Protein AF-A0A842VTQ7-F1 (afdb_monomer_lite)

Secondary structure (DSSP, 8-state):
-HHHHHHHHHHH-HHHHHHHHHHHHHHHHHHHTTT-GGGEEEETTTEEEEEESHHHHHHHHHHHHTHHHHHHHHHHHHHHHHHHHHHHHHHHHHHHHHHHHS--GGG------BTTTB-HHHHHHHHHHHHHHHHHHHHHHHHHHHHTTPPEEEEEEEEE-STT--EEEEEEEE-HHHHHSTTS-HHHHHHHHHHHHHHHHHHHHHHHHHHHTHHHHHTTTEEEEEEEEEEE--GGGT-S-BTTB-TT-EEEEETTEEPBGGGTBSHHHHHTT-SS----TT-EEEEEEE-TTS-EEEEEEE-B--EE-SEEEEEEETTEEEEEEE--GGGT-S-TTT--TT-EEEEETTEE-BGGGTB-HHHHHHHH--SEEEEEEETTS-EEEEEEEEPBSSTTGGGSSSEE-SEEEEE-TTS-EEEEEE--TTTS--TTTTT--TTPEEEEETTEE----SS--HHHHHHHHS---SS-EEEEEEEE-TT-SS-EEEEEEEEEPPB-PPB--EEEEEEEEE-SHHHHHH-HHHHHHHHHHHHHHHHHHHHHHHHHHS--TTTT-HHHHHHHHHHHHHH---EEEEEEEEEEEE--TT--EEE---S-EEEEEEEEEEPSTTSPPEE--TTSEEEE-SS-SSSB-EEEE-TT-TTPPPTT-EEEEEEEEEEETTHHHHHHHHHHHHHHHHHHHHHHHHHHHHHH-------

Sequence (703 aa):
MALFDFLTDIITNPFFIVSAIFWIIAYTIRKISGEKKDTVSMLFPFFAMFRTRKLNEWLSKIGKKYQKFWRIWFTVGIFVSFGLMIYGVYFFLNNLIELFIAPKPENAIQPLIPGVTVDLNFFSYLILPLGFCIIFHEFSHAMTSECDKIKLKSTGIIGAGLFYIILPGAFVEPDEYTINSRKTSIWTRLRIFTSGTYTNAIQAGLCLLLFVNFPLIISPLYGPQVFKIEGVVATEDGGYNEGNIFIGDVVIEINQTDIDLSKGIGLTQVLNNETSIKCSVGDTLNLSVIDKSESQQQRIIKLGHHFFVGFDYTYSNATTLKITEVYTKYQGGNNYEFLTAGMQLKAIGSYFFNTTEDKTLGMYLKENAVEGKVNVTLLNDNNISIYIDYWPTEFGAYAFRNFFIGAFFKNDSNGNVFVDRVLSDLTEDGINDDNLFKGDQITHVNGVEVEITAEISFEEFLISIVPEIEEMTQITFTVIPKNAENPVNRLVNIKPIEKSYVFIGVQSNSYWIPKNWFSSLLGSGFARWVELELFYFYMVGFSLALFNMVPMILPPLDGYLLFKELVSAAIGSKYKNKKRKKIKFAFERNTANYRLMTYNITEIVNLKMELPSGKDPELFDEPLYRGVDSIEDGYIDTISFDLESTKLPPENTSFIADVEYLEDEKAKLKKRITYSVGIMISALIIMNFIFSYVFVGNITFWL

Foldseek 3Di:
DVVVVVVCCLCVPPLLVVLVVVVVVLVVCCVVCPPPNVQWDDDPPFKIWGKDCVCQVVLLCVLQVCLVVLLVLLLVLLVVLVVLQVVLLVLLVVLLVCLVVPDDLVSFDADPDEPFQADPVRCVLLLVLQQVLQAQLQSQLSSLCSSQVFGWPIKGWMFGDDRRGGRTGIHTHTPVLLCPFPVHDLSSLSSNLRRSLSRLQVLLVVLVVCLLCLCVVCVVWFDAKAKFFQDFDDVLQQFFQVVLDDHGWTFQDKPNHGAHVNVVRYPVCLLVVVDPHDDDAQDKIWTFTQHPVRDTDIGIFHWHFAKDQQFDWDAPDQQKIFTQGGHDLQQQGQCVVFDDHGWIFQAKAPQGGGVVVSRHPSNCCNPPDDFDWIWTATPVRDITITTMATDFPFGNQPLLPWKDQQWDWDADPVGWIFTQDGHDCVPGVGPCPVFDDGGWIFQDKQNHGQDDDPVADSSNVCNVVDDRDAAKDWIWTFTDHPPHPDTDITTTIMGTTPGDTTDNRTDIDIFIGGDDPVSVVCGRVNSVSSSSSSVSSSVSSSVCSSVLLHLAVVVGHSNLSSVLSVLCVVVDFDFDDKDKDKAKDWDALPDQKDFRSDHAFQDFPFKWWDDPPDDDTDTDDDPFWDFDPPSPSNHGGMIGGDSVDPDDDDGRTMMITITMGTDGPCPVVSVVVSVVSNVVSNVSVVSSNVSSCVSVNSNNPDD

pLDDT: mean 86.53, std 10.08, range [34.72, 98.06]

Structure (mmCIF, N/CA/C/O backbone):
data_AF-A0A842VTQ7-F1
#
_entry.id   AF-A0A842VTQ7-F1
#
loop_
_atom_site.group_PDB
_atom_site.id
_atom_site.type_symbol
_atom_site.label_atom_id
_atom_site.label_alt_id
_atom_site.label_comp_id
_atom_site.label_asym_id
_atom_site.label_entity_id
_atom_site.label_seq_id
_atom_site.pdbx_PDB_ins_code
_atom_site.Cartn_x
_atom_site.Cartn_y
_atom_site.Cartn_z
_atom_site.occupancy
_atom_site.B_iso_or_equiv
_atom_site.auth_seq_id
_atom_site.auth_comp_id
_atom_site.auth_asym_id
_atom_site.auth_atom_id
_atom_site.pdbx_PDB_model_num
ATOM 1 N N . MET A 1 1 ? 35.466 4.155 12.776 1.00 54.34 1 MET A N 1
ATOM 2 C CA . MET A 1 1 ? 34.702 4.823 11.706 1.00 54.34 1 MET A CA 1
ATOM 3 C C . MET A 1 1 ? 33.301 4.252 11.652 1.00 54.34 1 MET A C 1
ATOM 5 O O . MET A 1 1 ? 32.465 4.870 12.281 1.00 54.34 1 MET A O 1
ATOM 9 N N . ALA A 1 2 ? 33.069 3.023 11.178 1.00 72.12 2 ALA A N 1
ATOM 10 C CA . ALA A 1 2 ? 31.720 2.447 11.014 1.00 72.12 2 ALA A CA 1
ATOM 11 C C . ALA A 1 2 ? 30.704 2.644 12.170 1.00 72.12 2 ALA A C 1
ATOM 13 O O . ALA A 1 2 ? 29.571 3.018 11.907 1.00 72.12 2 ALA A O 1
ATOM 14 N N . LEU A 1 3 ? 31.076 2.438 13.445 1.00 71.56 3 LEU A N 1
ATOM 15 C CA . LEU A 1 3 ? 30.147 2.666 14.571 1.00 71.56 3 LEU A CA 1
ATOM 16 C C . LEU A 1 3 ? 29.875 4.157 14.829 1.00 71.56 3 LEU A C 1
ATOM 18 O O . LEU A 1 3 ? 28.772 4.520 15.216 1.00 71.56 3 LEU A O 1
ATOM 22 N N . PHE A 1 4 ? 30.887 5.008 14.650 1.00 81.31 4 PHE A N 1
ATOM 23 C CA . PHE A 1 4 ? 30.736 6.452 14.819 1.00 81.31 4 PHE A CA 1
ATOM 24 C C . PHE A 1 4 ? 29.863 7.018 13.703 1.00 81.31 4 PHE A C 1
ATOM 26 O O . PHE A 1 4 ? 28.912 7.717 14.017 1.00 81.31 4 PHE A O 1
ATOM 33 N N . ASP A 1 5 ? 30.123 6.614 12.457 1.00 74.38 5 ASP A N 1
ATOM 34 C CA . ASP A 1 5 ? 29.353 7.016 11.277 1.00 74.38 5 ASP A CA 1
ATOM 35 C C . ASP A 1 5 ? 27.892 6.540 11.395 1.00 74.38 5 ASP A C 1
ATOM 37 O O . ASP A 1 5 ? 26.959 7.325 11.245 1.00 74.38 5 ASP A O 1
ATOM 41 N N . PHE A 1 6 ? 27.683 5.293 11.832 1.00 72.19 6 PHE A N 1
ATOM 42 C CA . PHE A 1 6 ? 26.355 4.755 12.136 1.00 72.19 6 PHE A CA 1
ATOM 43 C C . PHE A 1 6 ? 25.626 5.543 13.235 1.00 72.19 6 PHE A C 1
ATOM 45 O O . PHE A 1 6 ? 24.451 5.874 13.097 1.00 72.19 6 PHE A O 1
ATOM 52 N N . LEU A 1 7 ? 26.304 5.871 14.339 1.00 73.31 7 LEU A N 1
ATOM 53 C CA . LEU A 1 7 ? 25.702 6.658 15.419 1.00 73.31 7 LEU A CA 1
ATOM 54 C C . LEU A 1 7 ? 25.411 8.096 14.981 1.00 73.31 7 LEU A C 1
ATOM 56 O O . LEU A 1 7 ? 24.384 8.650 15.377 1.00 73.31 7 LEU A O 1
ATOM 60 N N . THR A 1 8 ? 26.277 8.704 14.170 1.00 77.62 8 THR A N 1
ATOM 61 C CA . THR A 1 8 ? 26.031 10.039 13.620 1.00 77.62 8 THR A CA 1
ATOM 62 C C . THR A 1 8 ? 24.861 10.032 12.651 1.00 77.62 8 THR A C 1
ATOM 64 O O . THR A 1 8 ? 24.018 10.921 12.753 1.00 77.62 8 THR A O 1
ATOM 67 N N . ASP A 1 9 ? 24.724 9.014 11.803 1.00 74.75 9 ASP A N 1
ATOM 68 C CA . ASP A 1 9 ? 23.580 8.867 10.898 1.00 74.75 9 ASP A CA 1
ATOM 69 C C . ASP A 1 9 ? 22.275 8.695 11.681 1.00 74.75 9 ASP A C 1
ATOM 71 O O . ASP A 1 9 ? 21.273 9.342 11.383 1.00 74.75 9 ASP A O 1
ATOM 75 N N . ILE A 1 10 ? 22.292 7.903 12.758 1.00 71.50 10 ILE A N 1
ATOM 76 C CA . ILE A 1 10 ? 21.137 7.743 13.649 1.00 71.50 10 ILE A CA 1
ATOM 77 C C . ILE A 1 10 ? 20.729 9.075 14.281 1.00 71.50 10 ILE A C 1
ATOM 79 O O . ILE A 1 10 ? 19.546 9.411 14.271 1.00 71.50 10 ILE A O 1
ATOM 83 N N . ILE A 1 11 ? 21.684 9.814 14.854 1.00 77.19 11 ILE A N 1
ATOM 84 C CA . ILE A 1 11 ? 21.408 11.027 15.640 1.00 77.19 11 ILE A CA 1
ATOM 85 C C . ILE A 1 11 ? 21.030 12.210 14.740 1.00 77.19 11 ILE A C 1
ATOM 87 O O . ILE A 1 11 ? 20.232 13.056 15.148 1.00 77.19 11 ILE A O 1
ATOM 91 N N . THR A 1 12 ? 21.586 12.277 13.529 1.00 78.12 12 THR A N 1
ATOM 92 C CA . THR A 1 12 ? 21.296 13.349 12.562 1.00 78.12 12 THR A CA 1
ATOM 93 C C . THR A 1 12 ? 20.036 13.094 11.739 1.00 78.12 12 THR A C 1
ATOM 95 O O . THR A 1 12 ? 19.507 14.030 11.140 1.00 78.12 12 THR A O 1
ATOM 98 N N . ASN A 1 13 ? 19.502 11.870 11.749 1.00 74.31 13 ASN A N 1
ATOM 99 C CA . ASN A 1 13 ? 18.266 11.540 11.055 1.00 74.31 13 ASN A CA 1
ATOM 100 C C . ASN A 1 13 ? 17.083 12.398 11.578 1.00 74.31 13 ASN A C 1
ATOM 102 O O . ASN A 1 13 ? 16.781 12.366 12.779 1.00 74.31 13 ASN A O 1
ATOM 106 N N . PRO A 1 14 ? 16.357 13.124 10.703 1.00 77.12 14 PRO A N 1
ATOM 107 C CA . PRO A 1 14 ? 15.238 13.986 11.096 1.00 77.12 14 PRO A CA 1
ATOM 108 C C . PRO A 1 14 ? 14.164 13.274 11.925 1.00 77.12 14 PRO A C 1
ATOM 110 O O . PRO A 1 14 ? 13.628 13.844 12.877 1.00 77.12 14 PRO A O 1
ATOM 113 N N . PHE A 1 15 ? 13.885 12.008 11.618 1.00 72.31 15 PHE A N 1
ATOM 114 C CA . PHE A 1 15 ? 12.911 11.209 12.351 1.00 72.31 15 PHE A CA 1
ATOM 115 C C . PHE A 1 15 ? 13.374 10.909 13.787 1.00 72.31 15 PHE A C 1
ATOM 117 O O . PHE A 1 15 ? 12.558 10.882 14.713 1.00 72.31 15 PHE A O 1
ATOM 124 N N . PHE A 1 16 ? 14.685 10.747 14.017 1.00 76.56 16 PHE A N 1
ATOM 125 C CA . PHE A 1 16 ? 15.231 10.541 15.363 1.00 76.56 16 PHE A CA 1
ATOM 126 C C . PHE A 1 16 ? 15.040 11.791 16.203 1.00 76.56 16 PHE A C 1
ATOM 128 O O . PHE A 1 16 ? 14.582 11.709 17.341 1.00 76.56 16 PHE A O 1
ATOM 135 N N . ILE A 1 17 ? 15.348 12.948 15.617 1.00 79.06 17 ILE A N 1
ATOM 136 C CA . ILE A 1 17 ? 15.217 14.251 16.266 1.00 79.06 17 ILE A CA 1
ATOM 137 C C . ILE A 1 17 ? 13.754 14.497 16.649 1.00 79.06 17 ILE A C 1
ATOM 139 O O . ILE A 1 17 ? 13.468 14.829 17.800 1.00 79.06 17 ILE A O 1
ATOM 143 N N . VAL A 1 18 ? 12.818 14.267 15.723 1.00 77.56 18 VAL A N 1
ATOM 144 C CA . VAL A 1 18 ? 11.373 14.390 15.973 1.00 77.56 18 VAL A CA 1
ATOM 145 C C . VAL A 1 18 ? 10.927 13.462 17.110 1.00 77.56 18 VAL A C 1
ATOM 147 O O . VAL A 1 18 ? 10.301 13.919 18.070 1.00 77.56 18 VAL A O 1
ATOM 150 N N . SER A 1 19 ? 11.312 12.184 17.060 1.00 77.62 19 SER A N 1
ATOM 151 C CA . SER A 1 19 ? 11.028 11.203 18.114 1.00 77.62 19 SER A CA 1
ATOM 152 C C . SER A 1 19 ? 11.612 11.623 19.472 1.00 77.62 19 SER A C 1
ATOM 154 O O . SER A 1 19 ? 10.923 11.576 20.494 1.00 77.62 19 SER A O 1
ATOM 156 N N . ALA A 1 20 ? 12.863 12.086 19.509 1.00 80.88 20 ALA A N 1
ATOM 157 C CA . ALA A 1 20 ? 13.520 12.545 20.730 1.00 80.88 20 ALA A CA 1
ATOM 158 C C . ALA A 1 20 ? 12.801 13.758 21.340 1.00 80.88 20 ALA A C 1
ATOM 160 O O . ALA A 1 20 ? 12.535 13.770 22.545 1.00 80.88 20 ALA A O 1
ATOM 161 N N . ILE A 1 21 ? 12.414 14.737 20.515 1.00 84.31 21 ILE A N 1
ATOM 162 C CA . ILE A 1 21 ? 11.621 15.899 20.940 1.00 84.31 21 ILE A CA 1
ATOM 163 C C . ILE A 1 21 ? 10.298 15.445 21.566 1.00 84.31 21 ILE A C 1
ATOM 165 O O . ILE A 1 21 ? 9.945 15.912 22.650 1.00 84.31 21 ILE A O 1
ATOM 169 N N . PHE A 1 22 ? 9.585 14.503 20.947 1.00 81.56 22 PHE A N 1
ATOM 170 C CA . PHE A 1 22 ? 8.343 13.972 21.510 1.00 81.56 22 PHE A CA 1
ATOM 171 C C . PHE A 1 22 ? 8.536 13.295 22.857 1.00 81.56 22 PHE A C 1
ATOM 173 O O . PHE A 1 22 ? 7.777 13.578 23.782 1.00 81.56 22 PHE A O 1
ATOM 180 N N . TRP A 1 23 ? 9.557 12.452 23.011 1.00 84.25 23 TRP A N 1
ATOM 181 C CA . TRP A 1 23 ? 9.829 11.802 24.291 1.00 84.25 23 TRP A CA 1
ATOM 182 C C . TRP A 1 23 ? 10.214 12.812 25.380 1.00 84.25 23 TRP A C 1
ATOM 184 O O . TRP A 1 23 ? 9.754 12.681 26.518 1.00 84.25 23 TRP A O 1
ATOM 194 N N . ILE A 1 24 ? 10.964 13.865 25.036 1.00 86.19 24 ILE A N 1
ATOM 195 C CA . ILE A 1 24 ? 11.270 14.980 25.947 1.00 86.19 24 ILE A CA 1
ATOM 196 C C . ILE A 1 24 ? 9.986 15.709 26.359 1.00 86.19 24 ILE A C 1
ATOM 198 O O . ILE A 1 24 ? 9.774 15.949 27.552 1.00 86.19 24 ILE A O 1
ATOM 202 N N . ILE A 1 25 ? 9.104 16.028 25.408 1.00 84.06 25 ILE A N 1
ATOM 203 C CA . ILE A 1 25 ? 7.804 16.658 25.681 1.00 84.06 25 ILE A CA 1
ATOM 204 C C . ILE A 1 25 ? 6.958 15.748 26.575 1.00 84.06 25 ILE A C 1
ATOM 206 O O . ILE A 1 25 ? 6.452 16.192 27.604 1.00 84.06 25 ILE A O 1
ATOM 210 N N . ALA A 1 26 ? 6.848 14.465 26.239 1.00 81.06 26 ALA A N 1
ATOM 211 C CA . ALA A 1 26 ? 6.056 13.493 26.977 1.00 81.06 26 ALA A CA 1
ATOM 212 C C . ALA A 1 26 ? 6.537 13.339 28.426 1.00 81.06 26 ALA A C 1
ATOM 214 O O . ALA A 1 26 ? 5.728 13.337 29.360 1.00 81.06 26 ALA A O 1
ATOM 215 N N . TYR A 1 27 ? 7.855 13.272 28.630 1.00 84.69 27 TYR A N 1
ATOM 216 C CA . TYR A 1 27 ? 8.460 13.210 29.957 1.00 84.69 27 TYR A CA 1
ATOM 217 C C . TYR A 1 27 ? 8.243 14.511 30.741 1.00 84.69 27 TYR A C 1
ATOM 219 O O . TYR A 1 27 ? 7.895 14.480 31.924 1.00 84.69 27 TYR A O 1
ATOM 227 N N . THR A 1 28 ? 8.370 15.659 30.074 1.00 85.12 28 THR A N 1
ATOM 228 C CA . THR A 1 28 ? 8.143 16.981 30.672 1.00 85.12 28 THR A CA 1
ATOM 229 C C . THR A 1 28 ? 6.688 17.145 31.113 1.00 85.12 28 THR A C 1
ATOM 231 O O . THR A 1 28 ? 6.439 17.522 32.257 1.00 85.12 28 THR A O 1
ATOM 234 N N . ILE A 1 29 ? 5.717 16.778 30.269 1.00 80.69 29 ILE A N 1
ATOM 235 C CA . ILE A 1 29 ? 4.286 16.807 30.611 1.00 80.69 29 ILE A CA 1
ATOM 236 C C . ILE A 1 29 ? 4.000 15.863 31.783 1.00 80.69 29 ILE A C 1
ATOM 238 O O . ILE A 1 29 ? 3.292 16.255 32.714 1.00 80.69 29 ILE A O 1
ATOM 242 N N . ARG A 1 30 ? 4.571 14.650 31.791 1.00 81.94 30 ARG A N 1
ATOM 243 C CA . ARG A 1 30 ? 4.428 13.710 32.915 1.00 81.94 30 ARG A CA 1
ATOM 244 C C . ARG A 1 30 ? 4.948 14.312 34.223 1.00 81.94 30 ARG A C 1
ATOM 246 O O . ARG A 1 30 ? 4.280 14.189 35.245 1.00 81.94 30 ARG A O 1
ATOM 253 N N . LYS A 1 31 ? 6.098 14.993 34.192 1.00 82.81 31 LYS A N 1
ATOM 254 C CA . LYS A 1 31 ? 6.692 15.654 35.365 1.00 82.81 31 LYS A CA 1
ATOM 255 C C . LYS A 1 31 ? 5.853 16.842 35.853 1.00 82.81 31 LYS A C 1
ATOM 257 O O . LYS A 1 31 ? 5.646 16.973 37.055 1.00 82.81 31 LYS A O 1
ATOM 262 N N . ILE A 1 32 ? 5.348 17.676 34.940 1.00 83.19 32 ILE A N 1
ATOM 263 C CA . ILE A 1 32 ? 4.492 18.834 35.265 1.00 83.19 32 ILE A CA 1
ATOM 264 C C . ILE A 1 32 ? 3.131 18.387 35.819 1.00 83.19 32 ILE A C 1
ATOM 266 O O . ILE A 1 32 ? 2.576 19.045 36.695 1.00 83.19 32 ILE A O 1
ATOM 270 N N . SER A 1 33 ? 2.595 17.262 35.340 1.00 70.69 33 SER A N 1
ATOM 271 C CA . SER A 1 33 ? 1.271 16.764 35.745 1.00 70.69 33 SER A CA 1
ATOM 272 C C . SER A 1 33 ? 1.204 16.262 37.202 1.00 70.69 33 SER A C 1
ATOM 274 O O . SER A 1 33 ? 0.104 16.038 37.710 1.00 70.69 33 SER A O 1
ATOM 276 N N . GLY A 1 34 ? 2.341 16.134 37.900 1.00 67.88 34 GLY A N 1
ATOM 277 C CA . GLY A 1 34 ? 2.406 15.830 39.335 1.00 67.88 34 GLY A CA 1
ATOM 278 C C . GLY A 1 34 ? 1.755 14.494 39.730 1.00 67.88 34 GLY A C 1
ATOM 279 O O . GLY A 1 34 ? 1.815 13.515 38.990 1.00 67.88 34 GLY A O 1
ATOM 280 N N . GLU A 1 35 ? 1.109 14.451 40.904 1.00 53.53 35 GLU A N 1
ATOM 281 C CA . GLU A 1 35 ? 0.419 13.264 41.451 1.00 53.53 35 GLU A CA 1
ATOM 282 C C . GLU A 1 35 ? -0.860 12.857 40.695 1.00 53.53 35 GLU A C 1
ATOM 284 O O . GLU A 1 35 ? -1.436 11.811 40.993 1.00 53.53 35 GLU A O 1
ATOM 289 N N . LYS A 1 36 ? -1.280 13.598 39.655 1.00 56.66 36 LYS A N 1
ATOM 290 C CA . LYS A 1 36 ? -2.369 13.191 38.744 1.00 56.66 36 LYS A CA 1
ATOM 291 C C . LYS A 1 36 ? -1.884 12.118 37.760 1.00 56.66 36 LYS A C 1
ATOM 293 O O . LYS A 1 36 ? -1.940 12.307 36.539 1.00 56.66 36 LYS A O 1
ATOM 298 N N . LYS A 1 37 ? -1.396 10.999 38.305 1.00 53.62 37 LYS A N 1
ATOM 299 C CA . LYS A 1 37 ? -0.763 9.873 37.594 1.00 53.62 37 LYS A CA 1
ATOM 300 C C . LYS A 1 37 ? -1.628 9.294 36.466 1.00 53.62 37 LYS A C 1
ATOM 302 O O . LYS A 1 37 ? -1.076 8.763 35.511 1.00 53.62 37 LYS A O 1
ATOM 307 N N . ASP A 1 38 ? -2.945 9.488 36.506 1.00 62.25 38 ASP A N 1
ATOM 308 C CA . ASP A 1 38 ? -3.863 9.006 35.467 1.00 62.25 38 ASP A CA 1
ATOM 309 C C . ASP A 1 38 ? -3.871 9.840 34.176 1.00 62.25 38 ASP A C 1
ATOM 311 O O . ASP A 1 38 ? -4.437 9.401 33.172 1.00 62.25 38 ASP A O 1
ATOM 315 N N . THR A 1 39 ? -3.245 11.023 34.169 1.00 69.69 39 THR A N 1
ATOM 316 C CA . THR A 1 39 ? -3.250 11.939 33.010 1.00 69.69 39 THR A CA 1
ATOM 317 C C . THR A 1 39 ? -2.271 11.503 31.920 1.00 69.69 39 THR A C 1
ATOM 319 O O . THR A 1 39 ? -2.550 11.699 30.740 1.00 69.69 39 THR A O 1
ATOM 322 N N . VAL A 1 40 ? -1.132 10.904 32.289 1.00 73.75 40 VAL A N 1
ATOM 323 C CA . VAL A 1 40 ? -0.099 10.470 31.334 1.00 73.75 40 VAL A CA 1
ATOM 324 C C . VAL A 1 40 ? 0.372 9.061 31.673 1.00 73.75 40 VAL A C 1
ATOM 326 O O . VAL A 1 40 ? 1.073 8.855 32.662 1.00 73.75 40 VAL A O 1
ATOM 329 N N . SER A 1 41 ? 0.015 8.095 30.828 1.00 77.69 41 SER A N 1
ATOM 330 C CA . SER A 1 41 ? 0.532 6.723 30.898 1.00 77.69 41 SER A CA 1
ATOM 331 C C . SER A 1 41 ? 1.668 6.570 29.897 1.00 77.69 41 SER A C 1
ATOM 333 O O . SER A 1 41 ? 1.522 6.946 28.740 1.00 77.69 41 SER A O 1
ATOM 335 N N . MET A 1 42 ? 2.813 6.050 30.328 1.00 77.19 42 MET A N 1
ATOM 336 C CA . MET A 1 42 ? 3.999 5.966 29.480 1.00 77.19 42 MET A CA 1
ATOM 337 C C . MET A 1 42 ? 4.740 4.657 29.719 1.00 77.19 42 MET A C 1
ATOM 339 O O . MET A 1 42 ? 5.101 4.354 30.858 1.00 77.19 42 MET A O 1
ATOM 343 N N . LEU A 1 43 ? 5.024 3.948 28.631 1.00 80.12 43 LEU A N 1
ATOM 344 C CA . LEU A 1 43 ? 5.922 2.804 28.575 1.00 80.12 43 LEU A CA 1
ATOM 345 C C . LEU A 1 43 ? 7.011 3.124 27.548 1.00 80.12 43 LEU A C 1
ATOM 347 O O . LEU A 1 43 ? 6.855 2.833 26.368 1.00 80.12 43 LEU A O 1
ATOM 351 N N . PHE A 1 44 ? 8.089 3.778 27.979 1.00 75.25 44 PHE A N 1
ATOM 352 C CA . PHE A 1 44 ? 9.222 4.090 27.104 1.00 75.25 44 PHE A CA 1
ATOM 353 C C . PHE A 1 44 ? 9.974 2.807 26.704 1.00 75.25 44 PHE A C 1
ATOM 355 O O . PHE A 1 44 ? 10.170 1.956 27.575 1.00 75.25 44 PHE A O 1
ATOM 362 N N . PRO A 1 45 ? 10.453 2.670 25.454 1.00 70.19 45 PRO A N 1
ATOM 363 C CA . PRO A 1 45 ? 10.257 3.537 24.283 1.00 70.19 45 PRO A CA 1
ATOM 364 C C . PRO A 1 45 ? 9.104 3.065 23.374 1.00 70.19 45 PRO A C 1
ATOM 366 O O . PRO A 1 45 ? 9.202 3.161 22.164 1.00 70.19 45 PRO A O 1
ATOM 369 N N . PHE A 1 46 ? 8.031 2.489 23.915 1.00 74.00 46 PHE A N 1
ATOM 370 C CA . PHE A 1 46 ? 6.972 1.858 23.118 1.00 74.00 46 PHE A CA 1
ATOM 371 C C . PHE A 1 46 ? 5.762 2.770 22.895 1.00 74.00 46 PHE A C 1
ATOM 373 O O . PHE A 1 46 ? 5.324 2.937 21.758 1.00 74.00 46 PHE A O 1
ATOM 380 N N . PHE A 1 47 ? 5.216 3.377 23.953 1.00 78.12 47 PHE A N 1
ATOM 381 C CA . PHE A 1 47 ? 4.079 4.292 23.821 1.00 78.12 47 PHE A CA 1
ATOM 382 C C . PHE A 1 47 ? 3.973 5.323 24.952 1.00 78.12 47 PHE A C 1
ATOM 384 O O . PHE A 1 47 ? 4.428 5.110 26.081 1.00 78.12 47 PHE A O 1
ATOM 391 N N . ALA A 1 48 ? 3.298 6.430 24.651 1.00 79.38 48 ALA A N 1
ATOM 392 C CA . ALA A 1 48 ? 2.840 7.437 25.596 1.00 79.38 48 ALA A CA 1
ATOM 393 C C . ALA A 1 48 ? 1.382 7.811 25.289 1.00 79.38 48 ALA A C 1
ATOM 395 O O . ALA A 1 48 ? 1.021 8.079 24.149 1.00 79.38 48 ALA A O 1
ATOM 396 N N . MET A 1 49 ? 0.535 7.839 26.312 1.00 81.12 49 MET A N 1
ATOM 397 C CA . MET A 1 49 ? -0.889 8.148 26.223 1.00 81.12 49 MET A CA 1
ATOM 398 C C . MET A 1 49 ? -1.202 9.340 27.121 1.00 81.12 49 MET A C 1
ATOM 400 O O . MET A 1 49 ? -0.940 9.303 28.326 1.00 81.12 49 MET A O 1
ATOM 404 N N . PHE A 1 50 ? -1.800 10.374 26.538 1.00 81.31 50 PHE A N 1
ATOM 405 C CA . PHE A 1 50 ? -2.190 11.609 27.209 1.00 81.31 50 PHE A CA 1
ATOM 406 C C . PHE A 1 50 ? -3.706 11.688 27.303 1.00 81.31 50 PHE A C 1
ATOM 408 O O . PHE A 1 50 ? -4.375 11.854 26.286 1.00 81.31 50 PHE A O 1
ATOM 415 N N . ARG A 1 51 ? -4.252 11.603 28.517 1.00 85.25 51 ARG A N 1
ATOM 416 C CA . ARG A 1 51 ? -5.694 11.647 28.773 1.00 85.25 51 ARG A CA 1
ATOM 417 C C . ARG A 1 51 ? -6.173 13.075 29.030 1.00 85.25 51 ARG A C 1
ATOM 419 O O . ARG A 1 51 ? -5.552 13.844 29.761 1.00 85.25 51 ARG A O 1
ATOM 426 N N . THR A 1 52 ? -7.330 13.419 28.480 1.00 83.94 52 THR A N 1
ATOM 427 C CA . THR A 1 52 ? -8.041 14.681 28.688 1.00 83.94 52 THR A CA 1
ATOM 428 C C . THR A 1 52 ? -9.549 14.445 28.755 1.00 83.94 52 THR A C 1
ATOM 430 O O . THR A 1 52 ? -10.085 13.478 28.225 1.00 83.94 52 THR A O 1
ATOM 433 N N . ARG A 1 53 ? -10.264 15.346 29.432 1.00 85.00 53 ARG A N 1
ATOM 434 C CA . ARG A 1 53 ? -11.738 15.392 29.420 1.00 85.00 53 ARG A CA 1
ATOM 435 C C . ARG A 1 53 ? -12.280 16.571 28.615 1.00 85.00 53 ARG A C 1
ATOM 437 O O . ARG A 1 53 ? -13.480 16.650 28.382 1.00 85.00 53 ARG A O 1
ATOM 444 N N . LYS A 1 54 ? -11.407 17.487 28.174 1.00 84.06 54 LYS A N 1
ATOM 445 C CA . LYS A 1 54 ? -11.807 18.745 27.521 1.00 84.06 54 LYS A CA 1
ATOM 446 C C . LYS A 1 54 ? -12.511 18.516 26.180 1.00 84.06 54 LYS A C 1
ATOM 448 O O . LYS A 1 54 ? -13.404 19.276 25.828 1.00 84.06 54 LYS A O 1
ATOM 453 N N . LEU A 1 55 ? -12.134 17.465 25.447 1.00 85.06 55 LEU A N 1
ATOM 454 C CA . LEU A 1 55 ? -12.743 17.138 24.153 1.00 85.06 55 LEU A CA 1
ATOM 455 C C . LEU A 1 55 ? -14.087 16.409 24.299 1.00 85.06 55 LEU A C 1
ATOM 457 O O . LEU A 1 55 ? -14.890 16.434 23.368 1.00 85.06 55 LEU A O 1
ATOM 461 N N . ASN A 1 56 ? -14.373 15.819 25.468 1.00 89.25 56 ASN A N 1
ATOM 462 C CA . ASN A 1 56 ? -15.588 15.032 25.691 1.00 89.25 56 ASN A CA 1
ATOM 463 C C . ASN A 1 56 ? -16.847 15.881 25.477 1.00 89.25 56 ASN A C 1
ATOM 465 O O . ASN A 1 56 ? -17.796 15.414 24.859 1.00 89.25 56 ASN A O 1
ATOM 469 N N . GLU A 1 57 ? -16.861 17.137 25.937 1.00 89.06 57 GLU A N 1
ATOM 470 C CA . GLU A 1 57 ? -18.017 18.024 25.751 1.00 89.06 57 GLU A CA 1
ATOM 471 C C . GLU A 1 57 ? -18.272 18.350 24.278 1.00 89.06 57 GLU A C 1
ATOM 473 O O . GLU A 1 57 ? -19.423 18.385 23.841 1.00 89.06 57 GLU A O 1
ATOM 478 N N . TRP A 1 58 ? -17.209 18.589 23.507 1.00 89.75 58 TRP A N 1
ATOM 479 C CA . TRP A 1 58 ? -17.312 18.879 22.080 1.00 89.75 58 TRP A CA 1
ATOM 480 C C . TRP A 1 58 ? -17.828 17.659 21.307 1.00 89.75 58 TRP A C 1
ATOM 482 O O . TRP A 1 58 ? -18.807 17.776 20.567 1.00 89.75 58 TRP A O 1
ATOM 492 N N . LEU A 1 59 ? -17.262 16.477 21.566 1.00 90.31 59 LEU A N 1
ATOM 493 C CA . LEU A 1 59 ? -17.726 15.214 20.982 1.00 90.31 59 LEU A CA 1
ATOM 494 C C . LEU A 1 59 ? -19.178 14.909 21.378 1.00 90.31 59 LEU A C 1
ATOM 496 O O . LEU A 1 59 ? -19.997 14.566 20.527 1.00 90.31 59 LEU A O 1
ATOM 500 N N . SER A 1 60 ? -19.530 15.120 22.649 1.00 89.75 60 SER A N 1
ATOM 501 C CA . SER A 1 60 ? -20.889 14.929 23.165 1.00 89.75 60 SER A CA 1
ATOM 502 C C . SER A 1 60 ? -21.902 15.843 22.478 1.00 89.75 60 SER A C 1
ATOM 504 O O . SER A 1 60 ? -22.995 15.401 22.118 1.00 89.75 60 SER A O 1
ATOM 506 N N . LYS A 1 61 ? -21.543 17.109 22.225 1.00 91.94 61 LYS A N 1
ATOM 507 C CA . LYS A 1 61 ? -22.394 18.043 21.471 1.00 91.94 61 LYS A CA 1
ATOM 508 C C . LYS A 1 61 ? -22.666 17.533 20.054 1.00 91.94 61 LYS A C 1
ATOM 510 O O . LYS A 1 61 ? -23.817 17.572 19.623 1.00 91.94 61 LYS A O 1
ATOM 515 N N . ILE A 1 62 ? -21.651 17.030 19.348 1.00 90.69 62 ILE A N 1
ATOM 516 C CA . ILE A 1 62 ? -21.806 16.498 17.981 1.00 90.69 62 ILE A CA 1
ATOM 517 C C . ILE A 1 62 ? -22.655 15.221 17.983 1.00 90.69 62 ILE A C 1
ATOM 519 O O . ILE A 1 62 ? -23.620 15.125 17.216 1.00 90.69 62 ILE A O 1
ATOM 523 N N . GLY A 1 63 ? -22.340 14.273 18.871 1.00 88.94 63 GLY A N 1
ATOM 524 C CA . GLY A 1 63 ? -23.059 13.004 18.994 1.00 88.94 63 GLY A CA 1
ATOM 525 C C . GLY A 1 63 ? -24.541 13.202 19.324 1.00 88.94 63 GLY A C 1
ATOM 526 O O . GLY A 1 63 ? -25.407 12.580 18.706 1.00 88.94 63 GLY A O 1
ATOM 527 N N . LYS A 1 64 ? -24.858 14.139 20.229 1.00 89.75 64 LYS A N 1
ATOM 528 C CA . LYS A 1 64 ? -26.243 14.467 20.614 1.00 89.75 64 LYS A CA 1
ATOM 529 C C . LYS A 1 64 ? -26.990 15.267 19.548 1.00 89.75 64 LYS A C 1
ATOM 531 O O . LYS A 1 64 ? -28.175 15.019 19.337 1.00 89.75 64 LYS A O 1
ATOM 536 N N . LYS A 1 65 ? -26.329 16.204 18.857 1.00 92.44 65 LYS A N 1
ATOM 537 C CA . LYS A 1 65 ? -26.972 17.054 17.838 1.00 92.44 65 LYS A CA 1
ATOM 538 C C . LYS A 1 65 ? -27.509 16.238 16.662 1.00 92.44 65 LYS A C 1
ATOM 540 O O . LYS A 1 65 ? -28.631 16.472 16.222 1.00 92.44 65 LYS A O 1
ATOM 545 N N . TYR A 1 66 ? -26.733 15.271 16.175 1.00 90.62 66 TYR A N 1
ATOM 546 C CA . TYR A 1 66 ? -27.090 14.454 15.008 1.00 90.62 66 TYR A CA 1
ATOM 547 C C . TYR A 1 66 ? -27.414 13.002 15.380 1.00 90.62 66 TYR A C 1
ATOM 549 O O . TYR A 1 66 ? -27.180 12.078 14.604 1.00 90.62 66 TYR A O 1
ATOM 557 N N . GLN A 1 67 ? -27.996 12.790 16.564 1.00 93.44 67 GLN A N 1
ATOM 558 C CA . GLN A 1 67 ? -28.226 11.465 17.146 1.00 93.44 67 GLN A CA 1
ATOM 559 C C . GLN A 1 67 ? -28.932 10.478 16.198 1.00 93.44 67 GLN A C 1
ATOM 561 O O . GLN A 1 67 ? -28.530 9.321 16.097 1.00 93.44 67 GLN A O 1
ATOM 566 N N . LYS A 1 68 ? -29.980 10.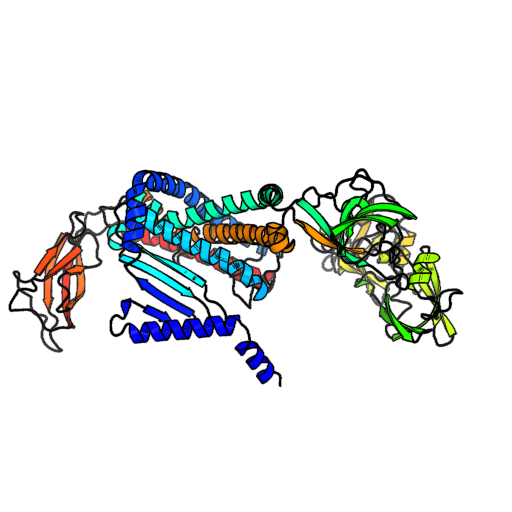924 15.488 1.00 93.94 68 LYS A N 1
ATOM 567 C CA . LYS A 1 68 ? -30.725 10.066 14.546 1.00 93.94 68 LYS A CA 1
ATOM 568 C C . LYS A 1 68 ? -29.850 9.598 13.383 1.00 93.94 68 LYS A C 1
ATOM 570 O O . LYS A 1 68 ? -29.906 8.425 13.028 1.00 93.94 68 LYS A O 1
ATOM 575 N N . PHE A 1 69 ? -29.045 10.503 12.826 1.00 95.38 69 PHE A N 1
ATOM 576 C CA . PHE A 1 69 ? -28.131 10.200 11.728 1.00 95.38 69 PHE A CA 1
ATOM 577 C C . PHE A 1 69 ? -27.092 9.165 12.163 1.00 95.38 69 PHE A C 1
ATOM 579 O O . PHE A 1 69 ? -27.025 8.099 11.558 1.00 95.38 69 PHE A O 1
ATOM 586 N N . TRP A 1 70 ? -26.374 9.423 13.262 1.00 95.38 70 TRP A N 1
ATOM 587 C CA . TRP A 1 70 ? -25.344 8.509 13.769 1.00 95.38 70 TRP A CA 1
ATOM 588 C C . TRP A 1 70 ? -25.897 7.119 14.068 1.00 95.38 70 TRP A C 1
ATOM 590 O O . TRP A 1 70 ? -25.303 6.114 13.686 1.00 95.38 70 TRP A O 1
ATOM 600 N N . ARG A 1 71 ? -27.079 7.043 14.688 1.00 95.19 71 ARG A N 1
ATOM 601 C CA . ARG A 1 71 ? -27.694 5.758 15.017 1.00 95.19 71 ARG A CA 1
ATOM 602 C C . ARG A 1 71 ? -28.036 4.940 13.772 1.00 95.19 71 ARG A C 1
ATOM 604 O O . ARG A 1 71 ? -27.819 3.732 13.788 1.00 95.19 71 ARG A O 1
ATOM 611 N N . ILE A 1 72 ? -28.555 5.563 12.712 1.00 96.19 72 ILE A N 1
ATOM 612 C CA . ILE A 1 72 ? -28.834 4.874 11.440 1.00 96.19 72 ILE A CA 1
ATOM 613 C C . ILE A 1 72 ? -27.516 4.465 10.777 1.00 96.19 72 ILE A C 1
ATOM 615 O O . ILE A 1 72 ? -27.331 3.287 10.476 1.00 96.19 72 ILE A O 1
ATOM 619 N N . TRP A 1 73 ? -26.588 5.413 10.640 1.00 96.56 73 TRP A N 1
ATOM 620 C CA . TRP A 1 73 ? -25.276 5.227 10.024 1.00 96.56 73 TRP A CA 1
ATOM 621 C C . TRP A 1 73 ? -24.515 4.036 10.621 1.00 96.56 73 TRP A C 1
ATOM 623 O O . TRP A 1 73 ? -24.147 3.110 9.905 1.00 96.56 73 TRP A O 1
ATOM 633 N N . PHE A 1 74 ? -24.367 3.988 11.945 1.00 97.25 74 PHE A N 1
ATOM 634 C CA . PHE A 1 74 ? -23.644 2.901 12.609 1.00 97.25 74 PHE A CA 1
ATOM 635 C C . PHE A 1 74 ? -24.457 1.609 12.739 1.00 97.25 74 PHE A C 1
ATOM 637 O O . PHE A 1 74 ? -23.875 0.546 12.922 1.00 97.25 74 PHE A O 1
ATOM 644 N N . THR A 1 75 ? -25.790 1.649 12.602 1.00 97.25 75 THR A N 1
ATOM 645 C CA . THR A 1 75 ? -26.581 0.407 12.503 1.00 97.25 75 THR A CA 1
ATOM 646 C C . THR A 1 75 ? -26.305 -0.312 11.182 1.00 97.25 75 THR A C 1
ATOM 648 O O . THR A 1 75 ? -26.194 -1.535 11.188 1.00 97.25 75 THR A O 1
ATOM 651 N N . VAL A 1 76 ? -26.126 0.419 10.073 1.00 97.38 76 VAL A N 1
ATOM 652 C CA . VAL A 1 76 ? -25.648 -0.166 8.803 1.00 97.38 76 VAL A CA 1
ATOM 653 C C . VAL A 1 76 ? -24.260 -0.782 8.991 1.00 97.38 76 VAL A C 1
ATOM 655 O O . VAL A 1 76 ? -24.013 -1.901 8.540 1.00 97.38 76 VAL A O 1
ATOM 658 N N . GLY A 1 77 ? -23.396 -0.098 9.746 1.00 97.12 77 GLY A N 1
ATOM 659 C CA . GLY A 1 77 ? -22.049 -0.567 10.062 1.00 97.12 77 GLY A CA 1
ATOM 660 C C . GLY A 1 77 ? -21.974 -1.936 10.734 1.00 97.12 77 GLY A C 1
ATOM 661 O O . GLY A 1 77 ? -21.011 -2.658 10.494 1.00 97.12 77 GLY A O 1
ATOM 662 N N . ILE A 1 78 ? -23.001 -2.354 11.483 1.00 97.75 78 ILE A N 1
ATOM 663 C CA . ILE A 1 78 ? -23.055 -3.707 12.064 1.00 97.75 78 ILE A CA 1
ATOM 664 C C . ILE A 1 78 ? -22.989 -4.774 10.966 1.00 97.75 78 ILE A C 1
ATOM 666 O O . ILE A 1 78 ? -22.235 -5.737 11.085 1.00 97.75 78 ILE A O 1
ATOM 670 N N . PHE A 1 79 ? -23.767 -4.603 9.894 1.00 97.31 79 PHE A N 1
ATOM 671 C CA . PHE A 1 79 ? -23.861 -5.589 8.817 1.00 97.31 79 PHE A CA 1
ATOM 672 C C . PHE A 1 79 ? -22.593 -5.617 7.963 1.00 97.31 79 PHE A C 1
ATOM 674 O O . PHE A 1 79 ? -22.099 -6.696 7.644 1.00 97.31 79 PHE A O 1
ATOM 681 N N . VAL A 1 80 ? -22.034 -4.443 7.650 1.00 97.69 80 VAL A N 1
ATOM 682 C CA . VAL A 1 80 ? -20.768 -4.331 6.905 1.00 97.69 80 VAL A CA 1
ATOM 683 C C . VAL A 1 80 ? -19.626 -4.976 7.688 1.00 97.69 80 VAL A C 1
ATOM 685 O O . VAL A 1 80 ? -18.904 -5.810 7.150 1.00 97.69 80 VAL A O 1
ATOM 688 N N . SER A 1 81 ? -19.508 -4.664 8.978 1.00 97.88 81 SER A N 1
ATOM 689 C CA . SER A 1 81 ? -18.481 -5.225 9.861 1.00 97.88 81 SER A CA 1
ATOM 690 C C . SER A 1 81 ? -18.631 -6.734 10.063 1.00 97.88 81 SER A C 1
ATOM 692 O O . SER A 1 81 ? -17.636 -7.453 10.095 1.00 97.88 81 SER A O 1
ATOM 694 N N . PHE A 1 82 ? -19.862 -7.252 10.126 1.00 97.25 82 PHE A N 1
ATOM 695 C CA . PHE A 1 82 ? -20.096 -8.698 10.133 1.00 97.25 82 PHE A CA 1
ATOM 696 C C . PHE A 1 82 ? -19.643 -9.364 8.822 1.00 97.25 82 PHE A C 1
ATOM 698 O O . PHE A 1 82 ? -19.023 -10.426 8.857 1.00 97.25 82 PHE A O 1
ATOM 705 N N . GLY A 1 83 ? -19.881 -8.723 7.673 1.00 97.75 83 GLY A N 1
ATOM 706 C CA . GLY A 1 83 ? -19.344 -9.166 6.384 1.00 97.75 83 GLY A CA 1
ATOM 707 C C . GLY A 1 83 ? -17.813 -9.175 6.355 1.00 97.75 83 GLY A C 1
ATOM 708 O O . GLY A 1 83 ? -17.218 -10.176 5.963 1.00 97.75 83 GLY A O 1
ATOM 709 N N . LEU A 1 84 ? -17.172 -8.107 6.845 1.00 97.50 84 LEU A N 1
ATOM 710 C CA . LEU A 1 84 ? -15.710 -8.016 6.962 1.00 97.50 84 LEU A CA 1
ATOM 711 C C . LEU A 1 84 ? -15.128 -9.079 7.895 1.00 97.50 84 LEU A C 1
ATOM 713 O O . LEU A 1 84 ? -14.068 -9.618 7.600 1.00 97.50 84 LEU A O 1
ATOM 717 N N . MET A 1 85 ? -15.818 -9.424 8.983 1.00 97.62 85 MET A N 1
ATOM 718 C CA . MET A 1 85 ? -15.407 -10.516 9.868 1.00 97.62 85 MET A CA 1
ATOM 719 C C . MET A 1 85 ? -15.371 -11.855 9.124 1.00 97.62 85 MET A C 1
ATOM 721 O O . MET A 1 85 ? -14.378 -12.578 9.214 1.00 97.62 85 MET A O 1
ATOM 725 N N . ILE A 1 86 ? -16.435 -12.186 8.383 1.00 97.75 86 ILE A N 1
ATOM 726 C CA . ILE A 1 86 ? -16.501 -13.423 7.590 1.00 97.75 86 ILE A CA 1
ATOM 727 C C . ILE A 1 86 ? -15.404 -13.419 6.523 1.00 97.75 86 ILE A C 1
ATOM 729 O O . ILE A 1 86 ? -14.655 -14.389 6.408 1.00 97.75 86 ILE A O 1
ATOM 733 N N . TYR A 1 87 ? -15.284 -12.317 5.781 1.00 98.00 87 TYR A N 1
ATOM 734 C CA . TYR A 1 87 ? -14.289 -12.172 4.725 1.00 98.00 87 TYR A CA 1
ATOM 735 C C . TYR A 1 87 ? -12.855 -12.241 5.265 1.00 98.00 87 TYR A C 1
ATOM 737 O O . TYR A 1 87 ? -12.027 -12.918 4.673 1.00 98.00 87 TYR A O 1
ATOM 745 N N . GLY A 1 88 ? -12.563 -11.630 6.415 1.00 96.56 88 GLY A N 1
ATOM 746 C CA . GLY A 1 88 ? -11.243 -11.682 7.046 1.00 96.56 88 GLY A CA 1
ATOM 747 C C . GLY A 1 88 ? -10.843 -13.099 7.438 1.00 96.56 88 GLY A C 1
ATOM 748 O O . GLY A 1 88 ? -9.743 -13.536 7.112 1.00 96.56 88 GLY A O 1
ATOM 749 N N . VAL A 1 89 ? -11.744 -13.858 8.069 1.00 96.56 89 VAL A N 1
ATOM 750 C CA . VAL A 1 89 ? -11.474 -15.269 8.398 1.00 96.56 89 VAL A CA 1
ATOM 751 C C . VAL A 1 89 ? -11.254 -16.099 7.131 1.00 96.56 89 VAL A C 1
ATOM 753 O O . VAL A 1 89 ? -10.313 -16.890 7.089 1.00 96.56 89 VAL A O 1
ATOM 756 N N . TYR A 1 90 ? -12.076 -15.899 6.097 1.00 97.56 90 TYR A N 1
ATOM 757 C CA . TYR A 1 90 ? -11.904 -16.551 4.795 1.00 97.56 90 TYR A CA 1
ATOM 758 C C . TYR A 1 90 ? -10.553 -16.207 4.150 1.00 97.56 90 TYR A C 1
ATOM 760 O O . TYR A 1 90 ? -9.830 -17.111 3.741 1.00 97.56 90 TYR A O 1
ATOM 768 N N . PHE A 1 91 ? -10.183 -14.925 4.118 1.00 96.25 91 PHE A N 1
ATOM 769 C CA . PHE A 1 91 ? -8.940 -14.426 3.531 1.00 96.25 91 PHE A CA 1
ATOM 770 C C . PHE A 1 91 ? -7.706 -15.057 4.185 1.00 96.25 91 PHE A C 1
ATOM 772 O O . PHE A 1 91 ? -6.882 -15.641 3.487 1.00 96.25 91 PHE A O 1
ATOM 779 N N . PHE A 1 92 ? -7.601 -15.008 5.518 1.00 95.50 92 PHE A N 1
ATOM 780 C CA . PHE A 1 92 ? -6.458 -15.587 6.236 1.00 95.50 92 PHE A CA 1
ATOM 781 C C . PHE A 1 92 ? -6.416 -17.116 6.153 1.00 95.50 92 PHE A C 1
ATOM 783 O O . PHE A 1 92 ? -5.337 -17.704 6.206 1.00 95.50 92 PHE A O 1
ATOM 790 N N . LEU A 1 93 ? -7.570 -17.780 6.040 1.00 96.81 93 LEU A N 1
ATOM 791 C CA . LEU A 1 93 ? -7.611 -19.225 5.835 1.00 96.81 93 LEU A CA 1
ATOM 792 C C . LEU A 1 93 ? -7.120 -19.599 4.436 1.00 96.81 93 LEU A C 1
ATOM 794 O O . LEU A 1 93 ? -6.283 -20.488 4.314 1.00 96.81 93 LEU A O 1
ATOM 798 N N . ASN A 1 94 ? -7.612 -18.910 3.405 1.00 95.75 94 ASN A N 1
ATOM 799 C CA . ASN A 1 94 ? -7.211 -19.170 2.028 1.00 95.75 94 ASN A CA 1
ATOM 800 C C . ASN A 1 94 ? -5.730 -18.848 1.808 1.00 95.75 94 ASN A C 1
ATOM 802 O O . ASN A 1 94 ? -5.015 -19.668 1.251 1.00 95.75 94 ASN A O 1
ATOM 806 N N . ASN A 1 95 ? -5.253 -17.705 2.313 1.00 94.44 95 ASN A N 1
ATOM 807 C CA . ASN A 1 95 ? -3.839 -17.335 2.230 1.00 94.44 95 ASN A CA 1
ATOM 808 C C . ASN A 1 95 ? -2.939 -18.399 2.882 1.00 94.44 95 ASN A C 1
ATOM 810 O O . ASN A 1 95 ? -1.973 -18.839 2.265 1.00 94.44 95 ASN A O 1
ATOM 814 N N . LEU A 1 96 ? -3.306 -18.896 4.071 1.00 95.56 96 LEU A N 1
ATOM 815 C CA . LEU A 1 96 ? -2.539 -19.956 4.723 1.00 95.56 96 LEU A CA 1
ATOM 816 C C . LEU A 1 96 ? -2.472 -21.231 3.875 1.00 95.56 96 LEU A C 1
ATOM 818 O O . LEU A 1 96 ? -1.420 -21.855 3.820 1.00 95.56 96 LEU A O 1
ATOM 822 N N . ILE A 1 97 ? -3.576 -21.627 3.237 1.00 95.19 97 ILE A N 1
ATOM 823 C CA . ILE A 1 97 ? -3.610 -22.804 2.358 1.00 95.19 97 ILE A CA 1
ATOM 824 C C . ILE A 1 97 ? -2.693 -22.594 1.146 1.00 95.19 97 ILE A C 1
ATOM 826 O O . ILE A 1 97 ? -1.876 -23.467 0.859 1.00 95.19 97 ILE A O 1
ATOM 830 N N . GLU A 1 98 ? -2.775 -21.438 0.485 1.00 89.69 98 GLU A N 1
ATOM 831 C CA . GLU A 1 98 ? -1.931 -21.096 -0.670 1.00 89.69 98 GLU A CA 1
ATOM 832 C C . GLU A 1 98 ? -0.439 -21.121 -0.321 1.00 89.69 98 GLU A C 1
ATOM 834 O O . GLU A 1 98 ? 0.353 -21.709 -1.055 1.00 89.69 98 GLU A O 1
ATOM 839 N N . LEU A 1 99 ? -0.057 -20.602 0.853 1.00 89.81 99 LEU A N 1
ATOM 840 C CA . LEU A 1 99 ? 1.324 -20.659 1.347 1.00 89.81 99 LEU A CA 1
ATOM 841 C C . LEU A 1 99 ? 1.879 -22.093 1.438 1.00 89.81 99 LEU A C 1
ATOM 843 O O . LEU A 1 99 ? 3.086 -22.280 1.304 1.00 89.81 99 LEU A O 1
ATOM 847 N N . PHE A 1 100 ? 1.034 -23.106 1.662 1.00 91.00 100 PHE A N 1
ATOM 848 C CA . PHE A 1 100 ? 1.457 -24.512 1.698 1.00 91.00 100 PHE A CA 1
ATOM 849 C C . PHE A 1 100 ? 1.413 -25.215 0.336 1.00 91.00 100 PHE A C 1
ATOM 851 O O . PHE A 1 100 ? 2.102 -26.222 0.172 1.00 91.00 100 PHE A O 1
ATOM 858 N N . ILE A 1 101 ? 0.592 -24.743 -0.606 1.00 88.88 101 ILE A N 1
ATOM 859 C CA . ILE A 1 101 ? 0.417 -25.377 -1.922 1.00 88.88 101 ILE A CA 1
ATOM 860 C C . ILE A 1 101 ? 1.409 -24.800 -2.932 1.00 88.88 101 ILE A C 1
ATOM 862 O O . ILE A 1 101 ? 2.138 -25.554 -3.573 1.00 88.88 101 ILE A O 1
ATOM 866 N N . ALA A 1 102 ? 1.426 -23.476 -3.071 1.00 85.25 102 ALA A N 1
ATOM 867 C CA . ALA A 1 102 ? 2.217 -22.752 -4.057 1.00 85.25 102 ALA A CA 1
ATOM 868 C C . ALA A 1 102 ? 2.553 -21.352 -3.507 1.00 85.25 102 ALA A C 1
ATOM 870 O O . ALA A 1 102 ? 1.898 -20.377 -3.874 1.00 85.25 102 ALA A O 1
ATOM 871 N N . PRO A 1 103 ? 3.536 -21.234 -2.593 1.00 84.25 103 PRO A N 1
ATOM 872 C CA . PRO A 1 103 ? 3.876 -19.957 -1.975 1.00 84.25 103 PRO A CA 1
ATOM 873 C C . PRO A 1 103 ? 4.427 -18.966 -3.005 1.00 84.25 103 PRO A C 1
ATOM 875 O O . PRO A 1 103 ? 5.447 -19.235 -3.641 1.00 84.25 103 PRO A O 1
ATOM 878 N N . LYS A 1 104 ? 3.787 -17.799 -3.121 1.00 82.50 104 LYS A N 1
ATOM 879 C CA . LYS A 1 104 ? 4.237 -16.680 -3.959 1.00 82.50 104 LYS A CA 1
ATOM 880 C C . LYS A 1 104 ? 4.487 -15.413 -3.129 1.00 82.50 104 LYS A C 1
ATOM 882 O O . LYS A 1 104 ? 3.938 -15.292 -2.026 1.00 82.50 104 LYS A O 1
ATOM 887 N N . PRO A 1 105 ? 5.277 -14.447 -3.637 1.00 80.81 105 PRO A N 1
ATOM 888 C CA . PRO A 1 105 ? 5.486 -13.152 -2.990 1.00 80.81 105 PRO A CA 1
ATOM 889 C C . PRO A 1 105 ? 4.203 -12.437 -2.559 1.00 80.81 105 PRO A C 1
ATOM 891 O O . PRO A 1 105 ? 4.148 -11.889 -1.458 1.00 80.81 105 PRO A O 1
ATOM 894 N N . GLU A 1 106 ? 3.137 -12.520 -3.353 1.00 81.31 106 GLU A N 1
ATOM 895 C CA . GLU A 1 106 ? 1.858 -11.846 -3.086 1.00 81.31 106 GLU A CA 1
ATOM 896 C C . GLU A 1 106 ? 1.087 -12.486 -1.923 1.00 81.31 106 GLU A C 1
ATOM 898 O O . GLU A 1 106 ? 0.192 -11.869 -1.341 1.00 81.31 106 GLU A O 1
ATOM 903 N N . ASN A 1 107 ? 1.426 -13.729 -1.559 1.00 84.94 107 ASN A N 1
ATOM 904 C CA . ASN A 1 107 ? 0.847 -14.398 -0.400 1.00 84.94 107 ASN A CA 1
ATOM 905 C C . ASN A 1 107 ? 1.486 -13.939 0.915 1.00 84.94 107 ASN A C 1
ATOM 907 O O . ASN A 1 107 ? 0.920 -14.209 1.974 1.00 84.94 107 ASN A O 1
ATOM 911 N N . ALA A 1 108 ? 2.633 -13.257 0.884 1.00 85.69 108 ALA A N 1
ATOM 912 C CA . ALA A 1 108 ? 3.340 -12.890 2.099 1.00 85.69 108 ALA A CA 1
ATOM 913 C C . ALA A 1 108 ? 2.567 -11.839 2.911 1.00 85.69 108 ALA A C 1
ATOM 915 O O . ALA A 1 108 ? 2.408 -10.687 2.512 1.00 85.69 108 ALA A O 1
ATOM 916 N N . ILE A 1 109 ? 2.136 -12.224 4.111 1.00 86.94 109 ILE A N 1
ATOM 917 C CA . ILE A 1 109 ? 1.563 -11.315 5.100 1.00 86.94 109 ILE A CA 1
ATOM 918 C C . ILE A 1 109 ? 2.633 -11.020 6.148 1.00 86.94 109 ILE A C 1
ATOM 920 O O . ILE A 1 109 ? 3.141 -11.932 6.802 1.00 86.94 109 ILE A O 1
ATOM 924 N N . GLN A 1 110 ? 2.945 -9.741 6.354 1.00 82.75 110 GLN A N 1
ATOM 925 C CA . GLN A 1 110 ? 3.918 -9.305 7.354 1.00 82.75 110 GLN A CA 1
ATOM 926 C C . GLN A 1 110 ? 3.382 -8.155 8.215 1.00 82.75 110 GLN A C 1
ATOM 928 O O . GLN A 1 110 ? 2.608 -7.324 7.732 1.00 82.75 110 GLN A O 1
ATOM 933 N N . PRO A 1 111 ? 3.781 -8.072 9.497 1.00 79.25 111 PRO A N 1
ATOM 934 C CA . PRO A 1 111 ? 3.505 -6.903 10.319 1.00 79.25 111 PRO A CA 1
ATOM 935 C C . PRO A 1 111 ? 4.232 -5.672 9.776 1.00 79.25 111 PRO A C 1
ATOM 937 O O . PRO A 1 111 ? 5.410 -5.746 9.448 1.00 79.25 111 PRO A O 1
ATOM 940 N N . LEU A 1 112 ? 3.557 -4.523 9.768 1.00 78.62 112 LEU A N 1
ATOM 941 C CA . LEU A 1 112 ? 4.147 -3.251 9.360 1.00 78.62 112 LEU A CA 1
ATOM 942 C C . LEU A 1 112 ? 5.116 -2.732 10.439 1.00 78.62 112 LEU A C 1
ATOM 944 O O . LEU A 1 112 ? 4.714 -2.054 11.386 1.00 78.62 112 LEU A O 1
ATOM 948 N N . ILE A 1 113 ? 6.394 -3.074 10.307 1.00 77.44 113 ILE A N 1
ATOM 949 C CA . ILE A 1 113 ? 7.496 -2.642 11.174 1.00 77.44 113 ILE A CA 1
ATOM 950 C C . ILE A 1 113 ? 8.429 -1.709 10.384 1.00 77.44 113 ILE A C 1
ATOM 952 O O . ILE A 1 113 ? 9.162 -2.175 9.500 1.00 77.44 113 ILE A O 1
ATOM 956 N N . PRO A 1 114 ? 8.436 -0.407 10.699 1.00 75.00 114 PRO A N 1
ATOM 957 C CA . PRO A 1 114 ? 9.285 0.581 10.034 1.00 75.00 114 PRO A CA 1
ATOM 958 C C . PRO A 1 114 ? 10.773 0.308 10.269 1.00 75.00 114 PRO A C 1
ATOM 960 O O . PRO A 1 114 ? 11.182 -0.003 11.388 1.00 75.00 114 PRO A O 1
ATOM 963 N N . GLY A 1 115 ? 11.578 0.407 9.215 1.00 71.06 115 GLY A N 1
ATOM 964 C CA . GLY A 1 115 ? 13.008 0.089 9.217 1.00 71.06 115 GLY A CA 1
ATOM 965 C C . GLY A 1 115 ? 13.342 -1.410 9.220 1.00 71.06 115 GLY A C 1
ATOM 966 O O . GLY A 1 115 ? 14.519 -1.754 9.179 1.00 71.06 115 GLY A O 1
ATOM 967 N N . VAL A 1 116 ? 12.342 -2.301 9.272 1.00 75.56 116 VAL A N 1
ATOM 968 C CA . VAL A 1 116 ? 12.539 -3.766 9.230 1.00 75.56 116 VAL A CA 1
ATOM 969 C C . VAL A 1 116 ? 11.813 -4.381 8.039 1.00 75.56 116 VAL A C 1
ATOM 971 O O . VAL A 1 116 ? 12.425 -5.046 7.213 1.00 75.56 116 VAL A O 1
ATOM 974 N N . THR A 1 117 ? 10.506 -4.143 7.960 1.00 76.81 117 THR A N 1
ATOM 975 C CA . THR A 1 117 ? 9.635 -4.654 6.887 1.00 76.81 117 THR A CA 1
ATOM 976 C C . THR A 1 117 ? 9.281 -3.571 5.872 1.00 76.81 117 THR A C 1
ATOM 978 O O . THR A 1 117 ? 8.951 -3.900 4.745 1.00 76.81 117 THR A O 1
ATOM 981 N N . VAL A 1 118 ? 9.385 -2.287 6.236 1.00 76.81 118 VAL A N 1
ATOM 982 C CA . VAL A 1 118 ? 9.164 -1.141 5.337 1.00 76.81 118 VAL A CA 1
ATOM 983 C C . VAL A 1 118 ? 10.314 -0.164 5.493 1.00 76.81 118 VAL A C 1
ATOM 985 O O . VAL A 1 118 ? 10.675 0.172 6.622 1.00 76.81 118 VAL A O 1
ATOM 988 N N . ASP A 1 119 ? 10.872 0.313 4.385 1.00 78.50 119 ASP A N 1
ATOM 989 C CA . ASP A 1 119 ? 11.875 1.378 4.406 1.00 78.50 119 ASP A CA 1
ATOM 990 C C . ASP A 1 119 ? 11.316 2.671 5.037 1.00 78.50 119 ASP A C 1
ATOM 992 O O . ASP A 1 119 ? 10.129 2.978 4.926 1.00 78.50 119 ASP A O 1
ATOM 996 N N . LEU A 1 120 ? 12.163 3.441 5.725 1.00 74.50 120 LEU A N 1
ATOM 997 C CA . LEU A 1 120 ? 11.719 4.627 6.467 1.00 74.50 120 LEU A CA 1
ATOM 998 C C . LEU A 1 120 ? 11.216 5.754 5.556 1.00 74.50 120 LEU A C 1
ATOM 1000 O O . LEU A 1 120 ? 10.284 6.465 5.941 1.00 74.50 120 LEU A O 1
ATOM 1004 N N . ASN A 1 121 ? 11.783 5.912 4.356 1.00 75.19 121 ASN A N 1
ATOM 1005 C CA . ASN A 1 121 ? 11.311 6.920 3.409 1.00 75.19 121 ASN A CA 1
ATOM 1006 C C . ASN A 1 121 ? 9.929 6.533 2.882 1.00 75.19 121 ASN A C 1
ATOM 1008 O O . ASN A 1 121 ? 9.028 7.369 2.855 1.00 75.19 121 ASN A O 1
ATOM 1012 N N . PHE A 1 122 ? 9.725 5.256 2.555 1.00 76.62 122 PHE A N 1
ATOM 1013 C CA . PHE A 1 122 ? 8.414 4.745 2.151 1.00 76.62 122 PHE A CA 1
ATOM 1014 C C . PHE A 1 122 ? 7.387 4.804 3.284 1.00 76.62 122 PHE A C 1
ATOM 1016 O O . PHE A 1 122 ? 6.246 5.209 3.069 1.00 76.62 122 PHE A O 1
ATOM 1023 N N . PHE A 1 123 ? 7.791 4.488 4.516 1.00 79.19 123 PHE A N 1
ATOM 1024 C CA . PHE A 1 123 ? 6.907 4.555 5.676 1.00 79.19 123 PHE A CA 1
ATOM 1025 C C . PHE A 1 123 ? 6.348 5.967 5.917 1.00 79.19 123 PHE A C 1
ATOM 1027 O O . PHE A 1 123 ? 5.253 6.104 6.462 1.00 79.19 123 PHE A O 1
ATOM 1034 N N . SER A 1 124 ? 7.047 7.022 5.482 1.00 76.81 124 SER A N 1
ATOM 1035 C CA . SER A 1 124 ? 6.560 8.400 5.621 1.00 76.81 124 SER A CA 1
ATOM 1036 C C . SER A 1 124 ? 5.201 8.637 4.940 1.00 76.81 124 SER A C 1
ATOM 1038 O O . SER A 1 124 ? 4.362 9.332 5.516 1.00 76.81 124 SER A O 1
ATOM 1040 N N . TYR A 1 125 ? 4.932 7.960 3.815 1.00 80.19 125 TYR A N 1
ATOM 1041 C CA . TYR A 1 125 ? 3.640 7.976 3.111 1.00 80.19 125 TYR A CA 1
ATOM 1042 C C . TYR A 1 125 ? 2.519 7.258 3.880 1.00 80.19 125 TYR A C 1
ATOM 1044 O O . TYR A 1 125 ? 1.344 7.437 3.588 1.00 80.19 125 TYR A O 1
ATOM 1052 N N . LEU A 1 126 ? 2.849 6.442 4.887 1.00 85.00 126 LEU A N 1
ATOM 1053 C CA . LEU A 1 126 ? 1.863 5.721 5.698 1.00 85.00 126 LEU A CA 1
ATOM 1054 C C . LEU A 1 126 ? 1.441 6.499 6.946 1.00 85.00 126 LEU A C 1
ATOM 1056 O O . LEU A 1 126 ? 0.391 6.204 7.516 1.00 85.00 126 LEU A O 1
ATOM 1060 N N . ILE A 1 127 ? 2.220 7.496 7.381 1.00 82.12 127 ILE A N 1
ATOM 1061 C CA . ILE A 1 127 ? 1.967 8.238 8.627 1.00 82.12 127 ILE A CA 1
ATOM 1062 C C . ILE A 1 127 ? 0.608 8.942 8.581 1.00 82.12 127 ILE A C 1
ATOM 1064 O O . ILE A 1 127 ? -0.175 8.843 9.530 1.00 82.12 127 ILE A O 1
ATOM 1068 N N . LEU A 1 128 ? 0.326 9.647 7.484 1.00 85.75 128 LEU A N 1
ATOM 1069 C CA . LEU A 1 128 ? -0.909 10.408 7.315 1.00 85.75 128 LEU A CA 1
ATOM 1070 C C . LEU A 1 128 ? -2.133 9.473 7.180 1.00 85.75 128 LEU A C 1
ATOM 1072 O O . LEU A 1 128 ? -3.066 9.642 7.976 1.00 85.75 128 LEU A O 1
ATOM 1076 N N . PRO A 1 129 ? -2.122 8.435 6.318 1.00 90.38 129 PRO A N 1
ATOM 1077 C CA . PRO A 1 129 ? -3.152 7.397 6.288 1.00 90.38 129 PRO A CA 1
ATOM 1078 C C . PRO A 1 129 ? -3.411 6.721 7.637 1.00 90.38 129 PRO A C 1
ATOM 1080 O O . PRO A 1 129 ? -4.565 6.631 8.064 1.00 90.38 129 PRO A O 1
ATOM 1083 N N . LEU A 1 130 ? -2.365 6.270 8.339 1.00 87.44 130 LEU A N 1
ATOM 1084 C CA . LEU A 1 130 ? -2.489 5.590 9.635 1.00 87.44 130 LEU A CA 1
ATOM 1085 C C . LEU A 1 130 ? -3.088 6.513 10.698 1.00 87.44 130 LEU A C 1
ATOM 1087 O O . LEU A 1 130 ? -4.050 6.134 11.370 1.00 87.44 130 LEU A O 1
ATOM 1091 N N . GLY A 1 131 ? -2.548 7.727 10.837 1.00 85.25 131 GLY A N 1
ATOM 1092 C CA . GLY A 1 131 ? -3.032 8.708 11.807 1.00 85.25 131 GLY A CA 1
ATOM 1093 C C . GLY A 1 131 ? -4.494 9.069 11.562 1.00 85.25 131 GLY A C 1
ATOM 1094 O O . GLY A 1 131 ? -5.307 9.044 12.486 1.00 85.25 131 GLY A O 1
ATOM 1095 N N . PHE A 1 132 ? -4.857 9.323 10.306 1.00 89.94 132 PHE A N 1
ATOM 1096 C CA . PHE A 1 132 ? -6.231 9.632 9.930 1.00 89.94 132 PHE A CA 1
ATOM 1097 C C . PHE A 1 132 ? -7.180 8.459 10.216 1.00 89.94 132 PHE A C 1
ATOM 1099 O O . PHE A 1 132 ? -8.200 8.667 10.874 1.00 89.94 132 PHE A O 1
ATOM 1106 N N . CYS A 1 133 ? -6.832 7.227 9.816 1.00 91.69 133 CYS A N 1
ATOM 1107 C CA . CYS A 1 133 ? -7.651 6.043 10.104 1.00 91.69 133 CYS A CA 1
ATOM 1108 C C . CYS A 1 133 ? -7.908 5.896 11.608 1.00 91.69 133 CYS A C 1
ATOM 1110 O O . CYS A 1 133 ? -9.050 5.744 12.024 1.00 91.69 133 CYS A O 1
ATOM 1112 N N . ILE A 1 134 ? -6.867 5.984 12.443 1.00 89.19 134 ILE A N 1
ATOM 1113 C CA . ILE A 1 134 ? -7.005 5.830 13.900 1.00 89.19 134 ILE A CA 1
ATOM 1114 C C . ILE A 1 134 ? -7.865 6.956 14.491 1.00 89.19 134 ILE A C 1
ATOM 1116 O O . ILE A 1 134 ? -8.748 6.697 15.308 1.00 89.19 134 ILE A O 1
ATOM 1120 N N . ILE A 1 135 ? -7.662 8.207 14.068 1.00 89.06 135 ILE A N 1
ATOM 1121 C CA . ILE A 1 135 ? -8.452 9.345 14.560 1.00 89.06 135 ILE A CA 1
ATOM 1122 C C . ILE A 1 135 ? -9.940 9.156 14.252 1.00 89.06 135 ILE A C 1
ATOM 1124 O O . ILE A 1 135 ? -10.778 9.316 15.145 1.00 89.06 135 ILE A O 1
ATOM 1128 N N . PHE A 1 136 ? -10.283 8.809 13.011 1.00 93.56 136 PHE A N 1
ATOM 1129 C CA . PHE A 1 136 ? -11.677 8.628 12.604 1.00 93.56 136 PHE A CA 1
ATOM 1130 C C . PHE A 1 136 ? -12.296 7.341 13.166 1.00 93.56 136 PHE A C 1
ATOM 1132 O O . PHE A 1 136 ? -13.489 7.331 13.493 1.00 93.56 136 PHE A O 1
ATOM 1139 N N . HIS A 1 137 ? -11.496 6.294 13.371 1.00 94.50 137 HIS A N 1
ATOM 1140 C CA . HIS A 1 137 ? -11.891 5.083 14.084 1.00 94.50 137 HIS A CA 1
ATOM 1141 C C . HIS A 1 137 ? -12.370 5.415 15.507 1.00 94.50 137 HIS A C 1
ATOM 1143 O O . HIS A 1 137 ? -13.512 5.138 15.876 1.00 94.50 137 HIS A O 1
ATOM 1149 N N . GLU A 1 138 ? -11.540 6.109 16.281 1.00 92.25 138 GLU A N 1
ATOM 1150 C CA . GLU A 1 138 ? -11.832 6.490 17.667 1.00 92.25 138 GLU A CA 1
ATOM 1151 C C . GLU A 1 138 ? -12.960 7.523 17.762 1.00 92.25 138 GLU A C 1
ATOM 1153 O O . GLU A 1 138 ? -13.856 7.423 18.606 1.00 92.25 138 GLU A O 1
ATOM 1158 N N . PHE A 1 139 ? -12.991 8.487 16.838 1.00 93.38 139 PHE A N 1
ATOM 1159 C CA . PHE A 1 139 ? -14.108 9.421 16.707 1.00 93.38 139 PHE A CA 1
ATOM 1160 C C . PHE A 1 139 ? -15.448 8.690 16.532 1.00 93.38 139 PHE A C 1
ATOM 1162 O O . PHE A 1 139 ? -16.462 9.110 17.094 1.00 93.38 139 PHE A O 1
ATOM 1169 N N . SER A 1 140 ? -15.466 7.574 15.805 1.00 95.44 140 SER A N 1
ATOM 1170 C CA . SER A 1 140 ? -16.683 6.791 15.569 1.00 95.44 140 SER A CA 1
ATOM 1171 C C . SER A 1 140 ? -17.180 6.094 16.833 1.00 95.44 140 SER A C 1
ATOM 1173 O O . SER A 1 140 ? -18.386 6.132 17.112 1.00 95.44 140 SER A O 1
ATOM 1175 N N . HIS A 1 141 ? -16.264 5.572 17.655 1.00 94.81 141 HIS A N 1
ATOM 1176 C CA . HIS A 1 141 ? -16.588 5.063 18.991 1.00 94.81 141 HIS A CA 1
ATOM 1177 C C . HIS A 1 141 ? -17.196 6.161 19.872 1.00 94.81 141 HIS A C 1
ATOM 1179 O O . HIS A 1 141 ? -18.207 5.925 20.547 1.00 94.81 141 HIS A O 1
ATOM 1185 N N . ALA A 1 142 ? -16.659 7.389 19.814 1.00 93.56 142 ALA A N 1
ATOM 1186 C CA . ALA A 1 142 ? -17.219 8.537 20.533 1.00 93.56 142 ALA A CA 1
ATOM 1187 C C . ALA A 1 142 ? -18.635 8.897 20.070 1.00 93.56 142 ALA A C 1
ATOM 1189 O O . ALA A 1 142 ? -19.538 9.032 20.901 1.00 93.56 142 ALA A O 1
ATOM 1190 N N . MET A 1 143 ? -18.842 9.055 18.758 1.00 95.75 143 MET A N 1
ATOM 1191 C CA . MET A 1 143 ? -20.143 9.439 18.200 1.00 95.75 143 MET A CA 1
ATOM 1192 C C . MET A 1 143 ? -21.213 8.402 18.520 1.00 95.75 143 MET A C 1
ATOM 1194 O O . MET A 1 143 ? -22.319 8.766 18.925 1.00 95.75 143 MET A O 1
ATOM 1198 N N . THR A 1 144 ? -20.872 7.121 18.388 1.00 95.50 144 THR A N 1
ATOM 1199 C CA . THR A 1 144 ? -21.795 6.019 18.663 1.00 95.50 144 THR A CA 1
ATOM 1200 C C . THR A 1 144 ? -22.150 5.929 20.143 1.00 95.50 144 THR A C 1
ATOM 1202 O O . THR A 1 144 ? -23.322 5.772 20.492 1.00 95.50 144 THR A O 1
ATOM 1205 N N . SER A 1 145 ? -21.161 6.080 21.028 1.00 94.44 145 SER A N 1
ATOM 1206 C CA . SER A 1 145 ? -21.391 6.064 22.476 1.00 94.44 145 SER A CA 1
ATOM 1207 C C . SER A 1 145 ? -22.327 7.199 22.892 1.00 94.44 145 SER A C 1
ATOM 1209 O O . SER A 1 145 ? -23.367 6.961 23.509 1.00 94.44 145 SER A O 1
ATOM 1211 N N . GLU A 1 146 ? -22.031 8.430 22.472 1.00 93.31 146 GLU A N 1
ATOM 1212 C CA . GLU A 1 146 ? -22.830 9.603 22.836 1.00 93.31 146 GLU A CA 1
ATOM 1213 C C . GLU A 1 146 ? -24.230 9.577 22.199 1.00 93.31 146 GLU A C 1
ATOM 1215 O O . GLU A 1 146 ? -25.202 9.979 22.849 1.00 93.31 146 GLU A O 1
ATOM 1220 N N . CYS A 1 147 ? -24.384 9.049 20.974 1.00 92.88 147 CYS A N 1
ATOM 1221 C CA . CYS A 1 147 ? -25.705 8.912 20.352 1.00 92.88 147 CYS A CA 1
ATOM 1222 C C . CYS A 1 147 ? -26.588 7.878 21.069 1.00 92.88 147 CYS A C 1
ATOM 1224 O O . CYS A 1 147 ? -27.809 8.034 21.108 1.00 92.88 147 CYS A O 1
ATOM 1226 N N . ASP A 1 148 ? -25.988 6.864 21.694 1.00 91.19 148 ASP A N 1
ATOM 1227 C CA . ASP A 1 148 ? -26.687 5.873 22.517 1.00 91.19 148 ASP A CA 1
ATOM 1228 C C . ASP A 1 148 ? -26.662 6.211 24.021 1.00 91.19 148 ASP A C 1
ATOM 1230 O O . ASP A 1 148 ? -26.997 5.376 24.860 1.00 91.19 148 ASP A O 1
ATOM 1234 N N . LYS A 1 149 ? -26.362 7.474 24.365 1.00 90.62 149 LYS A N 1
ATOM 1235 C CA . LYS A 1 149 ? -26.373 8.029 25.734 1.00 90.62 149 LYS A CA 1
ATOM 1236 C C . LYS A 1 149 ? -25.378 7.364 26.695 1.00 90.62 149 LYS A C 1
ATOM 1238 O O . LYS A 1 149 ? -25.555 7.435 27.912 1.00 90.62 149 LYS A O 1
ATOM 1243 N N . ILE A 1 150 ? -24.318 6.770 26.164 1.00 92.06 150 ILE A N 1
ATOM 1244 C CA . ILE A 1 150 ? -23.186 6.249 26.927 1.00 92.06 150 ILE A CA 1
ATOM 1245 C C . ILE A 1 150 ? -22.127 7.347 26.995 1.00 92.06 150 ILE A C 1
ATOM 1247 O O . ILE A 1 150 ? -21.615 7.799 25.974 1.00 92.06 150 ILE A O 1
ATOM 1251 N N . LYS A 1 151 ? -21.829 7.804 28.214 1.00 90.44 151 LYS A N 1
ATOM 1252 C CA . LYS A 1 151 ? -20.896 8.911 28.450 1.00 90.44 151 LYS A CA 1
ATOM 1253 C C . LYS A 1 151 ? -19.450 8.480 28.207 1.00 90.44 151 LYS A C 1
ATOM 1255 O O . LYS A 1 151 ? -19.057 7.370 28.573 1.00 90.44 151 LYS A O 1
ATOM 1260 N N . LEU A 1 152 ? -18.645 9.402 27.688 1.00 90.12 152 LEU A N 1
ATOM 1261 C CA . LEU A 1 152 ? -17.190 9.249 27.600 1.00 90.12 152 LEU A CA 1
ATOM 1262 C C . LEU A 1 152 ? -16.514 9.534 28.950 1.00 90.12 152 LEU A C 1
ATOM 1264 O O . LEU A 1 152 ? -16.720 10.600 29.540 1.00 90.12 152 LEU A O 1
ATOM 1268 N N . LYS A 1 153 ? -15.661 8.617 29.421 1.00 87.44 153 LYS A N 1
ATOM 1269 C CA . LYS A 1 153 ? -14.821 8.800 30.618 1.00 87.44 153 LYS A CA 1
ATOM 1270 C C . LYS A 1 153 ? -13.649 9.731 30.340 1.00 87.44 153 LYS A C 1
ATOM 1272 O O . LYS A 1 153 ? -13.388 10.662 31.107 1.00 87.44 153 LYS A O 1
ATOM 1277 N N . SER A 1 154 ? -12.946 9.483 29.243 1.00 85.62 154 SER A N 1
ATOM 1278 C CA . SER A 1 154 ? -11.786 10.257 28.821 1.00 85.62 154 SER A CA 1
ATOM 1279 C C . SER A 1 154 ? -11.584 10.147 27.310 1.00 85.62 154 SER A C 1
ATOM 1281 O O . SER A 1 154 ? -12.153 9.281 26.647 1.00 85.62 154 SER A O 1
ATOM 1283 N N . THR A 1 155 ? -10.823 11.081 26.763 1.00 86.19 155 THR A N 1
ATOM 1284 C CA . THR A 1 155 ? -10.335 11.074 25.383 1.00 86.19 155 THR A CA 1
ATOM 1285 C C . THR A 1 155 ? -8.882 11.504 25.388 1.00 86.19 155 THR A C 1
ATOM 1287 O O . THR A 1 155 ? -8.384 11.993 26.405 1.00 86.19 155 THR A O 1
ATOM 1290 N N . GLY A 1 156 ? -8.178 11.374 24.274 1.00 82.88 156 GLY A N 1
ATOM 1291 C CA . GLY A 1 156 ? -6.851 11.955 24.204 1.00 82.88 156 GLY A CA 1
ATOM 1292 C C . GLY A 1 156 ? -6.035 11.525 23.015 1.00 82.88 156 GLY A C 1
ATOM 1293 O O . GLY A 1 156 ? -6.580 11.147 21.984 1.00 82.88 156 GLY A O 1
ATOM 1294 N N . ILE A 1 157 ? -4.722 11.647 23.180 1.00 78.56 157 ILE A N 1
ATOM 1295 C CA . ILE A 1 157 ? -3.739 11.377 22.135 1.00 78.56 157 ILE A CA 1
ATOM 1296 C C . ILE A 1 157 ? -2.832 10.253 22.620 1.00 78.56 157 ILE A C 1
ATOM 1298 O O . ILE A 1 157 ? -2.347 10.279 23.755 1.00 78.56 157 ILE A O 1
ATOM 1302 N N . ILE A 1 158 ? -2.604 9.276 21.756 1.00 72.69 158 ILE A N 1
ATOM 1303 C CA . ILE A 1 158 ? -1.590 8.243 21.912 1.00 72.69 158 ILE A CA 1
ATOM 1304 C C . ILE A 1 158 ? -0.471 8.575 20.931 1.00 72.69 158 ILE A C 1
ATOM 1306 O O . ILE A 1 158 ? -0.733 8.831 19.764 1.00 72.69 158 ILE A O 1
ATOM 1310 N N . GLY A 1 159 ? 0.769 8.572 21.400 1.00 69.25 159 GLY A N 1
ATOM 1311 C CA . GLY A 1 159 ? 1.940 8.444 20.544 1.00 69.25 159 GLY A CA 1
ATOM 1312 C C . GLY A 1 159 ? 2.555 7.069 20.755 1.00 69.25 159 GLY A C 1
ATOM 1313 O O . GLY A 1 159 ? 2.818 6.685 21.895 1.00 69.25 159 GLY A O 1
ATOM 1314 N N . ALA A 1 160 ? 2.769 6.325 19.677 1.00 63.31 160 ALA A N 1
ATOM 1315 C CA . ALA A 1 160 ? 3.479 5.051 19.701 1.00 63.31 160 ALA A CA 1
ATOM 1316 C C . ALA A 1 160 ? 4.724 5.139 18.816 1.00 63.31 160 ALA A C 1
ATOM 1318 O O . ALA A 1 160 ? 4.644 5.695 17.718 1.00 63.31 160 ALA A O 1
ATOM 1319 N N . GLY A 1 161 ? 5.834 4.571 19.294 1.00 60.00 161 GLY A N 1
ATOM 1320 C CA . GLY A 1 161 ? 7.011 4.329 18.466 1.00 60.00 161 GLY A CA 1
ATOM 1321 C C . GLY A 1 161 ? 8.315 4.108 19.226 1.00 60.00 161 GLY A C 1
ATOM 1322 O O . GLY A 1 161 ? 8.711 4.911 20.073 1.00 60.00 161 GLY A O 1
ATOM 1323 N N . LEU A 1 162 ? 8.993 3.023 18.834 1.00 52.31 162 LEU A N 1
ATOM 1324 C CA . LEU A 1 162 ? 10.441 2.851 18.961 1.00 52.31 162 LEU A CA 1
ATOM 1325 C C . LEU A 1 162 ? 11.136 3.872 18.041 1.00 52.31 162 LEU A C 1
ATOM 1327 O O . LEU A 1 162 ? 10.470 4.391 17.149 1.00 52.31 162 LEU A O 1
ATOM 1331 N N . PHE A 1 163 ? 12.433 4.141 18.265 1.00 48.94 163 PHE A N 1
ATOM 1332 C CA . PHE A 1 163 ? 13.340 4.938 17.414 1.00 48.94 163 PHE A CA 1
ATOM 1333 C C . PHE A 1 163 ? 12.695 5.386 16.087 1.00 48.94 163 PHE A C 1
ATOM 1335 O O . PHE A 1 163 ? 12.430 4.524 15.261 1.00 48.94 163 PHE A O 1
ATOM 1342 N N . TYR A 1 164 ? 12.449 6.693 15.905 1.00 48.03 164 TYR A N 1
ATOM 1343 C CA . TYR A 1 164 ? 12.019 7.367 14.657 1.00 48.03 164 TYR A CA 1
ATOM 1344 C C . TYR A 1 164 ? 10.544 7.781 14.509 1.00 48.03 164 TYR A C 1
ATOM 1346 O O . TYR A 1 164 ? 10.279 8.676 13.710 1.00 48.03 164 TYR A O 1
ATOM 1354 N N . ILE A 1 165 ? 9.566 7.214 15.226 1.00 52.84 165 ILE A N 1
ATOM 1355 C CA . ILE A 1 165 ? 8.156 7.405 14.816 1.00 52.84 165 ILE A CA 1
ATOM 1356 C C . ILE A 1 165 ? 7.264 7.883 15.952 1.00 52.84 165 ILE A C 1
ATOM 1358 O O . ILE A 1 165 ? 7.233 7.320 17.037 1.00 52.84 165 ILE A O 1
ATOM 1362 N N . ILE A 1 166 ? 6.498 8.933 15.671 1.00 53.69 166 ILE A N 1
ATOM 1363 C CA . ILE A 1 166 ? 5.353 9.334 16.478 1.00 53.69 166 ILE A CA 1
ATOM 1364 C C . ILE A 1 166 ? 4.154 9.180 15.562 1.00 53.69 166 ILE A C 1
ATOM 1366 O O . ILE A 1 166 ? 3.959 9.985 14.655 1.00 53.69 166 ILE A O 1
ATOM 1370 N N . LEU A 1 167 ? 3.348 8.154 15.789 1.00 57.47 167 LEU A N 1
ATOM 1371 C CA . LEU A 1 167 ? 1.993 8.121 15.253 1.00 57.47 167 LEU A CA 1
ATOM 1372 C C . LEU A 1 167 ? 1.091 8.854 16.248 1.00 57.47 167 LEU A C 1
ATOM 1374 O O . LEU A 1 167 ? 0.821 8.282 17.305 1.00 57.47 167 LEU A O 1
ATOM 1378 N N . PRO A 1 168 ? 0.647 10.099 15.981 1.00 56.38 168 PRO A N 1
ATOM 1379 C CA . PRO A 1 168 ? -0.388 10.727 16.787 1.00 56.38 168 PRO A CA 1
ATOM 1380 C C . PRO A 1 168 ? -1.719 10.019 16.505 1.00 56.38 168 PRO A C 1
ATOM 1382 O O . PRO A 1 168 ? -2.443 10.357 15.573 1.00 56.38 168 PRO A O 1
ATOM 1385 N N . GLY A 1 169 ? -2.037 9.006 17.302 1.00 61.75 169 GLY A N 1
ATOM 1386 C CA . GLY A 1 169 ? -3.365 8.408 17.356 1.00 61.75 169 GLY A CA 1
ATOM 1387 C C . GLY A 1 169 ? -4.268 9.200 18.298 1.00 61.75 169 GLY A C 1
ATOM 1388 O O . GLY A 1 169 ? -3.800 9.781 19.277 1.00 61.75 169 GLY A O 1
ATOM 1389 N N . ALA A 1 170 ? -5.571 9.216 18.037 1.00 74.50 170 ALA A N 1
ATOM 1390 C CA . ALA A 1 170 ? -6.538 9.563 19.075 1.00 74.50 170 ALA A CA 1
ATOM 1391 C C . ALA A 1 170 ? -6.832 8.325 19.935 1.00 74.50 170 ALA A C 1
ATOM 1393 O O . ALA A 1 170 ? -6.478 7.209 19.567 1.00 74.50 170 ALA A O 1
ATOM 1394 N N . PHE A 1 171 ? -7.486 8.516 21.075 1.00 84.12 171 PHE A N 1
ATOM 1395 C CA . PHE A 1 171 ? -8.219 7.442 21.737 1.00 84.12 171 PHE A CA 1
ATOM 1396 C C . PHE A 1 171 ? -9.477 7.991 22.391 1.00 84.12 171 PHE A C 1
ATOM 1398 O O . PHE A 1 171 ? -9.527 9.159 22.812 1.00 84.12 171 PHE A O 1
ATOM 1405 N N . VAL A 1 172 ? -10.480 7.135 22.508 1.00 86.81 172 VAL A N 1
ATOM 1406 C CA . VAL A 1 172 ? -11.730 7.420 23.198 1.00 86.81 172 VAL A CA 1
ATOM 1407 C C . VAL A 1 172 ? -12.001 6.303 24.196 1.00 86.81 172 VAL A C 1
ATOM 1409 O O . VAL A 1 172 ? -11.910 5.126 23.879 1.00 86.81 172 VAL A O 1
ATOM 1412 N N . GLU A 1 173 ? -12.367 6.674 25.421 1.00 87.69 173 GLU A N 1
ATOM 1413 C CA . GLU A 1 173 ? -12.716 5.725 26.477 1.00 87.69 173 GLU A CA 1
ATOM 1414 C C . GLU A 1 173 ? -14.195 5.897 26.865 1.00 87.69 173 GLU A C 1
ATOM 1416 O O . GLU A 1 173 ? -14.530 6.742 27.708 1.00 87.69 173 GLU A O 1
ATOM 1421 N N . PRO A 1 174 ? -15.117 5.134 26.254 1.00 89.19 174 PRO A N 1
ATOM 1422 C CA . PRO A 1 174 ? -16.503 5.065 26.698 1.00 89.19 174 PRO A CA 1
ATOM 1423 C C . PRO A 1 174 ? -16.624 4.457 28.103 1.00 89.19 174 PRO A C 1
ATOM 1425 O O . PRO A 1 174 ? -15.747 3.727 28.568 1.00 89.19 174 PRO A O 1
ATOM 1428 N N . ASP A 1 175 ? -17.739 4.697 28.796 1.00 89.75 175 ASP A N 1
ATOM 1429 C CA . ASP A 1 175 ? -18.006 4.002 30.057 1.00 89.75 175 ASP A CA 1
ATOM 1430 C C . ASP A 1 175 ? -18.323 2.510 29.842 1.00 89.75 175 ASP A C 1
ATOM 1432 O O . ASP A 1 175 ? -19.484 2.103 29.760 1.00 89.75 175 ASP A O 1
ATOM 1436 N N . GLU A 1 176 ? -17.274 1.685 29.795 1.00 87.44 176 GLU A N 1
ATOM 1437 C CA . GLU A 1 176 ? -17.353 0.230 29.607 1.00 87.44 176 GLU A CA 1
ATOM 1438 C C . GLU A 1 176 ? -18.300 -0.475 30.584 1.00 87.44 176 GLU A C 1
ATOM 1440 O O . GLU A 1 176 ? -18.935 -1.471 30.223 1.00 87.44 176 GLU A O 1
ATOM 1445 N N . TYR A 1 177 ? -18.414 0.022 31.818 1.00 85.81 177 TYR A N 1
ATOM 1446 C CA . TYR A 1 177 ? -19.315 -0.578 32.796 1.00 85.81 177 TYR A CA 1
ATOM 1447 C C . TYR A 1 177 ? -20.775 -0.350 32.373 1.00 85.81 177 TYR A C 1
ATOM 1449 O O . TYR A 1 177 ? -21.571 -1.285 32.341 1.00 85.81 177 TYR A O 1
ATOM 1457 N N . THR A 1 178 ? -21.119 0.859 31.922 1.00 88.88 178 THR A N 1
ATOM 1458 C CA . THR A 1 178 ? -22.451 1.137 31.364 1.00 88.88 178 THR A CA 1
ATOM 1459 C C . THR A 1 178 ? -22.709 0.318 30.091 1.00 88.88 178 THR A C 1
ATOM 1461 O O . THR A 1 178 ? -23.799 -0.237 29.939 1.00 88.88 178 THR A O 1
ATOM 1464 N N . ILE A 1 179 ? -21.718 0.154 29.206 1.00 90.75 179 ILE A N 1
ATOM 1465 C CA . ILE A 1 179 ? -21.836 -0.661 27.977 1.00 90.75 179 ILE A CA 1
ATOM 1466 C C . ILE A 1 179 ? -22.253 -2.105 28.293 1.00 90.75 179 ILE A C 1
ATOM 1468 O O . ILE A 1 179 ? -23.162 -2.648 27.661 1.00 90.75 179 ILE A O 1
ATOM 1472 N N . ASN A 1 180 ? -21.605 -2.720 29.283 1.00 88.25 180 ASN A N 1
ATOM 1473 C CA . ASN A 1 180 ? -21.826 -4.118 29.661 1.00 88.25 180 ASN A CA 1
ATOM 1474 C C . ASN A 1 180 ? -22.986 -4.320 30.661 1.00 88.25 180 ASN A C 1
ATOM 1476 O O . ASN A 1 180 ? -23.310 -5.463 30.988 1.00 88.25 180 ASN A O 1
ATOM 1480 N N . SER A 1 181 ? -23.611 -3.237 31.138 1.00 86.75 181 SER A N 1
ATOM 1481 C CA . SER A 1 181 ? -24.790 -3.285 32.012 1.00 86.75 181 SER A CA 1
ATOM 1482 C C . SER A 1 181 ? -26.029 -3.844 31.299 1.00 86.75 181 SER A C 1
ATOM 1484 O O . SER A 1 181 ? -26.089 -3.924 30.065 1.00 86.75 181 SER A O 1
ATOM 1486 N N . ARG A 1 182 ? -27.068 -4.196 32.069 1.00 83.25 182 ARG A N 1
ATOM 1487 C CA . ARG A 1 182 ? -28.331 -4.712 31.503 1.00 83.25 182 ARG A CA 1
ATOM 1488 C C . ARG A 1 182 ? -29.176 -3.646 30.817 1.00 83.25 182 ARG A C 1
ATOM 1490 O O . ARG A 1 182 ? -29.985 -3.988 29.958 1.00 83.25 182 ARG A O 1
ATOM 1497 N N . LYS A 1 183 ? -28.986 -2.376 31.175 1.00 85.88 183 LYS A N 1
ATOM 1498 C CA . LYS A 1 183 ? -29.688 -1.239 30.565 1.00 85.88 183 LYS A CA 1
ATOM 1499 C C . LYS A 1 183 ? -29.336 -1.073 29.089 1.00 85.88 183 LYS A C 1
ATOM 1501 O O . LYS A 1 183 ? -30.169 -0.643 28.292 1.00 85.88 183 LYS A O 1
ATOM 1506 N N . THR A 1 184 ? -28.109 -1.423 28.717 1.00 91.31 184 THR A N 1
ATOM 1507 C CA . THR A 1 184 ? -27.624 -1.256 27.350 1.00 91.31 184 THR A CA 1
ATOM 1508 C C . THR A 1 184 ? -28.135 -2.382 26.454 1.00 91.31 184 THR A C 1
ATOM 1510 O O . THR A 1 184 ? -27.983 -3.570 26.747 1.00 91.31 184 THR A O 1
ATOM 1513 N N . SER A 1 185 ? -28.740 -2.010 25.325 1.00 92.94 185 SER A N 1
ATOM 1514 C CA . SER A 1 185 ? -29.244 -2.977 24.348 1.00 92.94 185 SER A CA 1
ATOM 1515 C C . SER A 1 185 ? -28.110 -3.677 23.592 1.00 92.94 185 SER A C 1
ATOM 1517 O O . SER A 1 185 ? -27.039 -3.104 23.384 1.00 92.94 185 SER A O 1
ATOM 1519 N N . ILE A 1 186 ? -28.376 -4.888 23.098 1.00 93.06 186 ILE A N 1
ATOM 1520 C CA . ILE A 1 186 ? -27.430 -5.629 22.250 1.00 93.06 186 ILE A CA 1
ATOM 1521 C C . ILE A 1 186 ? -27.036 -4.831 21.002 1.00 93.06 186 ILE A C 1
ATOM 1523 O O . ILE A 1 186 ? -25.865 -4.721 20.667 1.00 93.06 186 ILE A O 1
ATOM 1527 N N . TRP A 1 187 ? -28.008 -4.165 20.377 1.00 94.56 187 TRP A N 1
ATOM 1528 C CA . TRP A 1 187 ? -27.796 -3.332 19.197 1.00 94.56 187 TRP A CA 1
ATOM 1529 C C . TRP A 1 187 ? -26.896 -2.129 19.470 1.00 94.56 187 TRP A C 1
ATOM 1531 O O . TRP A 1 187 ? -26.154 -1.714 18.590 1.00 94.56 187 TRP A O 1
ATOM 1541 N N . THR A 1 188 ? -26.953 -1.566 20.677 1.00 95.25 188 THR A N 1
ATOM 1542 C CA . THR A 1 188 ? -26.042 -0.493 21.095 1.00 95.25 188 THR A CA 1
ATOM 1543 C C . THR A 1 188 ? -24.615 -1.003 21.221 1.00 95.25 188 THR A C 1
ATOM 1545 O O . THR A 1 188 ? -23.708 -0.389 20.669 1.00 95.25 188 THR A O 1
ATOM 1548 N N . ARG A 1 189 ? -24.412 -2.154 21.875 1.00 95.56 189 ARG A N 1
ATOM 1549 C CA . ARG A 1 189 ? -23.081 -2.772 21.976 1.00 95.56 189 ARG A CA 1
ATOM 1550 C C . ARG A 1 189 ? -22.507 -3.104 20.602 1.00 95.56 189 ARG A C 1
ATOM 1552 O O . ARG A 1 189 ? -21.382 -2.719 20.313 1.00 95.56 189 ARG A O 1
ATOM 1559 N N . LEU A 1 190 ? -23.309 -3.733 19.739 1.00 96.62 190 LEU A N 1
ATOM 1560 C CA . LEU A 1 190 ? -22.917 -4.047 18.365 1.00 96.62 190 LEU A CA 1
ATOM 1561 C C . LEU A 1 190 ? -22.532 -2.788 17.582 1.00 96.62 190 LEU A C 1
ATOM 1563 O O . LEU A 1 190 ? -21.491 -2.790 16.935 1.00 96.62 190 LEU A O 1
ATOM 1567 N N . ARG A 1 191 ? -23.316 -1.701 17.660 1.00 96.81 191 ARG A N 1
ATOM 1568 C CA . ARG A 1 191 ? -22.951 -0.433 17.006 1.00 96.81 191 ARG A CA 1
ATOM 1569 C C . ARG A 1 191 ? -21.606 0.087 17.499 1.00 96.81 191 ARG A C 1
ATOM 1571 O O . ARG A 1 191 ? -20.777 0.434 16.673 1.00 96.81 191 ARG A O 1
ATOM 1578 N N . ILE A 1 192 ? -21.387 0.135 18.816 1.00 95.50 192 ILE A N 1
ATOM 1579 C CA . ILE A 1 192 ? -20.134 0.652 19.387 1.00 95.50 192 ILE A CA 1
ATOM 1580 C C . ILE A 1 192 ? -18.959 -0.179 18.868 1.00 95.50 192 ILE A C 1
ATOM 1582 O O . ILE A 1 192 ? -18.106 0.365 18.179 1.00 95.50 192 ILE A O 1
ATOM 1586 N N . PHE A 1 193 ? -18.989 -1.501 19.063 1.00 95.38 193 PHE A N 1
ATOM 1587 C CA . PHE A 1 193 ? -17.900 -2.402 18.663 1.00 95.38 193 PHE A CA 1
ATOM 1588 C C . PHE A 1 193 ? -17.669 -2.492 17.150 1.00 95.38 193 PHE A C 1
ATOM 1590 O O . PHE A 1 193 ? -16.664 -3.042 16.729 1.00 95.38 193 PHE A O 1
ATOM 1597 N N . THR A 1 194 ? -18.586 -1.997 16.316 1.00 97.19 194 THR A N 1
ATOM 1598 C CA . THR A 1 194 ? -18.422 -2.001 14.852 1.00 97.19 194 THR A CA 1
ATOM 1599 C C . THR A 1 194 ? -18.156 -0.624 14.265 1.00 97.19 194 THR A C 1
ATOM 1601 O O . THR A 1 194 ? -17.766 -0.537 13.103 1.00 97.19 194 THR A O 1
ATOM 1604 N N . SER A 1 195 ? -18.346 0.449 15.038 1.00 96.81 195 SER A N 1
ATOM 1605 C CA . SER A 1 195 ? -18.343 1.820 14.526 1.00 96.81 195 SER A CA 1
ATOM 1606 C C . SER A 1 195 ? -16.986 2.265 13.989 1.00 96.81 195 SER A C 1
ATOM 1608 O O . SER A 1 195 ? -16.929 2.801 12.883 1.00 96.81 195 SER A O 1
ATOM 1610 N N . GLY A 1 196 ? -15.900 2.008 14.724 1.00 95.56 196 GLY A N 1
ATOM 1611 C CA . GLY A 1 196 ? -14.553 2.380 14.295 1.00 95.56 196 GLY A CA 1
ATOM 1612 C C . GLY A 1 196 ? -14.143 1.673 13.007 1.00 95.56 196 GLY A C 1
ATOM 1613 O O . GLY A 1 196 ? -13.694 2.298 12.047 1.00 95.56 196 GLY A O 1
ATOM 1614 N N . THR A 1 197 ? -14.363 0.363 12.948 1.00 96.12 197 THR A N 1
ATOM 1615 C CA . THR A 1 197 ? -14.029 -0.427 11.760 1.00 96.12 197 THR A CA 1
ATOM 1616 C C . THR A 1 197 ? -14.901 -0.075 10.554 1.00 96.12 197 THR A C 1
ATOM 1618 O O . THR A 1 197 ? -14.383 0.075 9.447 1.00 96.12 197 THR A O 1
ATOM 1621 N N . TYR A 1 198 ? -16.206 0.117 10.751 1.00 97.94 198 TYR A N 1
ATOM 1622 C CA . TYR A 1 198 ? -17.099 0.546 9.677 1.00 97.94 198 TYR A CA 1
ATOM 1623 C C . TYR A 1 198 ? -16.631 1.863 9.047 1.00 97.94 198 TYR A C 1
ATOM 1625 O O . TYR A 1 198 ? -16.608 1.984 7.824 1.00 97.94 198 TYR A O 1
ATOM 1633 N N . THR A 1 199 ? -16.194 2.826 9.859 1.00 97.62 199 THR A N 1
ATOM 1634 C CA . THR A 1 199 ? -15.656 4.094 9.354 1.00 97.62 199 THR A CA 1
ATOM 1635 C C . THR A 1 199 ? -14.381 3.900 8.536 1.00 97.62 199 THR A C 1
ATOM 1637 O O . THR A 1 199 ? -14.288 4.470 7.451 1.00 97.62 199 THR A O 1
ATOM 1640 N N . ASN A 1 200 ? -13.450 3.048 8.979 1.00 97.44 200 ASN A N 1
ATOM 1641 C CA . ASN A 1 200 ? -12.253 2.719 8.193 1.00 97.44 200 ASN A CA 1
ATOM 1642 C C . ASN A 1 200 ? -12.611 2.061 6.850 1.00 97.44 200 ASN A C 1
ATOM 1644 O O . ASN A 1 200 ? -12.018 2.395 5.828 1.00 97.44 200 ASN A O 1
ATOM 1648 N N . ALA A 1 201 ? -13.614 1.179 6.827 1.00 97.81 201 ALA A N 1
ATOM 1649 C CA . ALA A 1 201 ? -14.084 0.538 5.599 1.00 97.81 201 ALA A CA 1
ATOM 1650 C C . ALA A 1 201 ? -14.724 1.539 4.621 1.00 97.81 201 ALA A C 1
ATOM 1652 O O . ALA A 1 201 ? -14.442 1.499 3.424 1.00 97.81 201 ALA A O 1
ATOM 1653 N N . ILE A 1 202 ? -15.554 2.465 5.118 1.00 98.06 202 ILE A N 1
ATOM 1654 C CA . ILE A 1 202 ? -16.147 3.530 4.294 1.00 98.06 202 ILE A CA 1
ATOM 1655 C C . ILE A 1 202 ? -15.070 4.464 3.749 1.00 98.06 202 ILE A C 1
ATOM 1657 O O . ILE A 1 202 ? -15.102 4.808 2.569 1.00 98.06 202 ILE A O 1
ATOM 1661 N N . GLN A 1 203 ? -14.108 4.854 4.585 1.00 96.81 203 GLN A N 1
ATOM 1662 C CA . GLN A 1 203 ? -12.972 5.659 4.157 1.00 96.81 203 GLN A CA 1
ATOM 1663 C C . GLN A 1 203 ? -12.187 4.949 3.053 1.00 96.81 203 GLN A C 1
ATOM 1665 O O . GLN A 1 203 ? -11.917 5.556 2.022 1.00 96.81 203 GLN A O 1
ATOM 1670 N N . ALA A 1 204 ? -11.874 3.665 3.234 1.00 97.56 204 ALA A N 1
ATOM 1671 C CA . ALA A 1 204 ? -11.166 2.884 2.232 1.00 97.56 204 ALA A CA 1
ATOM 1672 C C . ALA A 1 204 ? -11.936 2.827 0.907 1.00 97.56 204 ALA A C 1
ATOM 1674 O O . ALA A 1 204 ? -11.358 3.084 -0.144 1.00 97.56 204 ALA A O 1
ATOM 1675 N N . GLY A 1 205 ? -13.248 2.574 0.954 1.00 97.69 205 GLY A N 1
ATOM 1676 C CA . GLY A 1 205 ? -14.101 2.581 -0.236 1.00 97.69 205 GLY A CA 1
ATOM 1677 C C . GLY A 1 205 ? -14.144 3.941 -0.941 1.00 97.69 205 GLY A C 1
ATOM 1678 O O . GLY A 1 205 ? -14.082 3.998 -2.167 1.00 97.69 205 GLY A O 1
ATOM 1679 N N . LEU A 1 206 ? -14.198 5.043 -0.184 1.00 97.69 206 LEU A N 1
ATOM 1680 C CA . LEU A 1 206 ? -14.149 6.395 -0.744 1.00 97.69 206 LEU A CA 1
ATOM 1681 C C . LEU A 1 206 ? -12.791 6.686 -1.392 1.00 97.69 206 LEU A C 1
ATOM 1683 O O . LEU A 1 206 ? -12.749 7.188 -2.511 1.00 97.69 206 LEU A O 1
ATOM 1687 N N . CYS A 1 207 ? -11.689 6.354 -0.721 1.00 97.69 207 CYS A N 1
ATOM 1688 C CA . CYS A 1 207 ? -10.342 6.553 -1.251 1.00 97.69 207 CYS A CA 1
ATOM 1689 C C . CYS A 1 207 ? -10.082 5.690 -2.488 1.00 97.69 207 CYS A C 1
ATOM 1691 O O . CYS A 1 207 ? -9.511 6.198 -3.446 1.00 97.69 207 CYS A O 1
ATOM 1693 N N . LEU A 1 208 ? -10.579 4.449 -2.525 1.00 97.62 208 LEU A N 1
ATOM 1694 C CA . LEU A 1 208 ? -10.531 3.602 -3.719 1.00 97.62 208 LEU A CA 1
ATOM 1695 C C . LEU A 1 208 ? -11.293 4.239 -4.883 1.00 97.62 208 LEU A C 1
ATOM 1697 O O . LEU A 1 208 ? -10.781 4.304 -5.996 1.00 97.62 208 LEU A O 1
ATOM 1701 N N . LEU A 1 209 ? -12.502 4.748 -4.627 1.00 97.31 209 LEU A N 1
ATOM 1702 C CA . LEU A 1 209 ? -13.303 5.420 -5.647 1.00 97.31 209 LEU A CA 1
ATOM 1703 C C . LEU A 1 209 ? -12.599 6.673 -6.184 1.00 97.31 209 LEU A C 1
ATOM 1705 O O . LEU A 1 209 ? -12.602 6.899 -7.393 1.00 97.31 209 LEU A O 1
ATOM 1709 N N . LEU A 1 210 ? -11.977 7.466 -5.309 1.00 96.81 210 LEU A N 1
ATOM 1710 C CA . LEU A 1 210 ? -11.199 8.644 -5.702 1.00 96.81 210 LEU A CA 1
ATOM 1711 C C . LEU A 1 210 ? -9.927 8.268 -6.469 1.00 96.81 210 LEU A C 1
ATOM 1713 O O . LEU A 1 210 ? -9.602 8.944 -7.438 1.00 96.81 210 LEU A O 1
ATOM 1717 N N . PHE A 1 211 ? -9.242 7.198 -6.066 1.00 95.75 211 PHE A N 1
ATOM 1718 C CA . PHE A 1 211 ? -8.031 6.696 -6.713 1.00 95.75 211 PHE A CA 1
ATOM 1719 C C . PHE A 1 211 ? -8.315 6.172 -8.127 1.00 95.75 211 PHE A C 1
ATOM 1721 O O . PHE A 1 211 ? -7.695 6.620 -9.085 1.00 95.75 211 PHE A O 1
ATOM 1728 N N . VAL A 1 212 ? -9.319 5.306 -8.296 1.00 94.81 212 VAL A N 1
ATOM 1729 C CA . VAL A 1 212 ? -9.698 4.766 -9.618 1.00 94.81 212 VAL A CA 1
ATOM 1730 C C . VAL A 1 212 ? -10.164 5.872 -10.574 1.00 94.81 212 VAL A C 1
ATOM 1732 O O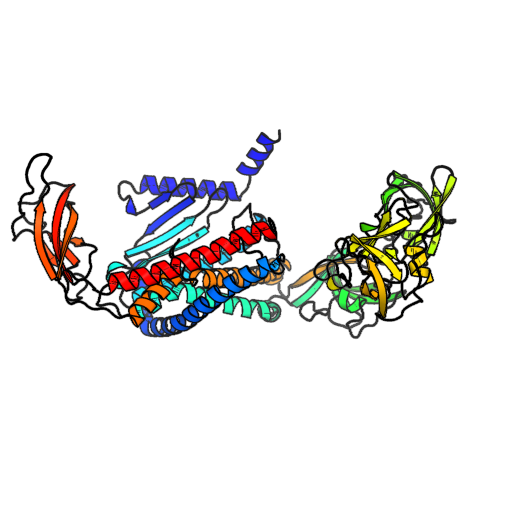 . VAL A 1 212 ? -9.996 5.763 -11.783 1.00 94.81 212 VAL A O 1
ATOM 1735 N N . ASN A 1 213 ? -10.723 6.961 -10.040 1.00 95.00 213 ASN A N 1
ATOM 1736 C CA . ASN A 1 213 ? -11.157 8.120 -10.823 1.00 95.00 213 ASN A CA 1
ATOM 1737 C C . ASN A 1 213 ? -10.174 9.299 -10.735 1.00 95.00 213 ASN A C 1
ATOM 1739 O O . ASN A 1 213 ? -10.557 10.433 -11.035 1.00 95.00 213 ASN A O 1
ATOM 1743 N N . PHE A 1 214 ? -8.921 9.066 -10.330 1.00 94.75 214 PHE A N 1
ATOM 1744 C CA . PHE A 1 214 ? -7.972 10.136 -10.020 1.00 94.75 214 PHE A CA 1
ATOM 1745 C C . PHE A 1 214 ? -7.787 11.167 -11.151 1.00 94.75 214 PHE A C 1
ATOM 1747 O O . PHE A 1 214 ? -7.871 12.363 -10.848 1.00 94.75 214 PHE A O 1
ATOM 1754 N N . PRO A 1 215 ? -7.669 10.779 -12.443 1.00 93.50 215 PRO A N 1
ATOM 1755 C CA . PRO A 1 215 ? -7.571 11.741 -13.543 1.00 93.50 215 PRO A CA 1
ATOM 1756 C C . PRO A 1 215 ? -8.738 12.740 -13.595 1.00 93.50 215 PRO A C 1
ATOM 1758 O O . PRO A 1 215 ? -8.535 13.915 -13.894 1.00 93.50 215 PRO A O 1
ATOM 1761 N N . LEU A 1 216 ? -9.958 12.306 -13.254 1.00 93.62 216 LEU A N 1
ATOM 1762 C CA . LEU A 1 216 ? -11.138 13.176 -13.190 1.00 93.62 216 LEU A CA 1
ATOM 1763 C C . LEU A 1 216 ? -11.111 14.091 -11.961 1.00 93.62 216 LEU A C 1
ATOM 1765 O O . LEU A 1 216 ? -11.501 15.252 -12.054 1.00 93.62 216 LEU A O 1
ATOM 1769 N N . ILE A 1 217 ? -10.651 13.585 -10.814 1.00 94.12 217 ILE A N 1
ATOM 1770 C CA . ILE A 1 217 ? -10.570 14.354 -9.563 1.00 94.12 217 ILE A CA 1
ATOM 1771 C C . ILE A 1 217 ? -9.532 15.476 -9.672 1.00 94.12 217 ILE A C 1
ATOM 1773 O O . ILE A 1 217 ? -9.761 16.584 -9.183 1.00 94.12 217 ILE A O 1
ATOM 1777 N N . ILE A 1 218 ? -8.403 15.205 -10.328 1.00 94.69 218 ILE A N 1
ATOM 1778 C CA . ILE A 1 218 ? -7.279 16.139 -10.432 1.00 94.69 218 ILE A CA 1
ATOM 1779 C C . ILE A 1 218 ? -7.408 17.114 -11.618 1.00 94.69 218 ILE A C 1
ATOM 1781 O O . ILE A 1 218 ? -6.729 18.146 -11.651 1.00 94.69 218 ILE A O 1
ATOM 1785 N N . SER A 1 219 ? -8.327 16.848 -12.557 1.00 93.88 219 SER A N 1
ATOM 1786 C CA . SER A 1 219 ? -8.506 17.607 -13.803 1.00 93.88 219 SER A CA 1
ATOM 1787 C C . SER A 1 219 ? -8.760 19.121 -13.662 1.00 93.88 219 SER A C 1
ATOM 1789 O O . SER A 1 219 ? -8.414 19.853 -14.598 1.00 93.88 219 SER A O 1
ATOM 1791 N N . PRO A 1 220 ? -9.353 19.656 -12.569 1.00 94.44 220 PRO A N 1
ATOM 1792 C CA . PRO A 1 220 ? -9.491 21.105 -12.410 1.00 94.44 220 PRO A CA 1
ATOM 1793 C C . PRO A 1 220 ? -8.143 21.816 -12.235 1.00 94.44 220 PRO A C 1
ATOM 1795 O O . PRO A 1 220 ? -8.017 22.994 -12.566 1.00 94.44 220 PRO A O 1
ATOM 1798 N N . LEU A 1 221 ? -7.142 21.106 -11.707 1.00 94.94 221 LEU A N 1
ATOM 1799 C CA . LEU A 1 221 ? -5.806 21.633 -11.435 1.00 94.94 221 LEU A CA 1
ATOM 1800 C C . LEU A 1 221 ? -4.788 21.204 -12.496 1.00 94.94 221 LEU A C 1
ATOM 1802 O O . LEU A 1 221 ? -3.909 21.991 -12.835 1.00 94.94 221 LEU A O 1
ATOM 1806 N N . TYR A 1 222 ? -4.922 19.998 -13.046 1.00 95.44 222 TYR A N 1
ATOM 1807 C CA . TYR A 1 222 ? -3.960 19.429 -13.989 1.00 95.44 222 TYR A CA 1
ATOM 1808 C C . TYR A 1 222 ? -4.620 19.011 -15.313 1.00 95.44 222 TYR A C 1
ATOM 1810 O O . TYR A 1 222 ? -5.828 18.776 -15.406 1.00 95.44 222 TYR A O 1
ATOM 1818 N N . GLY A 1 223 ? -3.831 19.010 -16.382 1.00 92.50 223 GLY A N 1
ATOM 1819 C CA . GLY A 1 223 ? -4.158 18.435 -17.683 1.00 92.50 223 GLY A CA 1
ATOM 1820 C C . GLY A 1 223 ? -3.980 16.919 -17.704 1.00 92.50 223 GLY A C 1
ATOM 1821 O O . GLY A 1 223 ? -3.818 16.311 -16.646 1.00 92.50 223 GLY A O 1
ATOM 1822 N N . PRO A 1 224 ? -4.027 16.315 -18.903 1.00 91.62 224 PRO A N 1
ATOM 1823 C CA . PRO A 1 224 ? -3.695 14.909 -19.086 1.00 91.62 224 PRO A CA 1
ATOM 1824 C C . PRO A 1 224 ? -2.328 14.571 -18.487 1.00 91.62 224 PRO A C 1
ATOM 1826 O O . PRO A 1 224 ? -1.423 15.415 -18.441 1.00 91.62 224 PRO A O 1
ATOM 1829 N N . GLN A 1 225 ? -2.186 13.332 -18.028 1.00 94.44 225 GLN A N 1
ATOM 1830 C CA . GLN A 1 225 ? -0.885 12.805 -17.648 1.00 94.44 225 GLN A CA 1
ATOM 1831 C C . GLN A 1 225 ? -0.137 12.445 -18.928 1.00 94.44 225 GLN A C 1
ATOM 1833 O O . GLN A 1 225 ? -0.593 11.612 -19.705 1.00 94.44 225 GLN A O 1
ATOM 1838 N N . VAL A 1 226 ? 1.008 13.072 -19.144 1.00 95.19 226 VAL A N 1
ATOM 1839 C CA . VAL A 1 226 ? 1.872 12.847 -20.303 1.00 95.19 226 VAL A CA 1
ATOM 1840 C C . VAL A 1 226 ? 3.237 12.352 -19.840 1.00 95.19 226 VAL A C 1
ATOM 1842 O O . VAL A 1 226 ? 3.385 11.987 -18.675 1.00 95.19 226 VAL A O 1
ATOM 1845 N N . PHE A 1 227 ? 4.246 12.328 -20.705 1.00 94.06 227 PHE A N 1
ATOM 1846 C CA . PHE A 1 227 ? 5.610 11.992 -20.303 1.00 94.06 227 PHE A CA 1
ATOM 1847 C C . PHE A 1 227 ? 6.571 13.157 -20.546 1.00 94.06 227 PHE A C 1
ATOM 1849 O O . PHE A 1 227 ? 6.434 13.931 -21.493 1.00 94.06 227 PHE A O 1
ATOM 1856 N N . LYS A 1 228 ? 7.553 13.286 -19.657 1.00 94.69 228 LYS A N 1
ATOM 1857 C CA . LYS A 1 228 ? 8.633 14.268 -19.737 1.00 94.69 228 LYS A CA 1
ATOM 1858 C C . LYS A 1 228 ? 9.947 13.542 -19.965 1.00 94.69 228 LYS A C 1
ATOM 1860 O O . LYS A 1 228 ? 10.214 12.531 -19.314 1.00 94.69 228 LYS A O 1
ATOM 1865 N N . ILE A 1 229 ? 10.763 14.077 -20.862 1.00 95.69 229 ILE A N 1
ATOM 1866 C CA . ILE A 1 229 ? 12.079 13.538 -21.180 1.00 95.69 229 ILE A CA 1
ATOM 1867 C C . ILE A 1 229 ? 13.041 13.798 -20.022 1.00 95.69 229 ILE A C 1
ATOM 1869 O O . ILE A 1 229 ? 13.226 14.941 -19.606 1.00 95.69 229 ILE A O 1
ATOM 1873 N N . GLU A 1 230 ? 13.669 12.742 -19.522 1.00 94.69 230 GLU A N 1
ATOM 1874 C CA . GLU A 1 230 ? 14.665 12.797 -18.442 1.00 94.69 230 GLU A CA 1
ATOM 1875 C C . GLU A 1 230 ? 16.076 12.489 -18.953 1.00 94.69 230 GLU A C 1
ATOM 1877 O O . GLU A 1 230 ? 17.054 12.993 -18.407 1.00 94.69 230 GLU A O 1
ATOM 1882 N N . GLY A 1 231 ? 16.185 11.718 -20.037 1.00 94.88 231 GLY A N 1
ATOM 1883 C CA . GLY A 1 231 ? 17.462 11.344 -20.633 1.00 94.88 231 GLY A CA 1
ATOM 1884 C C . GLY A 1 231 ? 17.350 11.174 -22.141 1.00 94.88 231 GLY A C 1
ATOM 1885 O O . GLY A 1 231 ? 16.321 10.733 -22.652 1.00 94.88 231 GLY A O 1
ATOM 1886 N N . VAL A 1 232 ? 18.422 11.520 -22.845 1.00 95.00 232 VAL A N 1
ATOM 1887 C CA . VAL A 1 232 ? 18.583 11.283 -24.282 1.00 95.00 232 VAL A CA 1
ATOM 1888 C C . VAL A 1 232 ? 19.947 10.637 -24.465 1.00 95.00 232 VAL A C 1
ATOM 1890 O O . VAL A 1 232 ? 20.941 11.162 -23.968 1.00 95.00 232 VAL A O 1
ATOM 1893 N N . VAL A 1 233 ? 19.978 9.480 -25.117 1.00 91.88 233 VAL A N 1
ATOM 1894 C CA . VAL A 1 233 ? 21.215 8.748 -25.400 1.00 91.88 233 VAL A CA 1
ATOM 1895 C C . VAL A 1 233 ? 22.022 9.546 -26.421 1.00 91.88 233 VAL A C 1
ATOM 1897 O O . VAL A 1 233 ? 21.474 9.970 -27.444 1.00 91.88 233 VAL A O 1
ATOM 1900 N N . ALA A 1 234 ? 23.306 9.753 -26.134 1.00 91.06 234 ALA A N 1
ATOM 1901 C CA . ALA A 1 234 ? 24.212 10.482 -27.010 1.00 91.06 234 ALA A CA 1
ATOM 1902 C C . ALA A 1 234 ? 24.417 9.739 -28.337 1.00 91.06 234 ALA A C 1
ATOM 1904 O O . ALA A 1 234 ? 24.332 8.510 -28.411 1.00 91.06 234 ALA A O 1
ATOM 1905 N N . THR A 1 235 ? 24.709 10.478 -29.402 1.00 89.19 235 THR A N 1
ATOM 1906 C CA . THR A 1 235 ? 24.944 9.930 -30.745 1.00 89.19 235 THR A CA 1
ATOM 1907 C C . THR A 1 235 ? 26.136 8.977 -30.741 1.00 89.19 235 THR A C 1
ATOM 1909 O O . THR A 1 235 ? 26.060 7.907 -31.343 1.00 89.19 235 THR A O 1
ATOM 1912 N N . GLU A 1 236 ? 27.197 9.326 -30.010 1.00 86.00 236 GLU A N 1
ATOM 1913 C CA . GLU A 1 236 ? 28.384 8.485 -29.825 1.00 86.00 236 GLU A CA 1
ATOM 1914 C C . GLU A 1 236 ? 28.085 7.165 -29.094 1.00 86.00 236 GLU A C 1
ATOM 1916 O O . GLU A 1 236 ? 28.753 6.161 -29.332 1.00 86.00 236 GLU A O 1
ATOM 1921 N N . ASP A 1 237 ? 27.027 7.104 -28.291 1.00 85.81 237 ASP A N 1
ATOM 1922 C CA . ASP A 1 237 ? 26.583 5.876 -27.621 1.00 85.81 237 ASP A CA 1
ATOM 1923 C C . ASP A 1 237 ? 25.535 5.101 -28.442 1.00 85.81 237 ASP A C 1
ATOM 1925 O O . ASP A 1 237 ? 24.938 4.141 -27.963 1.00 85.81 237 ASP A O 1
ATOM 192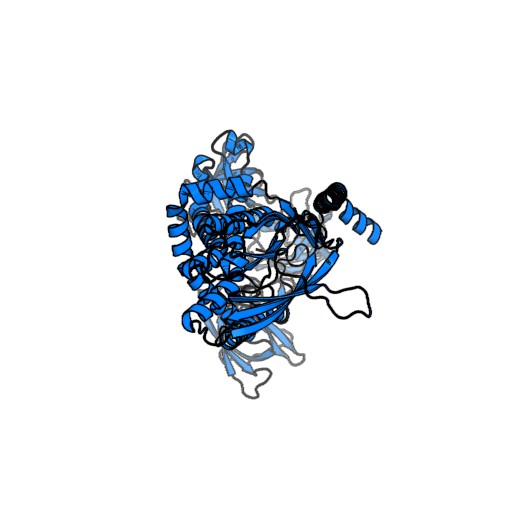9 N N . GLY A 1 238 ? 25.309 5.491 -29.702 1.00 86.19 238 GLY A N 1
ATOM 1930 C CA . GLY A 1 238 ? 24.334 4.857 -30.596 1.00 86.19 238 GLY A CA 1
ATOM 1931 C C . GLY A 1 238 ? 22.930 5.467 -30.532 1.00 86.19 238 GLY A C 1
ATOM 1932 O O . GLY A 1 238 ? 21.987 4.925 -31.108 1.00 86.19 238 GLY A O 1
ATOM 1933 N N . GLY A 1 239 ? 22.766 6.614 -29.871 1.00 89.56 239 GLY A N 1
ATOM 1934 C CA . GLY A 1 239 ? 21.511 7.360 -29.824 1.00 89.56 239 GLY A CA 1
ATOM 1935 C C . GLY A 1 239 ? 21.103 7.945 -31.180 1.00 89.56 239 GLY A C 1
ATOM 1936 O O . GLY A 1 239 ? 21.928 8.408 -31.973 1.00 89.56 239 GLY A O 1
ATOM 1937 N N . TYR A 1 240 ? 19.798 7.959 -31.461 1.00 90.50 240 TYR A N 1
ATOM 1938 C CA . TYR A 1 240 ? 19.249 8.472 -32.726 1.00 90.50 240 TYR A CA 1
ATOM 1939 C C . TYR A 1 240 ? 18.790 9.932 -32.658 1.00 90.50 240 TYR A C 1
ATOM 1941 O O . TYR A 1 240 ? 18.660 10.568 -33.703 1.00 90.50 240 TYR A O 1
ATOM 1949 N N . ASN A 1 241 ? 18.531 10.452 -31.453 1.00 94.12 241 ASN A N 1
ATOM 1950 C CA . ASN A 1 241 ? 17.744 11.673 -31.254 1.00 94.12 241 ASN A CA 1
ATOM 1951 C C . ASN A 1 241 ? 18.422 12.745 -30.396 1.00 94.12 241 ASN A C 1
ATOM 1953 O O . ASN A 1 241 ? 17.771 13.717 -30.009 1.00 94.12 241 ASN A O 1
ATOM 1957 N N . GLU A 1 242 ? 19.721 12.615 -30.136 1.00 92.88 242 GLU A N 1
ATOM 1958 C CA . GLU A 1 242 ? 20.503 13.713 -29.573 1.00 92.88 242 GLU A CA 1
ATOM 1959 C C . GLU A 1 242 ? 20.414 14.946 -30.490 1.00 92.88 242 GLU A C 1
ATOM 1961 O O . GLU A 1 242 ? 20.568 14.853 -31.706 1.00 92.88 242 GLU A O 1
ATOM 1966 N N . GLY A 1 243 ? 20.085 16.102 -29.910 1.00 92.31 243 GLY A N 1
ATOM 1967 C CA . GLY A 1 243 ? 19.862 17.348 -30.651 1.00 92.31 243 GLY A CA 1
ATOM 1968 C C . GLY A 1 243 ? 18.490 17.468 -31.331 1.00 92.31 243 GLY A C 1
ATOM 1969 O O . GLY A 1 243 ? 18.099 18.578 -31.689 1.00 92.31 243 GLY A O 1
ATOM 1970 N N . ASN A 1 244 ? 17.730 16.374 -31.453 1.00 94.56 244 ASN A N 1
ATOM 1971 C CA . ASN A 1 244 ? 16.359 16.383 -31.979 1.00 94.56 244 ASN A CA 1
ATOM 1972 C C . ASN A 1 244 ? 15.310 16.516 -30.872 1.00 94.56 244 ASN A C 1
ATOM 1974 O O . ASN A 1 244 ? 14.252 17.099 -31.097 1.00 94.56 244 ASN A O 1
ATOM 1978 N N . ILE A 1 245 ? 15.597 15.983 -29.685 1.00 95.56 245 ILE A N 1
ATOM 1979 C CA . ILE A 1 245 ? 14.770 16.086 -28.481 1.00 95.56 245 ILE A CA 1
ATOM 1980 C C . ILE A 1 245 ? 15.666 16.386 -27.281 1.00 95.56 245 ILE A C 1
ATOM 1982 O O . ILE A 1 245 ? 16.838 16.002 -27.268 1.00 95.56 245 ILE A O 1
ATOM 1986 N N . PHE A 1 246 ? 15.141 17.090 -26.278 1.00 95.62 246 PHE A N 1
ATOM 1987 C CA . PHE A 1 246 ? 15.956 17.589 -25.174 1.00 95.62 246 PHE A CA 1
ATOM 1988 C C . PHE A 1 246 ? 15.418 17.157 -23.812 1.00 95.62 246 PHE A C 1
ATOM 1990 O O . PHE A 1 246 ? 14.212 17.091 -23.582 1.00 95.62 246 PHE A O 1
ATOM 1997 N N . ILE A 1 247 ? 16.336 16.921 -22.870 1.00 95.56 247 ILE A N 1
ATOM 1998 C CA . ILE A 1 247 ? 16.003 16.663 -21.464 1.00 95.56 247 ILE A CA 1
ATOM 1999 C C . ILE A 1 247 ? 15.166 17.824 -20.930 1.00 95.56 247 ILE A C 1
ATOM 2001 O O . ILE A 1 247 ? 15.607 18.973 -20.993 1.00 95.56 247 ILE A O 1
ATOM 2005 N N . GLY A 1 248 ? 14.006 17.519 -20.354 1.00 93.75 248 GLY A N 1
ATOM 2006 C CA . GLY A 1 248 ? 13.024 18.470 -19.842 1.00 93.75 248 GLY A CA 1
ATOM 2007 C C . GLY A 1 248 ? 11.862 18.765 -20.792 1.00 93.75 248 GLY A C 1
ATOM 2008 O O . GLY A 1 248 ? 10.886 19.342 -20.321 1.00 93.75 248 GLY A O 1
ATOM 2009 N N . ASP A 1 249 ? 11.931 18.363 -22.067 1.00 96.19 249 ASP A N 1
ATOM 2010 C CA . ASP A 1 249 ? 10.790 18.472 -22.984 1.00 96.19 249 ASP A CA 1
ATOM 2011 C C . ASP A 1 249 ? 9.620 17.619 -22.452 1.00 96.19 249 ASP A C 1
ATOM 2013 O O . ASP A 1 249 ? 9.787 16.450 -22.093 1.00 96.19 249 ASP A O 1
ATOM 2017 N N . VAL A 1 250 ? 8.425 18.204 -22.383 1.00 95.88 250 VAL A N 1
ATOM 2018 C CA . VAL A 1 250 ? 7.181 17.519 -22.003 1.00 95.88 250 VAL A CA 1
ATOM 2019 C C . VAL A 1 250 ? 6.411 17.202 -23.276 1.00 95.88 250 VAL A C 1
ATOM 2021 O O . VAL A 1 250 ? 5.932 18.115 -23.943 1.00 95.88 250 VAL A O 1
ATOM 2024 N N . VAL A 1 251 ? 6.291 15.927 -23.636 1.00 96.50 251 VAL A N 1
ATOM 2025 C CA . VAL A 1 251 ? 5.659 15.514 -24.896 1.00 96.50 251 VAL A CA 1
ATOM 2026 C C . VAL A 1 251 ? 4.154 15.408 -24.706 1.00 96.50 251 VAL A C 1
ATOM 2028 O O . VAL A 1 251 ? 3.700 14.625 -23.880 1.00 96.50 251 VAL A O 1
ATOM 2031 N N . ILE A 1 252 ? 3.384 16.177 -25.471 1.00 95.81 252 ILE A N 1
ATOM 2032 C CA . ILE A 1 252 ? 1.920 16.249 -25.343 1.00 95.81 252 ILE A CA 1
ATOM 2033 C C . ILE A 1 252 ? 1.177 15.561 -26.492 1.00 95.81 252 ILE A C 1
ATOM 2035 O O . ILE A 1 252 ? 0.034 15.156 -26.316 1.00 95.81 252 ILE A O 1
ATOM 2039 N N . GLU A 1 253 ? 1.823 15.390 -27.645 1.00 95.62 253 GLU A N 1
ATOM 2040 C CA . GLU A 1 253 ? 1.218 14.800 -28.844 1.00 95.62 253 GLU A CA 1
ATOM 2041 C C . GLU A 1 253 ? 2.284 14.073 -29.675 1.00 95.62 253 GLU A C 1
ATOM 2043 O O . GLU A 1 253 ? 3.428 14.534 -29.745 1.00 95.62 253 GLU A O 1
ATOM 2048 N N . ILE A 1 254 ? 1.901 12.980 -30.340 1.00 95.06 254 ILE A N 1
ATOM 2049 C CA . ILE A 1 254 ? 2.721 12.269 -31.332 1.00 95.06 254 ILE A CA 1
ATOM 2050 C C . ILE A 1 254 ? 1.906 12.094 -32.610 1.00 95.06 254 ILE A C 1
ATOM 2052 O O . ILE A 1 254 ? 0.844 11.480 -32.572 1.00 95.06 254 ILE A O 1
ATOM 2056 N N . ASN A 1 255 ? 2.392 12.598 -33.748 1.00 92.38 255 ASN A N 1
ATOM 2057 C CA . ASN A 1 255 ? 1.722 12.494 -35.051 1.00 92.38 255 ASN A CA 1
ATOM 2058 C C . ASN A 1 255 ? 0.213 12.825 -34.981 1.00 92.38 255 ASN A C 1
ATOM 2060 O O . ASN A 1 255 ? -0.601 12.078 -35.520 1.00 92.38 255 ASN A O 1
ATOM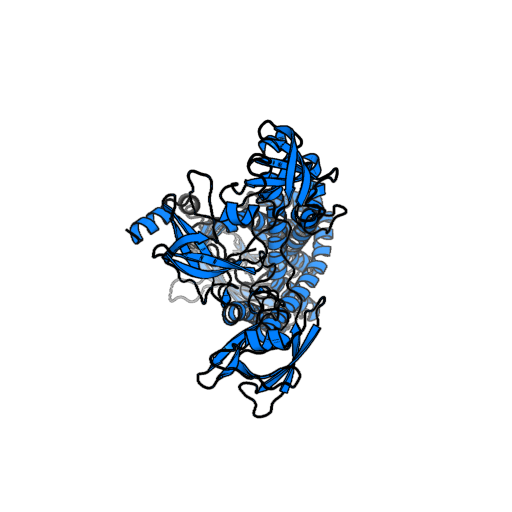 2064 N N . GLN A 1 256 ? -0.166 13.925 -34.312 1.00 88.12 256 GLN A N 1
ATOM 2065 C CA . GLN A 1 256 ? -1.566 14.359 -34.124 1.00 88.12 256 GLN A CA 1
ATOM 2066 C C . GLN A 1 256 ? -2.411 13.488 -33.177 1.00 88.12 256 GLN A C 1
ATOM 2068 O O . GLN A 1 256 ? -3.622 13.677 -33.078 1.00 88.12 256 GLN A O 1
ATOM 2073 N N . THR A 1 257 ? -1.797 12.536 -32.474 1.00 90.75 257 THR A N 1
ATOM 2074 C CA . THR A 1 257 ? -2.441 11.772 -31.400 1.00 90.75 257 THR A CA 1
ATOM 2075 C C . THR A 1 257 ? -2.056 12.367 -30.053 1.00 90.75 257 THR A C 1
ATOM 2077 O O . THR A 1 257 ? -0.877 12.364 -29.690 1.00 90.75 257 THR A O 1
ATOM 2080 N N . ASP A 1 258 ? -3.051 12.850 -29.308 1.00 93.12 258 ASP A N 1
ATOM 2081 C CA . ASP A 1 258 ? -2.864 13.340 -27.942 1.00 93.12 258 ASP A CA 1
ATOM 2082 C C . ASP A 1 258 ? -2.326 12.227 -27.039 1.00 93.12 258 ASP A C 1
ATOM 2084 O O . ASP A 1 258 ? -2.870 11.119 -26.992 1.00 93.12 258 ASP A O 1
ATOM 2088 N N . ILE A 1 259 ? -1.279 12.544 -26.284 1.00 94.62 259 ILE A N 1
ATOM 2089 C CA . ILE A 1 259 ? -0.744 11.651 -25.264 1.00 94.62 259 ILE A CA 1
ATOM 2090 C C . ILE A 1 259 ? -1.585 11.772 -23.998 1.00 94.62 259 ILE A C 1
ATOM 2092 O O . ILE A 1 259 ? -1.844 12.861 -23.485 1.00 94.62 259 ILE A O 1
ATOM 2096 N N . ASP A 1 260 ? -1.996 10.621 -23.477 1.00 93.31 260 ASP A N 1
ATOM 2097 C CA . ASP A 1 260 ? -2.711 10.509 -22.215 1.00 93.31 260 ASP A CA 1
ATOM 2098 C C . ASP A 1 260 ? -2.394 9.147 -21.597 1.00 93.31 260 ASP A C 1
ATOM 2100 O O . ASP A 1 260 ? -3.033 8.129 -21.887 1.00 93.31 260 ASP A O 1
ATOM 2104 N N . LEU A 1 261 ? -1.384 9.136 -20.728 1.00 92.00 261 LEU A N 1
ATOM 2105 C CA . LEU A 1 261 ? -0.934 7.943 -20.019 1.00 92.00 261 LEU A CA 1
ATOM 2106 C C . LEU A 1 261 ? -2.066 7.323 -19.193 1.00 92.00 261 LEU A C 1
ATOM 2108 O O . LEU A 1 261 ? -2.124 6.103 -19.062 1.00 92.00 261 LEU A O 1
ATOM 2112 N N . SER A 1 262 ? -3.020 8.132 -18.716 1.00 87.69 262 SER A N 1
ATOM 2113 C CA . SER A 1 262 ? -4.172 7.634 -17.955 1.00 87.69 262 SER A CA 1
ATOM 2114 C C . SER A 1 262 ? -5.162 6.823 -18.802 1.00 87.69 262 SER A C 1
ATOM 2116 O O . SER A 1 262 ? -5.956 6.056 -18.261 1.00 87.69 262 SER A O 1
ATOM 2118 N N . LYS A 1 263 ? -5.095 6.954 -20.133 1.00 89.00 263 LYS A N 1
ATOM 2119 C CA . LYS A 1 263 ? -5.863 6.161 -21.106 1.00 89.00 263 LYS A CA 1
ATOM 2120 C C . LYS A 1 263 ? -5.022 5.081 -21.791 1.00 89.00 263 LYS A C 1
ATOM 2122 O O . LYS A 1 263 ? -5.497 4.470 -22.744 1.00 89.00 263 LYS A O 1
ATOM 2127 N N . GLY A 1 264 ? -3.784 4.867 -21.343 1.00 88.06 264 GLY A N 1
ATOM 2128 C CA . GLY A 1 264 ? -2.849 3.934 -21.974 1.00 88.06 264 GLY A CA 1
ATOM 2129 C C . GLY A 1 264 ? -2.268 4.433 -23.300 1.00 88.06 264 GLY A C 1
ATOM 2130 O O . GLY A 1 264 ? -1.743 3.632 -24.063 1.00 88.06 264 GLY A O 1
ATOM 2131 N N . ILE A 1 265 ? -2.350 5.734 -23.601 1.00 89.56 265 ILE A N 1
ATOM 2132 C CA . ILE A 1 265 ? -1.760 6.316 -24.814 1.00 89.56 265 ILE A CA 1
ATOM 2133 C C . ILE A 1 265 ? -0.428 6.959 -24.431 1.00 89.56 265 ILE A C 1
ATOM 2135 O O . ILE A 1 265 ? -0.365 8.144 -24.103 1.00 89.56 265 ILE A O 1
ATOM 2139 N N . GLY A 1 266 ? 0.630 6.151 -24.423 1.00 90.50 266 GLY A N 1
ATOM 2140 C CA . GLY A 1 266 ? 1.993 6.564 -24.104 1.00 90.50 266 GLY A CA 1
ATOM 2141 C C . GLY A 1 266 ? 2.996 6.214 -25.196 1.00 90.50 266 GLY A C 1
ATOM 2142 O O . GLY A 1 266 ? 2.664 5.608 -26.213 1.00 90.50 266 GLY A O 1
ATOM 2143 N N . LEU A 1 267 ? 4.253 6.600 -24.968 1.00 88.19 267 LEU A N 1
ATOM 2144 C CA . LEU A 1 267 ? 5.345 6.360 -25.910 1.00 88.19 267 LEU A CA 1
ATOM 2145 C C . LEU A 1 267 ? 5.537 4.868 -26.194 1.00 88.19 267 LEU A C 1
ATOM 2147 O O . LEU A 1 267 ? 5.624 4.481 -27.352 1.00 88.19 267 LEU A O 1
ATOM 2151 N N . THR A 1 268 ? 5.532 4.035 -25.152 1.00 85.81 268 THR A N 1
ATOM 2152 C CA . THR A 1 268 ? 5.677 2.580 -25.283 1.00 85.81 268 THR A CA 1
ATOM 2153 C C . THR A 1 268 ? 4.581 1.983 -26.162 1.00 85.81 268 THR A C 1
ATOM 2155 O O . THR A 1 268 ? 4.888 1.292 -27.123 1.00 85.81 268 THR A O 1
ATOM 2158 N N . GLN A 1 269 ? 3.312 2.319 -25.918 1.00 87.31 269 GLN A N 1
ATOM 2159 C CA . GLN A 1 269 ? 2.193 1.795 -26.710 1.00 87.31 269 GLN A CA 1
ATOM 2160 C C . GLN A 1 269 ? 2.255 2.251 -28.175 1.00 87.31 269 GLN A C 1
ATOM 2162 O O . GLN A 1 269 ? 1.892 1.503 -29.085 1.00 87.31 269 GLN A O 1
ATOM 2167 N N . VAL A 1 270 ? 2.738 3.472 -28.428 1.00 88.25 270 VAL A N 1
ATOM 2168 C CA . VAL A 1 270 ? 2.957 3.972 -29.792 1.00 88.25 270 VAL A CA 1
ATOM 2169 C C . VAL A 1 270 ? 4.073 3.195 -30.493 1.00 88.25 270 VAL A C 1
ATOM 2171 O O . VAL A 1 270 ? 3.873 2.741 -31.619 1.00 88.25 270 VAL A O 1
ATOM 2174 N N . LEU A 1 271 ? 5.219 3.003 -29.836 1.00 87.06 271 LEU A N 1
ATOM 2175 C CA . LEU A 1 271 ? 6.364 2.281 -30.405 1.00 87.06 271 LEU A CA 1
ATOM 2176 C C . LEU A 1 271 ? 6.077 0.785 -30.609 1.00 87.06 271 LEU A C 1
ATOM 2178 O O . LEU A 1 271 ? 6.580 0.199 -31.565 1.00 87.06 271 LEU A O 1
ATOM 2182 N N . ASN A 1 272 ? 5.222 0.199 -29.770 1.00 82.56 272 ASN A N 1
ATOM 2183 C CA . ASN A 1 272 ? 4.797 -1.200 -29.848 1.00 82.56 272 ASN A CA 1
ATOM 2184 C C . ASN A 1 272 ? 3.651 -1.435 -30.845 1.00 82.56 272 ASN A C 1
ATOM 2186 O O . ASN A 1 272 ? 3.125 -2.540 -30.935 1.00 82.56 272 ASN A O 1
ATOM 2190 N N . ASN A 1 273 ? 3.236 -0.414 -31.605 1.00 86.00 273 ASN A N 1
ATOM 2191 C CA . ASN A 1 273 ? 2.142 -0.508 -32.576 1.00 86.00 273 ASN A CA 1
ATOM 2192 C C . ASN A 1 273 ? 0.773 -0.877 -31.977 1.00 86.00 273 ASN A C 1
ATOM 2194 O O . ASN A 1 273 ? -0.120 -1.317 -32.711 1.00 86.00 273 ASN A O 1
ATOM 2198 N N . GLU A 1 274 ? 0.576 -0.636 -30.680 1.00 84.94 274 GLU A N 1
ATOM 2199 C CA . GLU A 1 274 ? -0.683 -0.863 -29.954 1.00 84.94 274 GLU A CA 1
ATOM 2200 C C . GLU A 1 274 ? -1.699 0.270 -30.182 1.00 84.94 274 GLU A C 1
ATOM 2202 O O . GLU A 1 274 ? -2.875 0.158 -29.836 1.00 84.94 274 GLU A O 1
ATOM 2207 N N . THR A 1 275 ? -1.261 1.366 -30.804 1.00 86.44 275 THR A N 1
ATOM 2208 C CA . THR A 1 275 ? -2.114 2.498 -31.179 1.00 86.44 275 THR A CA 1
ATOM 2209 C C . THR A 1 275 ? -2.446 2.496 -32.677 1.00 86.44 275 THR A C 1
ATOM 2211 O O . THR A 1 275 ? -2.064 1.603 -33.439 1.00 86.44 275 THR A O 1
ATOM 2214 N N . SER A 1 276 ? -3.183 3.521 -33.118 1.00 86.19 276 SER A N 1
ATOM 2215 C CA . SER A 1 276 ? -3.430 3.757 -34.547 1.00 86.19 276 SER A CA 1
ATOM 2216 C C . SER A 1 276 ? -2.160 4.129 -35.325 1.00 86.19 276 SER A C 1
ATOM 2218 O O . SER A 1 276 ? -2.113 3.932 -36.540 1.00 86.19 276 SER A O 1
ATOM 2220 N N . ILE A 1 277 ? -1.126 4.624 -34.636 1.00 87.62 277 ILE A N 1
ATOM 2221 C CA . ILE A 1 277 ? 0.175 4.927 -35.226 1.00 87.62 277 ILE A CA 1
ATOM 2222 C C . ILE A 1 277 ? 0.924 3.610 -35.421 1.00 87.62 277 ILE A C 1
ATOM 2224 O O . ILE A 1 277 ? 1.054 2.817 -34.489 1.00 87.62 277 ILE A O 1
ATOM 2228 N N . LYS A 1 278 ? 1.417 3.394 -36.642 1.00 87.62 278 LYS A N 1
ATOM 2229 C CA . LYS A 1 278 ? 2.319 2.291 -36.966 1.00 87.62 278 LYS A CA 1
ATOM 2230 C C . LYS A 1 278 ? 3.733 2.836 -37.131 1.00 87.62 278 LYS A C 1
ATOM 2232 O O . LYS A 1 278 ? 3.950 3.767 -37.898 1.00 87.62 278 LYS A O 1
ATOM 2237 N N . CYS A 1 279 ? 4.643 2.254 -36.372 1.00 87.31 279 CYS A N 1
ATOM 2238 C CA . CYS A 1 279 ? 6.048 2.559 -36.244 1.00 87.31 279 CYS A CA 1
ATOM 2239 C C . CYS A 1 279 ? 6.851 1.368 -36.767 1.00 87.31 279 CYS A C 1
ATOM 2241 O O . CYS A 1 279 ? 6.631 0.219 -36.373 1.00 87.31 279 CYS A O 1
ATOM 2243 N N . SER A 1 280 ? 7.795 1.658 -37.644 1.00 87.44 280 SER A N 1
ATOM 2244 C CA . SER A 1 280 ? 8.832 0.757 -38.124 1.00 87.44 280 SER A CA 1
ATOM 2245 C C . SER A 1 280 ? 10.187 1.444 -38.009 1.00 87.44 280 SER A C 1
ATOM 2247 O O . SER A 1 280 ? 10.298 2.668 -37.898 1.00 87.44 280 SER A O 1
ATOM 2249 N N . VAL A 1 281 ? 11.254 0.653 -38.010 1.00 85.56 281 VAL A N 1
ATOM 2250 C CA . VAL A 1 281 ? 12.600 1.218 -37.966 1.00 85.56 281 VAL A CA 1
ATOM 2251 C C . VAL A 1 281 ? 12.877 2.015 -39.240 1.00 85.56 281 VAL A C 1
ATOM 2253 O O . VAL A 1 281 ? 12.546 1.588 -40.343 1.00 85.56 281 VAL A O 1
ATOM 2256 N N . GLY A 1 282 ? 13.481 3.190 -39.077 1.00 85.94 282 GLY A N 1
ATOM 2257 C CA . GLY A 1 282 ? 13.703 4.163 -40.142 1.00 85.94 282 GLY A CA 1
ATOM 2258 C C . GLY A 1 282 ? 12.625 5.242 -40.228 1.00 85.94 282 GLY A C 1
ATOM 2259 O O . GLY A 1 282 ? 12.906 6.300 -40.795 1.00 85.94 282 GLY A O 1
ATOM 2260 N N . ASP A 1 283 ? 11.449 5.025 -39.630 1.00 91.44 283 ASP A N 1
ATOM 2261 C CA . ASP A 1 283 ? 10.381 6.024 -39.599 1.00 91.44 283 ASP A CA 1
ATOM 2262 C C . ASP A 1 283 ? 10.774 7.257 -38.773 1.00 91.44 283 ASP A C 1
ATOM 2264 O O . ASP A 1 283 ? 11.739 7.272 -37.997 1.00 91.44 283 ASP A O 1
ATOM 2268 N N . THR A 1 284 ? 9.985 8.318 -38.923 1.00 93.94 284 THR A N 1
ATOM 2269 C CA . THR A 1 284 ? 10.085 9.522 -38.099 1.00 93.94 284 THR A CA 1
ATOM 2270 C C . THR A 1 284 ? 8.760 9.816 -37.418 1.00 93.94 284 THR A C 1
ATOM 2272 O O . THR A 1 284 ? 7.710 9.730 -38.056 1.00 93.94 284 THR A O 1
ATOM 2275 N N . LEU A 1 285 ? 8.808 10.232 -36.154 1.00 94.44 285 LEU A N 1
ATOM 2276 C CA . LEU A 1 285 ? 7.641 10.723 -35.424 1.00 94.44 285 LEU A CA 1
ATOM 2277 C C . LEU A 1 285 ? 7.778 12.223 -35.188 1.00 94.44 285 LEU A C 1
ATOM 2279 O O . LEU A 1 285 ? 8.845 12.705 -34.805 1.00 94.44 285 LEU A O 1
ATOM 2283 N N . ASN A 1 286 ? 6.690 12.955 -35.400 1.00 96.06 286 ASN A N 1
ATOM 2284 C CA . ASN A 1 286 ? 6.598 14.361 -35.054 1.00 96.06 286 ASN A CA 1
ATOM 2285 C C . ASN A 1 286 ? 5.949 14.507 -33.675 1.00 96.06 286 ASN A C 1
ATOM 2287 O O . ASN A 1 286 ? 4.808 14.089 -33.471 1.00 96.06 286 ASN A O 1
ATOM 2291 N N . LEU A 1 287 ? 6.686 15.088 -32.738 1.00 96.12 287 LEU A N 1
ATOM 2292 C CA . LEU A 1 287 ? 6.267 15.306 -31.364 1.00 96.12 287 LEU A CA 1
ATOM 2293 C C . LEU A 1 287 ? 5.922 16.780 -31.166 1.00 96.12 287 LEU A C 1
ATOM 2295 O O . LEU A 1 287 ? 6.769 17.650 -31.385 1.00 96.12 287 LEU A O 1
ATOM 2299 N N . SER A 1 288 ? 4.727 17.057 -30.652 1.00 96.56 288 SER A N 1
ATOM 2300 C CA . SER A 1 288 ? 4.456 18.356 -30.038 1.00 96.56 288 SER A CA 1
ATOM 2301 C C . SER A 1 288 ? 4.935 18.308 -28.592 1.00 96.56 288 SER A C 1
ATOM 2303 O O . SER A 1 288 ? 4.514 17.436 -27.827 1.00 96.56 288 SER A O 1
ATOM 2305 N N . VAL A 1 289 ? 5.805 19.239 -28.204 1.00 96.62 289 VAL A N 1
ATOM 2306 C CA . VAL A 1 289 ? 6.381 19.290 -26.854 1.00 96.62 289 VAL A CA 1
ATOM 2307 C C . VAL A 1 289 ? 6.231 20.669 -26.232 1.00 96.62 289 VAL A C 1
ATOM 2309 O O . VAL A 1 289 ? 6.209 21.666 -26.946 1.00 96.62 289 VAL A O 1
ATOM 2312 N N . ILE A 1 290 ? 6.172 20.736 -24.907 1.00 94.56 290 ILE A N 1
ATOM 2313 C CA . ILE A 1 290 ? 6.376 21.963 -24.135 1.00 94.56 290 ILE A CA 1
ATOM 2314 C C . ILE A 1 290 ? 7.828 21.948 -23.662 1.00 94.56 290 ILE A C 1
ATOM 2316 O O . ILE A 1 290 ? 8.236 21.034 -22.942 1.00 94.56 290 ILE A O 1
ATOM 2320 N N . ASP A 1 291 ? 8.615 22.927 -24.098 1.00 92.00 291 ASP A N 1
ATOM 2321 C CA . ASP A 1 291 ? 10.027 23.025 -23.735 1.00 92.00 291 ASP A CA 1
ATOM 2322 C C . ASP A 1 291 ? 10.236 23.704 -22.367 1.00 92.00 291 ASP A C 1
ATOM 2324 O O . ASP A 1 291 ? 9.300 24.152 -21.702 1.00 92.00 291 ASP A O 1
ATOM 2328 N N . LYS A 1 292 ? 11.498 23.822 -21.934 1.00 86.44 292 LYS A N 1
ATOM 2329 C CA . LYS A 1 292 ? 11.855 24.475 -20.657 1.00 86.44 292 LYS A CA 1
ATOM 2330 C C . LYS A 1 292 ? 11.442 25.945 -20.559 1.00 86.44 292 LYS A C 1
ATOM 2332 O O . LYS A 1 292 ? 11.417 26.478 -19.454 1.00 86.44 292 LYS A O 1
ATOM 2337 N N . SER A 1 293 ? 11.186 26.607 -21.686 1.00 86.69 293 SER A N 1
ATOM 2338 C CA . SER A 1 293 ? 10.700 27.989 -21.719 1.00 86.69 293 SER A CA 1
ATOM 2339 C C . SER A 1 293 ? 9.173 28.080 -21.656 1.00 86.69 293 SER A C 1
ATOM 2341 O O . SER A 1 293 ? 8.621 29.162 -21.836 1.00 86.69 293 SER A O 1
ATOM 2343 N N . GLU A 1 294 ? 8.502 26.952 -21.392 1.00 84.44 294 GLU A N 1
ATOM 2344 C CA . GLU A 1 294 ? 7.045 26.798 -21.400 1.00 84.44 294 GLU A CA 1
ATOM 2345 C C . GLU A 1 294 ? 6.422 27.111 -22.771 1.00 84.44 294 GLU A C 1
ATOM 2347 O O . GLU A 1 294 ? 5.237 27.433 -22.878 1.00 84.44 294 GLU A O 1
ATOM 2352 N N . SER A 1 295 ? 7.215 26.997 -23.842 1.00 90.38 295 SER A N 1
ATOM 2353 C CA . SER A 1 295 ? 6.766 27.229 -25.211 1.00 90.38 295 SER A CA 1
ATOM 2354 C C . SER A 1 295 ? 6.513 25.908 -25.929 1.00 90.38 295 SER A C 1
ATOM 2356 O O . SER A 1 295 ? 7.247 24.933 -25.754 1.00 90.38 295 SER A O 1
ATOM 2358 N N . GLN A 1 296 ? 5.460 25.867 -26.746 1.00 93.62 296 GLN A N 1
ATOM 2359 C CA . GLN A 1 296 ? 5.174 24.693 -27.561 1.00 93.62 296 GLN A CA 1
ATOM 2360 C C . GLN A 1 296 ? 6.115 24.653 -28.771 1.00 93.62 296 GLN A C 1
ATOM 2362 O O . GLN A 1 296 ? 6.190 25.610 -29.542 1.00 93.62 296 GLN A O 1
ATOM 2367 N N . GLN A 1 297 ? 6.803 23.531 -28.947 1.00 95.38 297 GLN A N 1
ATOM 2368 C CA . GLN A 1 297 ? 7.759 23.272 -30.019 1.00 95.38 297 GLN A CA 1
ATOM 2369 C C . GLN A 1 297 ? 7.404 21.973 -30.746 1.00 95.38 297 GLN A C 1
ATOM 2371 O O . GLN A 1 297 ? 6.696 21.117 -30.214 1.00 95.38 297 GLN A O 1
ATOM 2376 N N . GLN A 1 298 ? 7.909 21.824 -31.968 1.00 96.12 298 GLN A N 1
ATOM 2377 C CA . GLN A 1 298 ? 7.841 20.573 -32.725 1.00 96.12 298 GLN A CA 1
ATOM 2378 C C . GLN A 1 298 ? 9.215 19.900 -32.693 1.00 96.12 298 GLN A C 1
ATOM 2380 O O . GLN A 1 298 ? 10.227 20.550 -32.975 1.00 96.12 298 GLN A O 1
ATOM 2385 N N . ARG A 1 299 ? 9.262 18.614 -32.343 1.00 95.69 299 ARG A N 1
ATOM 2386 C CA . 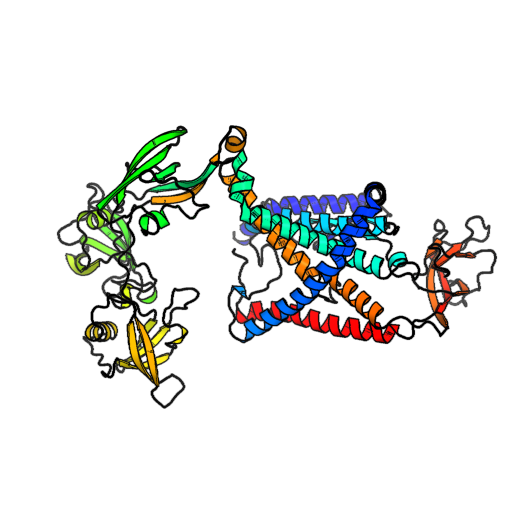ARG A 1 299 ? 10.476 17.786 -32.363 1.00 95.69 299 ARG A CA 1
ATOM 2387 C C . ARG A 1 299 ? 10.259 16.624 -33.320 1.00 95.69 299 ARG A C 1
ATOM 2389 O O . ARG A 1 299 ? 9.318 15.860 -33.146 1.00 95.69 299 ARG A O 1
ATOM 2396 N N . ILE A 1 300 ? 11.135 16.464 -34.304 1.00 96.31 300 ILE A N 1
ATOM 2397 C CA . ILE A 1 300 ? 11.092 15.316 -35.214 1.00 96.31 300 ILE A CA 1
ATOM 2398 C C . ILE A 1 300 ? 12.109 14.302 -34.711 1.00 96.31 300 ILE A C 1
ATOM 2400 O O . ILE A 1 300 ? 13.305 14.582 -34.716 1.00 96.31 300 ILE A O 1
ATOM 2404 N N . ILE A 1 301 ? 11.637 13.137 -34.277 1.00 94.88 301 ILE A N 1
ATOM 2405 C CA . ILE A 1 301 ? 12.497 12.045 -33.820 1.00 94.88 301 ILE A CA 1
ATOM 2406 C C . ILE A 1 301 ? 12.581 10.943 -34.871 1.00 94.88 301 ILE A C 1
ATOM 2408 O O . ILE A 1 301 ? 11.621 10.683 -35.596 1.00 94.88 301 ILE A O 1
ATOM 2412 N N . LYS A 1 302 ? 13.735 10.287 -34.939 1.00 93.31 302 LYS A N 1
ATOM 2413 C CA . LYS A 1 302 ? 14.019 9.140 -35.793 1.00 93.31 302 LYS A CA 1
ATOM 2414 C C . LYS A 1 302 ? 13.919 7.842 -34.998 1.00 93.31 302 LYS A C 1
ATOM 2416 O O . LYS A 1 302 ? 14.400 7.755 -33.866 1.00 93.31 302 LYS A O 1
ATOM 2421 N N . LEU A 1 303 ? 13.312 6.847 -35.628 1.00 91.56 303 LEU A N 1
ATOM 2422 C CA . LEU A 1 303 ? 13.130 5.496 -35.123 1.00 91.56 303 LEU A CA 1
ATOM 2423 C C . LEU A 1 303 ? 14.281 4.611 -35.620 1.00 91.56 303 LEU A C 1
ATOM 2425 O O . LEU A 1 303 ? 14.555 4.553 -36.820 1.00 91.56 303 LEU A O 1
ATOM 2429 N N . GLY A 1 304 ? 14.989 3.962 -34.702 1.00 88.50 304 GLY A N 1
ATOM 2430 C CA . GLY A 1 304 ? 16.199 3.185 -34.961 1.00 88.50 304 GLY A CA 1
ATOM 2431 C C . GLY A 1 304 ? 16.124 1.745 -34.460 1.00 88.50 304 GLY A C 1
ATOM 2432 O O . GLY A 1 304 ? 15.114 1.324 -33.899 1.00 88.50 304 GLY A O 1
ATOM 2433 N N . HIS A 1 305 ? 17.207 0.994 -34.653 1.00 85.44 305 HIS A N 1
ATOM 2434 C CA . HIS A 1 305 ? 17.372 -0.341 -34.075 1.00 85.44 305 HIS A CA 1
ATOM 2435 C C . HIS A 1 305 ? 18.098 -0.241 -32.731 1.00 85.44 305 HIS A C 1
ATOM 2437 O O . HIS A 1 305 ? 19.023 0.559 -32.587 1.00 85.44 305 HIS A O 1
ATOM 2443 N N . HIS A 1 306 ? 17.720 -1.078 -31.763 1.00 83.50 306 HIS A N 1
ATOM 2444 C CA . HIS A 1 306 ? 18.556 -1.328 -30.593 1.00 83.50 306 HIS A CA 1
ATOM 2445 C C . HIS A 1 306 ? 19.395 -2.576 -30.867 1.00 83.50 306 HIS A C 1
ATOM 2447 O O . HIS A 1 306 ? 18.835 -3.663 -31.008 1.00 83.50 306 HIS A O 1
ATOM 2453 N N . PHE A 1 307 ? 20.714 -2.428 -30.970 1.00 86.44 307 PHE A N 1
ATOM 2454 C CA . PHE A 1 307 ? 21.615 -3.565 -31.150 1.00 86.44 307 PHE A CA 1
ATOM 2455 C C . PHE A 1 307 ? 22.181 -4.041 -29.814 1.00 86.44 307 PHE A C 1
ATOM 2457 O O . PHE A 1 307 ? 22.447 -3.251 -28.911 1.00 86.44 307 PHE A O 1
ATOM 2464 N N . PHE A 1 308 ? 22.396 -5.345 -29.719 1.00 86.25 308 PHE A N 1
ATOM 2465 C CA . PHE A 1 308 ? 22.911 -6.056 -28.567 1.00 86.25 308 PHE A CA 1
ATOM 2466 C C . PHE A 1 308 ? 24.211 -6.767 -28.927 1.00 86.25 308 PHE A C 1
ATOM 2468 O O . PHE A 1 308 ? 24.275 -7.586 -29.845 1.00 86.25 308 PHE A O 1
ATOM 2475 N N . VAL A 1 309 ? 25.254 -6.463 -28.161 1.00 89.69 309 VAL A N 1
ATOM 2476 C CA . VAL A 1 309 ? 26.575 -7.097 -28.282 1.00 89.69 309 VAL A CA 1
ATOM 2477 C C . VAL A 1 309 ? 26.877 -8.048 -27.118 1.00 89.69 309 VAL A C 1
ATOM 2479 O O . VAL A 1 309 ? 27.910 -8.709 -27.125 1.00 89.69 309 VAL A O 1
ATOM 2482 N N . GLY A 1 310 ? 25.999 -8.130 -26.112 1.00 88.31 310 GLY A N 1
ATOM 2483 C CA . GLY A 1 310 ? 26.134 -9.060 -24.984 1.00 88.31 310 GLY A CA 1
ATOM 2484 C C . GLY A 1 310 ? 27.284 -8.774 -24.018 1.00 88.31 310 GLY A C 1
ATOM 2485 O O . GLY A 1 310 ? 27.731 -9.685 -23.319 1.00 88.31 310 GLY A O 1
ATOM 2486 N N . PHE A 1 311 ? 27.785 -7.540 -23.978 1.00 92.25 311 PHE A N 1
ATOM 2487 C CA . PHE A 1 311 ? 28.799 -7.106 -23.022 1.00 92.25 311 PHE A CA 1
ATOM 2488 C C . PHE A 1 311 ? 28.707 -5.602 -22.749 1.00 92.25 311 PHE A C 1
ATOM 2490 O O . PHE A 1 311 ? 28.355 -4.823 -23.636 1.00 92.25 311 PHE A O 1
ATOM 2497 N N . ASP A 1 312 ? 29.109 -5.202 -21.546 1.00 92.62 312 ASP A N 1
ATOM 2498 C CA . ASP A 1 312 ? 29.306 -3.802 -21.180 1.00 92.62 312 ASP A CA 1
ATOM 2499 C C . ASP A 1 312 ? 30.747 -3.378 -21.459 1.00 92.62 312 ASP A C 1
ATOM 2501 O O . ASP A 1 312 ? 31.690 -4.181 -21.391 1.00 92.62 312 ASP A O 1
ATOM 2505 N N . TYR A 1 313 ? 30.946 -2.095 -21.750 1.00 94.31 313 TYR A N 1
ATOM 2506 C CA . TYR A 1 313 ? 32.264 -1.572 -22.077 1.00 94.31 313 TYR A CA 1
ATOM 2507 C C . TYR A 1 313 ? 32.482 -0.130 -21.628 1.00 94.31 313 TYR A C 1
ATOM 2509 O O . TYR A 1 313 ? 31.560 0.636 -21.374 1.00 94.31 313 TYR A O 1
ATOM 2517 N N . THR A 1 314 ? 33.757 0.251 -21.582 1.00 94.12 314 THR A N 1
ATOM 2518 C CA . THR A 1 314 ? 34.213 1.634 -21.403 1.00 94.12 314 THR A CA 1
ATOM 2519 C C . THR A 1 314 ? 35.406 1.905 -22.307 1.00 94.12 314 THR A C 1
ATOM 2521 O O . THR A 1 314 ? 36.188 1.003 -22.609 1.00 94.12 314 THR A O 1
ATOM 2524 N N . TYR A 1 315 ? 35.602 3.150 -22.725 1.00 93.69 315 TYR A N 1
ATOM 2525 C CA . TYR A 1 315 ? 36.817 3.534 -23.440 1.00 93.69 315 TYR A CA 1
ATOM 2526 C C . TYR A 1 315 ? 37.961 3.774 -22.451 1.00 93.69 315 TYR A C 1
ATOM 2528 O O . TYR A 1 315 ? 37.896 4.663 -21.607 1.00 93.69 315 TYR A O 1
ATOM 2536 N N . SER A 1 316 ? 39.026 2.969 -22.540 1.00 91.38 316 SER A N 1
ATOM 2537 C CA . SER A 1 316 ? 40.234 3.159 -21.713 1.00 91.38 316 SER A CA 1
ATOM 2538 C C . SER A 1 316 ? 41.072 4.350 -22.185 1.00 91.38 316 SER A C 1
ATOM 2540 O O . SER A 1 316 ? 41.803 4.952 -21.404 1.00 91.38 316 SER A O 1
ATOM 2542 N N . ASN A 1 317 ? 40.995 4.654 -23.477 1.00 92.75 317 ASN A N 1
ATOM 2543 C CA . ASN A 1 317 ? 41.555 5.830 -24.133 1.00 92.75 317 ASN A CA 1
ATOM 2544 C C . ASN A 1 317 ? 40.764 6.075 -25.433 1.00 92.75 317 ASN A C 1
ATOM 2546 O O . ASN A 1 317 ? 39.842 5.318 -25.738 1.00 92.75 317 ASN A O 1
ATOM 2550 N N . ALA A 1 318 ? 41.150 7.087 -26.215 1.00 92.75 318 ALA A N 1
ATOM 2551 C CA . ALA A 1 318 ? 40.422 7.469 -27.424 1.00 92.75 318 ALA A CA 1
ATOM 2552 C C . ALA A 1 318 ? 40.237 6.329 -28.441 1.00 92.75 318 ALA A C 1
ATOM 2554 O O . ALA A 1 318 ? 39.237 6.316 -29.142 1.00 92.75 318 ALA A O 1
ATOM 2555 N N . THR A 1 319 ? 41.154 5.362 -28.530 1.00 94.38 319 THR A N 1
ATOM 2556 C CA . THR A 1 319 ? 41.139 4.329 -29.582 1.00 94.38 319 THR A CA 1
ATOM 2557 C C . THR A 1 319 ? 40.908 2.909 -29.074 1.00 94.38 319 THR A C 1
ATOM 2559 O O . THR A 1 319 ? 40.846 1.968 -29.863 1.00 94.38 319 THR A O 1
ATOM 2562 N N . THR A 1 320 ? 40.804 2.724 -27.756 1.00 95.31 320 THR A N 1
ATOM 2563 C CA . THR A 1 320 ? 40.752 1.399 -27.130 1.00 95.31 320 THR A CA 1
ATOM 2564 C C . THR A 1 320 ? 39.514 1.261 -26.257 1.00 95.31 320 THR A C 1
ATOM 2566 O O . THR A 1 320 ? 39.395 1.908 -25.211 1.00 95.31 320 THR A O 1
ATOM 2569 N N . LEU A 1 321 ? 38.629 0.354 -26.657 1.00 95.62 321 LEU A N 1
ATOM 2570 C CA . LEU A 1 321 ? 37.464 -0.077 -25.896 1.00 95.62 321 LEU A CA 1
ATOM 2571 C C . LEU A 1 321 ? 37.873 -1.220 -24.965 1.00 95.62 321 LEU A C 1
ATOM 2573 O O . LEU A 1 321 ? 38.538 -2.160 -25.386 1.00 95.62 321 LEU A O 1
ATOM 2577 N N . LYS A 1 322 ? 37.486 -1.156 -23.695 1.00 96.12 322 LYS A N 1
ATOM 2578 C CA . LYS A 1 322 ? 37.694 -2.209 -22.701 1.00 96.12 322 LYS A CA 1
ATOM 2579 C C . LYS A 1 322 ? 36.356 -2.777 -22.267 1.00 96.12 322 LYS A C 1
ATOM 2581 O O . LYS A 1 322 ? 35.494 -2.039 -21.798 1.00 96.12 322 LYS A O 1
ATOM 2586 N N . ILE A 1 323 ? 36.234 -4.091 -22.361 1.00 96.00 323 ILE A N 1
ATOM 2587 C CA . ILE A 1 323 ? 35.069 -4.829 -21.886 1.00 96.00 323 ILE A CA 1
ATOM 2588 C C . ILE A 1 323 ? 35.086 -4.842 -20.356 1.00 96.00 323 ILE A C 1
ATOM 2590 O O . ILE A 1 323 ? 36.087 -5.232 -19.745 1.00 96.00 323 ILE A O 1
ATOM 2594 N N . THR A 1 324 ? 34.002 -4.396 -19.732 1.00 95.62 324 THR A N 1
ATOM 2595 C CA . THR A 1 324 ? 33.856 -4.338 -18.270 1.00 95.62 324 THR A CA 1
ATOM 2596 C C . THR A 1 324 ? 33.122 -5.549 -17.723 1.00 95.62 324 THR A C 1
ATOM 2598 O O . THR A 1 324 ? 33.538 -6.089 -16.701 1.00 95.62 324 THR A O 1
ATOM 2601 N N . GLU A 1 325 ? 32.105 -6.020 -18.435 1.00 94.44 325 GLU A N 1
ATOM 2602 C CA . GLU A 1 325 ? 31.321 -7.205 -18.095 1.00 94.44 325 GLU A CA 1
ATOM 2603 C C . GLU A 1 325 ? 30.935 -7.928 -19.383 1.00 94.44 325 GLU A C 1
ATOM 2605 O O . GLU A 1 325 ? 30.685 -7.282 -20.392 1.00 94.44 325 GLU A O 1
ATOM 2610 N N . VAL A 1 326 ? 30.898 -9.260 -19.360 1.00 92.19 326 VAL A N 1
ATOM 2611 C CA . VAL A 1 326 ? 30.346 -10.065 -20.455 1.00 92.19 326 VAL A CA 1
ATOM 2612 C C . VAL A 1 326 ? 29.146 -10.799 -19.897 1.00 92.19 326 VAL A C 1
ATOM 2614 O O . VAL A 1 326 ? 29.284 -11.530 -18.913 1.00 92.19 326 VAL A O 1
ATOM 2617 N N . TYR A 1 327 ? 27.983 -10.602 -20.510 1.00 88.06 327 TYR A N 1
ATOM 2618 C CA . TYR A 1 327 ? 26.759 -11.227 -20.039 1.00 88.06 327 TYR A CA 1
ATOM 2619 C C . TYR A 1 327 ? 26.868 -12.731 -20.228 1.00 88.06 327 TYR A C 1
ATOM 2621 O O . TYR A 1 327 ? 27.129 -13.227 -21.321 1.00 88.06 327 TYR A O 1
ATOM 2629 N N . THR A 1 328 ? 26.691 -13.468 -19.142 1.00 85.31 328 THR A N 1
ATOM 2630 C CA . THR A 1 328 ? 26.745 -14.928 -19.149 1.00 85.31 328 THR A CA 1
ATOM 2631 C C . THR A 1 328 ? 25.568 -15.522 -19.920 1.00 85.31 328 THR A C 1
ATOM 2633 O O . THR A 1 328 ? 24.560 -14.854 -20.165 1.00 85.31 328 THR A O 1
ATOM 2636 N N . LYS A 1 329 ? 25.633 -16.829 -20.204 1.00 78.00 329 LYS A N 1
ATOM 2637 C CA . LYS A 1 329 ? 24.483 -17.572 -20.741 1.00 78.00 329 LYS A CA 1
ATOM 2638 C C . LYS A 1 329 ? 23.210 -17.373 -19.914 1.00 78.00 329 LYS A C 1
ATOM 2640 O O . LYS A 1 329 ? 22.125 -17.259 -20.465 1.00 78.00 329 LYS A O 1
ATOM 2645 N N . TYR A 1 330 ? 23.352 -17.266 -18.590 1.00 73.75 330 TYR A N 1
ATOM 2646 C CA . TYR A 1 330 ? 22.228 -17.072 -17.678 1.00 73.75 330 TYR A CA 1
ATOM 2647 C C . TYR A 1 330 ? 21.716 -15.639 -17.644 1.00 73.75 330 TYR A C 1
ATOM 2649 O O . TYR A 1 330 ? 20.647 -15.444 -17.099 1.00 73.75 330 TYR A O 1
ATOM 2657 N N . GLN A 1 331 ? 22.453 -14.666 -18.179 1.00 73.25 331 GLN A N 1
ATOM 2658 C CA . GLN A 1 331 ? 22.004 -13.283 -18.376 1.00 73.25 331 GLN A CA 1
ATOM 2659 C C . GLN A 1 331 ? 21.498 -13.053 -19.815 1.00 73.25 331 GLN A C 1
ATOM 2661 O O . GLN A 1 331 ? 21.189 -11.924 -20.178 1.00 73.25 331 GLN A O 1
ATOM 2666 N N . GLY A 1 332 ? 21.437 -14.101 -20.650 1.00 73.25 332 GLY A N 1
ATOM 2667 C CA . GLY A 1 332 ? 21.046 -13.995 -22.059 1.00 73.25 332 GLY A CA 1
ATOM 2668 C C . GLY A 1 332 ? 22.114 -13.388 -22.973 1.00 73.25 332 GLY A C 1
ATOM 2669 O O . GLY A 1 332 ? 21.775 -12.861 -24.029 1.00 73.25 332 GLY A O 1
ATOM 2670 N N . GLY A 1 333 ? 23.392 -13.437 -22.587 1.00 82.94 333 GLY A N 1
ATOM 2671 C CA . GLY A 1 333 ? 24.483 -12.980 -23.447 1.00 82.94 333 GLY A CA 1
ATOM 2672 C C . GLY A 1 333 ? 24.704 -13.881 -24.664 1.00 82.94 333 GLY A C 1
ATOM 2673 O O . GLY A 1 333 ? 24.492 -15.089 -24.600 1.00 82.94 333 GLY A O 1
ATOM 2674 N N . ASN A 1 334 ? 25.183 -13.293 -25.761 1.00 83.81 334 ASN A N 1
ATOM 2675 C CA . ASN A 1 334 ? 25.434 -13.961 -27.047 1.00 83.81 334 ASN A CA 1
ATOM 2676 C C . ASN A 1 334 ? 26.933 -14.156 -27.367 1.00 83.81 334 ASN A C 1
ATOM 2678 O O . ASN A 1 334 ? 27.271 -14.788 -28.364 1.00 83.81 334 ASN A O 1
ATOM 2682 N N . ASN A 1 335 ? 27.842 -13.640 -26.526 1.00 88.81 335 ASN A N 1
ATOM 2683 C CA . ASN A 1 335 ? 29.291 -13.632 -26.787 1.00 88.81 335 ASN A CA 1
ATOM 2684 C C . ASN A 1 335 ? 30.167 -14.150 -25.626 1.00 88.81 335 ASN A C 1
ATOM 2686 O O . ASN A 1 335 ? 31.387 -13.977 -25.646 1.00 88.81 335 ASN A O 1
ATOM 2690 N N . TYR A 1 336 ? 29.576 -14.804 -24.621 1.00 86.44 336 TYR A N 1
ATOM 2691 C CA . TYR A 1 336 ? 30.277 -15.253 -23.404 1.00 86.44 336 TYR A CA 1
ATOM 2692 C C . TYR A 1 336 ? 31.325 -16.351 -23.618 1.00 86.44 336 TYR A C 1
ATOM 2694 O O . TYR A 1 336 ? 32.162 -16.569 -22.746 1.00 86.44 336 TYR A O 1
ATOM 2702 N N . GLU A 1 337 ? 31.292 -17.045 -24.755 1.00 83.81 337 GLU A N 1
ATOM 2703 C CA . GLU A 1 337 ? 32.289 -18.064 -25.103 1.00 83.81 337 GLU A CA 1
ATOM 2704 C C . GLU A 1 337 ? 33.559 -17.458 -25.715 1.00 83.81 337 GLU A C 1
ATOM 2706 O O . GLU A 1 337 ? 34.637 -18.046 -25.627 1.00 83.81 337 GLU A O 1
ATOM 2711 N N . PHE A 1 338 ? 33.442 -16.272 -26.322 1.00 86.06 338 PHE A N 1
ATOM 2712 C CA . PHE A 1 338 ? 34.516 -15.638 -27.095 1.00 86.06 338 PHE A CA 1
ATOM 2713 C C . PHE A 1 338 ? 35.173 -14.471 -26.358 1.00 86.06 338 PHE A C 1
ATOM 2715 O O . PHE A 1 338 ? 36.319 -14.121 -26.649 1.00 86.06 338 PHE A O 1
ATOM 2722 N N . LEU A 1 339 ? 34.449 -13.854 -25.423 1.00 90.56 339 LEU A N 1
ATOM 2723 C CA . LEU A 1 339 ? 34.869 -12.647 -24.724 1.00 90.56 339 LEU A CA 1
ATOM 2724 C C . LEU A 1 339 ? 34.971 -12.884 -23.220 1.00 90.56 339 LEU A C 1
ATOM 2726 O O . LEU A 1 339 ? 34.171 -13.595 -22.619 1.00 90.56 339 LEU A O 1
ATOM 2730 N N . THR A 1 340 ? 35.924 -12.200 -22.590 1.00 92.31 340 THR A N 1
ATOM 2731 C CA . THR A 1 340 ? 36.020 -12.118 -21.130 1.00 92.31 340 THR A CA 1
ATOM 2732 C C . THR A 1 340 ? 36.172 -10.671 -20.681 1.00 92.31 340 THR A C 1
ATOM 2734 O O . THR A 1 340 ? 36.783 -9.851 -21.374 1.00 92.31 340 THR A O 1
ATOM 2737 N N . ALA A 1 341 ? 35.685 -10.359 -19.478 1.00 92.69 341 ALA A N 1
ATOM 2738 C CA . ALA A 1 341 ? 35.896 -9.055 -18.860 1.00 92.69 341 ALA A CA 1
ATOM 2739 C C . ALA A 1 341 ? 37.395 -8.698 -18.810 1.00 92.69 341 ALA A C 1
ATOM 2741 O O . ALA A 1 341 ? 38.252 -9.536 -18.522 1.00 92.69 341 ALA A O 1
ATOM 2742 N N . GLY A 1 342 ? 37.716 -7.442 -19.114 1.00 92.25 342 GLY A N 1
ATOM 2743 C CA . GLY A 1 342 ? 39.081 -6.928 -19.186 1.00 92.25 342 GLY A CA 1
ATOM 2744 C C . GLY A 1 342 ? 39.739 -7.010 -20.565 1.00 92.25 342 GLY A C 1
ATOM 2745 O O . GLY A 1 342 ? 40.749 -6.332 -20.761 1.00 92.25 342 GLY A O 1
ATOM 2746 N N . MET A 1 343 ? 39.180 -7.760 -21.524 1.00 94.88 343 MET A N 1
ATOM 2747 C CA . MET A 1 343 ? 39.653 -7.729 -22.912 1.00 94.88 343 MET A CA 1
ATOM 2748 C C . MET A 1 343 ? 39.532 -6.319 -23.508 1.00 94.88 343 MET A C 1
ATOM 2750 O O . MET A 1 343 ? 38.613 -5.562 -23.185 1.00 94.88 343 MET A O 1
ATOM 2754 N N . GLN A 1 344 ? 40.478 -5.968 -24.383 1.00 95.88 344 GLN A N 1
ATOM 2755 C CA . GLN A 1 344 ? 40.556 -4.658 -25.026 1.00 95.88 344 GLN A CA 1
ATOM 2756 C C . GLN A 1 344 ? 40.476 -4.786 -26.547 1.00 95.88 344 GLN A C 1
ATOM 2758 O O .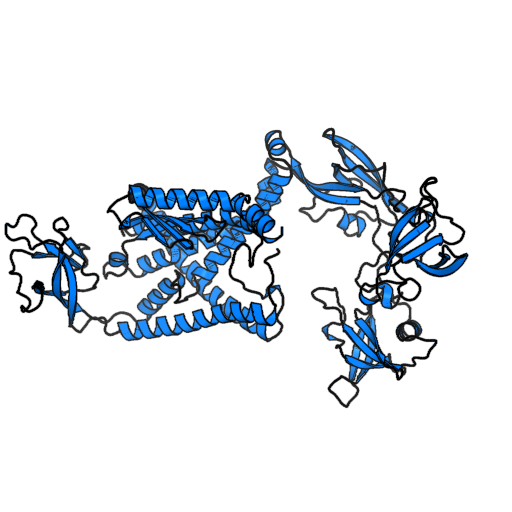 GLN A 1 344 ? 41.242 -5.540 -27.151 1.00 95.88 344 GLN A O 1
ATOM 2763 N N . LEU A 1 345 ? 39.564 -4.027 -27.149 1.00 95.12 345 LEU A N 1
ATOM 2764 C CA . LEU A 1 345 ? 39.273 -3.982 -28.577 1.00 95.12 345 LEU A CA 1
ATOM 2765 C C . LEU A 1 345 ? 39.747 -2.650 -29.164 1.00 95.12 345 LEU A C 1
ATOM 2767 O O . LEU A 1 345 ? 39.579 -1.596 -28.545 1.00 95.12 345 LEU A O 1
ATOM 2771 N N . LYS A 1 346 ? 40.290 -2.689 -30.380 1.00 95.62 346 LYS A N 1
ATOM 2772 C CA . LYS A 1 346 ? 40.690 -1.486 -31.134 1.00 95.62 346 LYS A CA 1
ATOM 2773 C C . LYS A 1 346 ? 39.878 -1.252 -32.407 1.00 95.62 346 LYS A C 1
ATOM 2775 O O . LYS A 1 346 ? 39.888 -0.145 -32.939 1.00 95.62 346 LYS A O 1
ATOM 2780 N N . ALA A 1 347 ? 39.208 -2.286 -32.912 1.00 94.38 347 ALA A N 1
ATOM 2781 C CA . ALA A 1 347 ? 38.403 -2.192 -34.121 1.00 94.38 347 ALA A CA 1
ATOM 2782 C C . ALA A 1 347 ? 37.298 -3.251 -34.164 1.00 94.38 347 ALA A C 1
ATOM 2784 O O . ALA A 1 347 ? 37.404 -4.305 -33.530 1.00 94.38 347 ALA A O 1
ATOM 2785 N N . ILE A 1 348 ? 36.281 -2.973 -34.974 1.00 93.31 348 ILE A N 1
ATOM 2786 C CA . ILE A 1 348 ? 35.220 -3.898 -35.368 1.00 93.31 348 ILE A CA 1
ATOM 2787 C C . ILE A 1 348 ? 35.088 -3.891 -36.898 1.00 93.31 348 ILE A C 1
ATOM 2789 O O . ILE A 1 348 ? 34.903 -2.853 -37.523 1.00 93.31 348 ILE A O 1
ATOM 2793 N N . GLY A 1 349 ? 35.275 -5.041 -37.537 1.00 88.75 349 GLY A N 1
ATOM 2794 C CA . GLY A 1 349 ? 35.434 -5.153 -38.984 1.00 88.75 349 GLY A CA 1
ATOM 2795 C C . GLY A 1 349 ? 36.598 -4.290 -39.478 1.00 88.75 349 GLY A C 1
ATOM 2796 O O . GLY A 1 349 ? 37.726 -4.410 -39.006 1.00 88.75 349 GLY A O 1
ATOM 2797 N N . SER A 1 350 ? 36.320 -3.393 -40.423 1.00 89.12 350 SER A N 1
ATOM 2798 C CA . SER A 1 350 ? 37.267 -2.373 -40.896 1.00 89.12 350 SER A CA 1
ATOM 2799 C C . SER A 1 350 ? 37.180 -1.044 -40.128 1.00 89.12 350 SER A C 1
ATOM 2801 O O . SER A 1 350 ? 37.831 -0.072 -40.512 1.00 89.12 350 SER A O 1
ATOM 2803 N N . TYR A 1 351 ? 36.353 -0.968 -39.084 1.00 92.88 351 TYR A N 1
ATOM 2804 C CA . TYR A 1 351 ? 36.064 0.249 -38.333 1.00 92.88 351 TYR A CA 1
ATOM 2805 C C . TYR A 1 351 ? 36.966 0.361 -37.100 1.00 92.88 351 TYR A C 1
ATOM 2807 O O . TYR A 1 351 ? 36.781 -0.344 -36.109 1.00 92.88 351 TYR A O 1
ATOM 2815 N N . PHE A 1 352 ? 37.958 1.251 -37.162 1.00 94.50 352 PHE A N 1
ATOM 2816 C CA . PHE A 1 352 ? 38.855 1.535 -36.040 1.00 94.50 352 PHE A CA 1
ATOM 2817 C C . PHE A 1 352 ? 38.219 2.526 -35.078 1.00 94.50 352 PHE A C 1
ATOM 2819 O O . PHE A 1 352 ? 37.744 3.581 -35.502 1.00 94.50 352 PHE A O 1
ATOM 2826 N N . PHE A 1 353 ? 38.260 2.206 -33.786 1.00 95.12 353 PHE A N 1
ATOM 2827 C CA . PHE A 1 353 ? 37.674 3.077 -32.785 1.00 95.12 353 PHE A CA 1
ATOM 2828 C C . PHE A 1 353 ? 38.499 4.354 -32.605 1.00 95.12 353 PHE A C 1
ATOM 2830 O O . PHE A 1 353 ? 39.728 4.307 -32.523 1.00 95.12 353 PHE A O 1
ATOM 2837 N N . ASN A 1 354 ? 37.817 5.492 -32.527 1.00 94.25 354 ASN A N 1
ATOM 2838 C CA . ASN A 1 354 ? 38.384 6.780 -32.156 1.00 94.25 354 ASN A CA 1
ATOM 2839 C C . ASN A 1 354 ? 37.286 7.709 -31.606 1.00 94.25 354 ASN A C 1
ATOM 2841 O O . ASN A 1 354 ? 36.557 8.321 -32.381 1.00 94.25 354 ASN A O 1
ATOM 2845 N N . THR A 1 355 ? 37.196 7.867 -30.285 1.00 90.88 355 THR A N 1
ATOM 2846 C CA . THR A 1 355 ? 36.192 8.732 -29.637 1.00 90.88 355 THR A CA 1
ATOM 2847 C C . THR A 1 355 ? 36.358 10.216 -29.978 1.00 90.88 355 THR A C 1
ATOM 2849 O O . THR A 1 355 ? 35.410 10.970 -29.856 1.00 90.88 355 THR A O 1
ATOM 2852 N N . THR A 1 356 ? 37.541 10.668 -30.416 1.00 90.75 356 THR A N 1
ATOM 2853 C CA . THR A 1 356 ? 37.755 12.075 -30.827 1.00 90.75 356 THR A CA 1
ATOM 2854 C C . THR A 1 356 ? 37.294 12.373 -32.254 1.00 90.75 356 THR A C 1
ATOM 2856 O O . THR A 1 356 ? 37.197 13.536 -32.634 1.00 90.75 356 THR A O 1
ATOM 2859 N N . GLU A 1 357 ? 37.024 11.331 -33.042 1.00 89.94 357 GLU A N 1
ATOM 2860 C CA . GLU A 1 357 ? 36.479 11.413 -34.403 1.00 89.94 357 GLU A CA 1
ATOM 2861 C C . GLU A 1 357 ? 35.054 10.834 -34.468 1.00 89.94 357 GLU A C 1
ATOM 2863 O O . GLU A 1 357 ? 34.615 10.427 -35.542 1.00 89.94 357 GLU A O 1
ATOM 2868 N N . ASP A 1 358 ? 34.372 10.707 -33.322 1.00 87.06 358 ASP A N 1
ATOM 2869 C CA . ASP A 1 358 ? 33.052 10.073 -33.174 1.00 87.06 358 ASP A CA 1
ATOM 2870 C C . ASP A 1 358 ? 32.982 8.623 -33.694 1.00 87.06 358 ASP A C 1
ATOM 2872 O O . ASP A 1 358 ? 31.914 8.073 -33.970 1.00 87.06 358 ASP A O 1
ATOM 2876 N N . LYS A 1 359 ? 34.137 7.950 -33.791 1.00 91.75 359 LYS A N 1
ATOM 2877 C CA . LYS A 1 359 ? 34.245 6.560 -34.235 1.00 91.75 359 LYS A CA 1
ATOM 2878 C C . LYS A 1 359 ? 34.106 5.585 -33.077 1.00 91.75 359 LYS A C 1
ATOM 2880 O O . LYS A 1 359 ? 35.053 4.891 -32.710 1.00 91.75 359 LYS A O 1
ATOM 2885 N N . THR A 1 360 ? 32.931 5.522 -32.477 1.00 93.88 360 THR A N 1
ATOM 2886 C CA . THR A 1 360 ? 32.656 4.624 -31.348 1.00 93.88 360 THR A CA 1
ATOM 2887 C C . THR A 1 360 ? 31.969 3.328 -31.787 1.00 93.88 360 THR A C 1
ATOM 2889 O O . THR A 1 360 ? 31.512 3.201 -32.925 1.00 93.88 360 THR A O 1
ATOM 2892 N N . LEU A 1 361 ? 31.878 2.352 -30.877 1.00 92.44 361 LEU A N 1
ATOM 2893 C CA . LEU A 1 361 ? 31.089 1.139 -31.081 1.00 92.44 361 LEU A CA 1
ATOM 2894 C C . LEU A 1 361 ? 29.601 1.483 -31.236 1.00 92.44 361 LEU A C 1
ATOM 2896 O O . LEU A 1 361 ? 28.965 0.962 -32.144 1.00 92.44 361 LEU A O 1
ATOM 2900 N N . GLY A 1 362 ? 29.075 2.408 -30.427 1.00 89.94 362 GLY A N 1
ATOM 2901 C CA . GLY A 1 362 ? 27.698 2.893 -30.550 1.00 89.94 362 GLY A CA 1
ATOM 2902 C C . GLY A 1 362 ? 27.400 3.479 -31.933 1.00 89.94 362 GLY A C 1
ATOM 2903 O O . GLY A 1 362 ? 26.399 3.117 -32.552 1.00 89.94 362 GLY A O 1
ATOM 2904 N N . MET A 1 363 ? 28.306 4.300 -32.475 1.00 89.94 363 MET A N 1
ATOM 2905 C CA . MET A 1 363 ? 28.160 4.859 -33.823 1.00 89.94 363 MET A CA 1
ATOM 2906 C C . MET A 1 363 ? 28.216 3.776 -34.906 1.00 89.94 363 MET A C 1
ATOM 2908 O O . MET A 1 363 ? 27.383 3.760 -35.812 1.00 89.94 363 MET A O 1
ATOM 2912 N N . TYR A 1 364 ? 29.146 2.821 -34.780 1.00 91.31 364 TYR A N 1
ATOM 2913 C CA . TYR A 1 364 ? 29.218 1.676 -35.689 1.00 91.31 364 TYR A CA 1
ATOM 2914 C C . TYR A 1 364 ? 27.901 0.890 -35.706 1.00 91.31 364 TYR A C 1
ATOM 2916 O O . TYR A 1 364 ? 27.383 0.592 -36.783 1.00 91.31 364 TYR A O 1
ATOM 2924 N N . LEU A 1 365 ? 27.344 0.596 -34.526 1.00 89.75 365 LEU A N 1
ATOM 2925 C CA . LEU A 1 365 ? 26.075 -0.118 -34.393 1.00 89.75 365 LEU A CA 1
ATOM 2926 C C . LEU A 1 365 ? 24.921 0.668 -35.024 1.00 89.75 365 LEU A C 1
ATOM 2928 O O . LEU A 1 365 ? 24.136 0.115 -35.786 1.00 89.75 365 LEU A O 1
ATOM 2932 N N . LYS A 1 366 ? 24.855 1.975 -34.775 1.00 86.88 366 LYS A N 1
ATOM 2933 C CA . LYS A 1 366 ? 23.825 2.856 -35.334 1.00 86.88 366 LYS A CA 1
ATOM 2934 C C . LYS A 1 366 ? 23.845 2.923 -36.865 1.00 86.88 366 LYS A C 1
ATOM 2936 O O . LYS A 1 366 ? 22.777 2.989 -37.476 1.00 86.88 366 LYS A O 1
ATOM 2941 N N . GLU A 1 367 ? 25.030 2.979 -37.473 1.00 85.50 367 GLU A N 1
ATOM 2942 C CA . GLU A 1 367 ? 25.201 3.244 -38.909 1.00 85.50 367 GLU A CA 1
ATOM 2943 C C . GLU A 1 367 ? 25.302 1.984 -39.774 1.00 85.50 367 GLU A C 1
ATOM 2945 O O . GLU A 1 367 ? 24.884 2.012 -40.931 1.00 85.50 367 GLU A O 1
ATOM 2950 N N . ASN A 1 368 ? 25.881 0.903 -39.244 1.00 80.81 368 ASN A N 1
ATOM 2951 C CA . ASN A 1 368 ? 26.345 -0.223 -40.057 1.00 80.81 368 ASN A CA 1
ATOM 2952 C C . ASN A 1 368 ? 25.871 -1.597 -39.571 1.00 80.81 368 ASN A C 1
ATOM 2954 O O . ASN A 1 368 ? 26.069 -2.574 -40.295 1.00 80.81 368 ASN A O 1
ATOM 2958 N N . ALA A 1 369 ? 25.301 -1.723 -38.367 1.00 72.56 369 ALA A N 1
ATOM 2959 C CA . ALA A 1 369 ? 24.969 -3.047 -37.859 1.00 72.56 369 ALA A CA 1
ATOM 2960 C C . ALA A 1 369 ? 23.755 -3.658 -38.567 1.00 72.56 369 ALA A C 1
ATOM 2962 O O . ALA A 1 369 ? 22.708 -3.042 -38.754 1.00 72.56 369 ALA A O 1
ATOM 2963 N N . VAL A 1 370 ? 23.935 -4.922 -38.927 1.00 76.69 370 VAL A N 1
ATOM 2964 C CA . VAL A 1 370 ? 22.907 -5.891 -39.293 1.00 76.69 370 VAL A CA 1
ATOM 2965 C C . VAL A 1 370 ? 23.177 -7.101 -38.403 1.00 76.69 370 VAL A C 1
ATOM 2967 O O . VAL A 1 370 ? 24.332 -7.338 -38.037 1.00 76.69 370 VAL A O 1
ATOM 2970 N N . GLU A 1 371 ? 22.133 -7.836 -38.027 1.00 82.38 371 GLU A N 1
ATOM 2971 C CA . GLU A 1 371 ? 22.287 -9.056 -37.230 1.00 82.38 371 GLU A CA 1
ATOM 2972 C C . GLU A 1 371 ? 23.298 -10.027 -37.870 1.00 82.38 371 GLU A C 1
ATOM 2974 O O . GLU A 1 371 ? 23.325 -10.213 -39.092 1.00 82.38 371 GLU A O 1
ATOM 2979 N N . GLY A 1 372 ? 24.153 -10.637 -37.048 1.00 84.62 372 GLY A N 1
ATOM 2980 C CA . GLY A 1 372 ? 25.097 -11.660 -37.488 1.00 84.62 372 GLY A CA 1
ATOM 2981 C C . GLY A 1 372 ? 26.514 -11.524 -36.936 1.00 84.62 372 GLY A C 1
ATOM 2982 O O . GLY A 1 372 ? 26.804 -10.774 -36.003 1.00 84.62 372 GLY A O 1
ATOM 2983 N N . LYS A 1 373 ? 27.422 -12.317 -37.519 1.00 88.75 373 LYS A N 1
ATOM 2984 C CA . LYS A 1 373 ? 28.825 -12.391 -37.097 1.00 88.75 373 LYS A CA 1
ATOM 2985 C C . LYS A 1 373 ? 29.640 -11.222 -37.634 1.00 88.75 373 LYS A C 1
ATOM 2987 O O . LYS A 1 373 ? 29.688 -10.996 -38.842 1.00 88.75 373 LYS A O 1
ATOM 2992 N N . VAL A 1 374 ? 30.390 -10.577 -36.750 1.00 91.88 374 VAL A N 1
ATOM 2993 C CA . VAL A 1 374 ? 31.356 -9.530 -37.083 1.00 91.88 374 VAL A CA 1
ATOM 2994 C C . VAL A 1 374 ? 32.687 -9.821 -36.397 1.00 91.88 374 VAL A C 1
ATOM 2996 O O . VAL A 1 374 ? 32.739 -10.243 -35.246 1.00 91.88 374 VAL A O 1
ATOM 2999 N N . ASN A 1 375 ? 33.793 -9.600 -37.105 1.00 93.25 375 ASN A N 1
ATOM 3000 C CA . ASN A 1 375 ? 35.123 -9.753 -36.521 1.00 93.25 375 ASN A CA 1
ATOM 3001 C C . ASN A 1 375 ? 35.491 -8.514 -35.706 1.00 93.25 375 ASN A C 1
ATOM 3003 O O . ASN A 1 375 ? 35.368 -7.402 -36.201 1.00 93.25 375 ASN A O 1
ATOM 3007 N N . VAL A 1 376 ? 36.010 -8.694 -34.499 1.00 94.31 376 VAL A N 1
ATOM 3008 C CA . VAL A 1 376 ? 36.647 -7.642 -33.703 1.00 94.31 376 VAL A CA 1
ATOM 3009 C C . VAL A 1 376 ? 38.145 -7.876 -33.638 1.00 94.31 376 VAL A C 1
ATOM 3011 O O . VAL A 1 376 ? 38.605 -9.015 -33.544 1.00 94.31 376 VAL A O 1
ATOM 3014 N N . THR A 1 377 ? 38.908 -6.789 -33.666 1.00 95.62 377 THR A N 1
ATOM 3015 C CA . THR A 1 377 ? 40.361 -6.830 -33.514 1.00 95.62 377 THR A CA 1
ATOM 3016 C C . THR A 1 377 ? 40.730 -6.421 -32.096 1.00 95.62 377 THR A C 1
ATOM 3018 O O . THR A 1 377 ? 40.431 -5.309 -31.645 1.00 95.62 377 THR A O 1
ATOM 3021 N N . LEU A 1 378 ? 41.409 -7.326 -31.398 1.00 93.62 378 LEU A N 1
ATOM 3022 C CA . LEU A 1 378 ? 41.963 -7.101 -30.073 1.00 93.62 378 LEU A CA 1
ATOM 3023 C C . LEU A 1 378 ? 43.157 -6.136 -30.122 1.00 93.62 378 LEU A C 1
ATOM 3025 O O . LEU A 1 378 ? 43.798 -5.935 -31.158 1.00 93.62 378 LEU A O 1
ATOM 3029 N N . LEU A 1 379 ? 43.516 -5.577 -28.966 1.00 91.81 379 LEU A N 1
ATOM 3030 C CA . LEU A 1 379 ? 44.691 -4.711 -28.832 1.00 91.81 379 LEU A CA 1
ATOM 3031 C C . LEU A 1 379 ? 46.002 -5.406 -29.254 1.00 91.81 379 LEU A C 1
ATOM 3033 O O . LEU A 1 379 ? 46.915 -4.742 -29.731 1.00 91.81 379 LEU A O 1
ATOM 3037 N N . ASN A 1 380 ? 46.079 -6.733 -29.119 1.00 90.12 380 ASN A N 1
ATOM 3038 C CA . ASN A 1 380 ? 47.228 -7.553 -29.517 1.00 90.12 380 ASN A CA 1
ATOM 3039 C C . ASN A 1 380 ? 47.188 -8.029 -30.984 1.00 90.12 380 ASN A C 1
ATOM 3041 O O . ASN A 1 380 ? 47.882 -8.986 -31.310 1.00 90.12 380 ASN A O 1
ATOM 3045 N N . ASP A 1 381 ? 46.371 -7.402 -31.840 1.00 88.88 381 ASP A N 1
ATOM 3046 C CA . ASP A 1 381 ? 46.204 -7.729 -33.268 1.00 88.88 381 ASP A CA 1
ATOM 3047 C C . ASP A 1 381 ? 45.534 -9.079 -33.582 1.00 88.88 381 ASP A C 1
ATOM 3049 O O . ASP A 1 381 ? 45.349 -9.419 -34.752 1.00 88.88 381 ASP A O 1
ATOM 3053 N N . ASN A 1 382 ? 45.089 -9.829 -32.571 1.00 91.50 382 ASN A N 1
ATOM 3054 C CA . ASN A 1 382 ? 44.288 -11.029 -32.796 1.00 91.50 382 ASN A CA 1
ATOM 3055 C C . ASN A 1 382 ? 42.850 -10.659 -33.182 1.00 91.50 382 ASN A C 1
ATOM 3057 O O . ASN A 1 382 ? 42.267 -9.730 -32.622 1.00 91.50 382 ASN A O 1
ATOM 3061 N N . ASN A 1 383 ? 42.255 -11.430 -34.092 1.00 91.44 383 ASN A N 1
ATOM 3062 C CA . ASN A 1 383 ? 40.854 -11.278 -34.476 1.00 91.44 383 ASN A CA 1
ATOM 3063 C C . ASN A 1 383 ? 39.990 -12.352 -33.812 1.00 91.44 383 ASN A C 1
ATOM 3065 O O . ASN A 1 383 ? 40.363 -13.524 -33.796 1.00 91.44 383 ASN A O 1
ATOM 3069 N N . ILE A 1 384 ? 38.828 -11.945 -33.307 1.00 92.69 384 ILE A N 1
ATOM 3070 C CA . ILE A 1 384 ? 37.798 -12.825 -32.744 1.00 92.69 384 ILE A CA 1
ATOM 3071 C C . ILE A 1 384 ? 36.477 -12.507 -33.444 1.00 92.69 384 ILE A C 1
ATOM 3073 O O . ILE A 1 384 ? 36.194 -11.344 -33.712 1.00 92.69 384 ILE A O 1
ATOM 3077 N N . SER A 1 385 ? 35.670 -13.516 -33.760 1.00 91.69 385 SER A N 1
ATOM 3078 C CA . SER A 1 385 ? 34.317 -13.302 -34.283 1.00 91.69 385 SER A CA 1
ATOM 3079 C C . SER A 1 385 ? 33.326 -13.190 -33.128 1.00 91.69 385 SER A C 1
ATOM 3081 O O . SER A 1 385 ? 33.284 -14.071 -32.275 1.00 91.69 385 SER A O 1
ATOM 3083 N N . ILE A 1 386 ? 32.531 -12.125 -33.121 1.00 91.19 386 ILE A N 1
ATOM 3084 C CA . ILE A 1 386 ? 31.434 -11.898 -32.175 1.00 91.19 386 ILE A CA 1
ATOM 3085 C C . ILE A 1 386 ? 30.111 -11.822 -32.934 1.00 91.19 386 ILE A C 1
ATOM 3087 O O . ILE A 1 386 ? 30.097 -11.572 -34.139 1.00 91.19 386 ILE A O 1
ATOM 3091 N N . TYR A 1 387 ? 29.005 -12.007 -32.232 1.00 88.44 387 TYR A N 1
ATOM 3092 C CA . TYR A 1 387 ? 27.659 -11.797 -32.744 1.00 88.44 387 TYR A CA 1
ATOM 3093 C C . TYR A 1 387 ? 27.141 -10.418 -32.347 1.00 88.44 387 TYR A C 1
ATOM 3095 O O . TYR A 1 387 ? 27.304 -9.978 -31.207 1.00 88.44 387 TYR A O 1
ATOM 3103 N N . ILE A 1 388 ? 26.519 -9.737 -33.300 1.00 89.06 388 ILE A N 1
ATOM 3104 C CA . ILE A 1 388 ? 25.690 -8.564 -33.055 1.00 89.06 388 ILE A CA 1
ATOM 3105 C C . ILE A 1 388 ? 24.262 -8.999 -33.344 1.00 89.06 388 ILE A C 1
ATOM 3107 O O . ILE A 1 388 ? 23.983 -9.457 -34.448 1.00 89.06 388 ILE A O 1
ATOM 3111 N N . ASP A 1 389 ? 23.377 -8.842 -32.371 1.00 84.62 389 ASP A N 1
ATOM 3112 C CA . ASP A 1 389 ? 21.956 -9.160 -32.502 1.00 84.62 389 ASP A CA 1
ATOM 3113 C C . ASP A 1 389 ? 21.118 -7.913 -32.204 1.00 84.62 389 ASP A C 1
ATOM 3115 O O . ASP A 1 389 ? 21.648 -6.850 -31.878 1.00 84.62 389 ASP A O 1
ATOM 3119 N N . TYR A 1 390 ? 19.799 -8.010 -32.329 1.00 82.25 390 TYR A N 1
ATOM 3120 C CA . TYR A 1 390 ? 18.895 -6.971 -31.834 1.00 82.25 390 TYR A CA 1
ATOM 3121 C C . TYR A 1 390 ? 18.827 -6.991 -30.298 1.00 82.25 390 TYR A C 1
ATOM 3123 O O . TYR A 1 390 ? 19.374 -7.883 -29.666 1.00 82.25 390 TYR A O 1
ATOM 3131 N N . TRP A 1 391 ? 18.198 -6.029 -29.632 1.00 79.94 391 TRP A N 1
ATOM 3132 C CA . TRP A 1 391 ? 17.976 -6.143 -28.184 1.00 79.94 391 TRP A CA 1
ATOM 3133 C C . TRP A 1 391 ? 16.846 -7.136 -27.892 1.00 79.94 391 TRP A C 1
ATOM 3135 O O . TRP A 1 391 ? 15.797 -7.026 -28.536 1.00 79.94 391 TRP A O 1
ATOM 3145 N N . PRO A 1 392 ? 17.023 -8.092 -26.961 1.00 73.94 392 PRO A N 1
ATOM 3146 C CA . PRO A 1 392 ? 16.023 -9.124 -26.753 1.00 73.94 392 PRO A CA 1
ATOM 3147 C C . PRO A 1 392 ? 14.820 -8.543 -26.008 1.00 73.94 392 PRO A C 1
ATOM 3149 O O . PRO A 1 392 ? 14.983 -7.718 -25.105 1.00 73.94 392 PRO A O 1
ATOM 3152 N N . THR A 1 393 ? 13.615 -8.979 -26.371 1.00 70.62 393 THR A N 1
ATOM 3153 C CA . THR A 1 393 ? 12.389 -8.671 -25.616 1.00 70.62 393 THR A CA 1
ATOM 3154 C C . THR A 1 393 ? 12.276 -9.509 -24.345 1.00 70.62 393 THR A C 1
ATOM 3156 O O . THR A 1 393 ? 11.635 -9.088 -23.388 1.00 70.62 393 THR A O 1
ATOM 3159 N N . GLU A 1 394 ? 12.941 -10.665 -24.320 1.00 74.38 394 GLU A N 1
ATOM 3160 C CA . GLU A 1 394 ? 12.817 -11.675 -23.275 1.00 74.38 394 GLU A CA 1
ATOM 3161 C C . GLU A 1 394 ? 14.176 -12.061 -22.702 1.00 74.38 394 GLU A C 1
ATOM 3163 O O . GLU A 1 394 ? 15.188 -12.188 -23.404 1.00 74.38 394 GLU A O 1
ATOM 3168 N N . PHE A 1 395 ? 14.198 -12.294 -21.396 1.00 71.81 395 PHE A N 1
ATOM 3169 C CA . PHE A 1 395 ? 15.399 -12.726 -20.707 1.00 71.81 395 PHE A CA 1
ATOM 3170 C C . PHE A 1 395 ? 15.851 -14.107 -21.198 1.00 71.81 395 PHE A C 1
ATOM 3172 O O . PHE A 1 395 ? 15.119 -15.085 -21.098 1.00 71.81 395 PHE A O 1
ATOM 3179 N N . GLY A 1 396 ? 17.082 -14.211 -21.707 1.00 72.75 396 GLY A N 1
ATOM 3180 C CA . GLY A 1 396 ? 17.614 -15.473 -22.233 1.00 72.75 396 GLY A CA 1
ATOM 3181 C C . GLY A 1 396 ? 17.252 -15.775 -23.693 1.00 72.75 396 GLY A C 1
ATOM 3182 O O . GLY A 1 396 ? 17.597 -16.856 -24.168 1.00 72.75 396 GLY A O 1
ATOM 3183 N N . ALA A 1 397 ? 16.621 -14.840 -24.418 1.00 73.06 397 ALA A N 1
ATOM 3184 C CA . ALA A 1 397 ? 16.224 -15.022 -25.820 1.00 73.06 397 ALA A CA 1
ATOM 3185 C C . ALA A 1 397 ? 17.361 -15.525 -26.728 1.00 73.06 397 ALA A C 1
ATOM 3187 O O . ALA A 1 397 ? 17.144 -16.409 -27.550 1.00 73.06 397 ALA A O 1
ATOM 3188 N N . TYR A 1 398 ? 18.600 -15.060 -26.540 1.00 72.06 398 TYR A N 1
ATOM 3189 C CA . TYR A 1 398 ? 19.712 -15.440 -27.422 1.00 72.06 398 TYR A CA 1
ATOM 3190 C C . TYR A 1 398 ? 20.325 -16.815 -27.184 1.00 72.06 398 TYR A C 1
ATOM 3192 O O . TYR A 1 398 ? 21.227 -17.199 -27.925 1.00 72.06 398 TYR A O 1
ATOM 3200 N N . ALA A 1 399 ? 19.822 -17.596 -26.224 1.00 72.25 399 ALA A N 1
ATOM 3201 C CA . ALA A 1 399 ? 20.328 -18.947 -25.989 1.00 72.25 399 ALA A CA 1
ATOM 3202 C C . ALA A 1 399 ? 20.210 -19.852 -27.235 1.00 72.25 399 ALA A C 1
ATOM 3204 O O . ALA A 1 399 ? 21.121 -20.632 -27.497 1.00 72.25 399 ALA A O 1
ATOM 3205 N N . PHE A 1 400 ? 19.136 -19.715 -28.029 1.00 75.38 400 PHE A N 1
ATOM 3206 C CA . PHE A 1 400 ? 18.899 -20.539 -29.230 1.00 75.38 400 PHE A CA 1
ATOM 3207 C C . PHE A 1 400 ? 18.812 -19.735 -30.531 1.00 75.38 400 PHE A C 1
ATOM 3209 O O . PHE A 1 400 ? 18.420 -20.285 -31.558 1.00 75.38 400 PHE A O 1
ATOM 3216 N N . ARG A 1 401 ? 19.209 -18.455 -30.503 1.00 74.25 401 ARG A N 1
ATOM 3217 C CA . ARG A 1 401 ? 19.293 -17.498 -31.630 1.00 74.25 401 ARG A CA 1
ATOM 3218 C C . ARG A 1 401 ? 17.991 -17.177 -32.377 1.00 74.25 401 ARG A C 1
ATOM 3220 O O . ARG A 1 401 ? 17.730 -16.004 -32.605 1.00 74.25 401 ARG A O 1
ATOM 3227 N N . ASN A 1 402 ? 17.183 -18.176 -32.731 1.00 75.12 402 ASN A N 1
ATOM 3228 C CA . ASN A 1 402 ? 16.005 -18.033 -33.592 1.00 75.12 402 ASN A CA 1
ATOM 3229 C C . ASN A 1 402 ? 14.678 -18.277 -32.854 1.00 75.12 402 ASN A C 1
ATOM 3231 O O . ASN A 1 402 ? 13.624 -17.858 -33.326 1.00 75.12 402 ASN A O 1
ATOM 3235 N N . PHE A 1 403 ? 14.707 -18.951 -31.702 1.00 85.31 403 PHE A N 1
ATOM 3236 C CA . PHE A 1 403 ? 13.515 -19.223 -30.900 1.00 85.31 403 PHE A CA 1
ATOM 3237 C C . PHE A 1 403 ? 13.813 -19.166 -29.401 1.00 85.31 403 PHE A C 1
ATOM 3239 O O . PHE A 1 403 ? 14.942 -19.360 -28.958 1.00 85.31 403 PHE A O 1
ATOM 3246 N N . PHE A 1 404 ? 12.776 -18.921 -28.611 1.00 87.62 404 PHE A N 1
ATOM 3247 C CA . PHE A 1 404 ? 12.816 -18.906 -27.159 1.00 87.62 404 PHE A CA 1
ATOM 3248 C C . PHE A 1 404 ? 12.138 -20.149 -26.584 1.00 87.62 404 PHE A C 1
ATOM 3250 O O . PHE A 1 404 ? 11.058 -20.536 -27.029 1.00 87.62 404 PHE A O 1
ATOM 3257 N N . ILE A 1 405 ? 12.770 -20.757 -25.575 1.00 89.75 405 ILE A N 1
ATOM 3258 C CA . ILE A 1 405 ? 12.269 -21.943 -24.856 1.00 89.75 405 ILE A CA 1
ATOM 3259 C C . ILE A 1 405 ? 12.075 -21.691 -23.351 1.00 89.75 405 ILE A C 1
ATOM 3261 O O . ILE A 1 405 ? 11.479 -22.511 -22.661 1.00 89.75 405 ILE A O 1
ATOM 3265 N N . GLY A 1 406 ? 12.605 -20.591 -22.808 1.00 87.94 406 GLY A N 1
ATOM 3266 C CA . GLY A 1 406 ? 12.525 -20.288 -21.376 1.00 87.94 406 GLY A CA 1
ATOM 3267 C C . GLY A 1 406 ? 13.215 -21.301 -20.449 1.00 87.94 406 GLY A C 1
ATOM 3268 O O . GLY A 1 406 ? 12.810 -21.459 -19.300 1.00 87.94 406 GLY A O 1
ATOM 3269 N N . ALA A 1 407 ? 14.242 -22.013 -20.921 1.00 89.12 407 ALA A N 1
ATOM 3270 C CA . ALA A 1 407 ? 15.010 -22.962 -20.118 1.00 89.12 407 ALA A CA 1
ATOM 3271 C C . ALA A 1 407 ? 16.490 -22.982 -20.526 1.00 89.12 407 ALA A C 1
ATOM 3273 O O . ALA A 1 407 ? 16.835 -22.787 -21.690 1.00 89.12 407 ALA A O 1
ATOM 3274 N N . PHE A 1 408 ? 17.358 -23.249 -19.552 1.00 87.62 408 PHE A N 1
ATOM 3275 C CA . PHE A 1 408 ? 18.802 -23.375 -19.722 1.00 87.62 408 PHE A CA 1
ATOM 3276 C C . PHE A 1 408 ? 19.245 -24.806 -19.453 1.00 87.62 408 PHE A C 1
ATOM 3278 O O . PHE A 1 408 ? 18.763 -25.455 -18.518 1.00 87.62 408 PHE A O 1
ATOM 3285 N N . PHE A 1 409 ? 20.228 -25.266 -20.223 1.00 88.75 409 PHE A N 1
ATOM 3286 C CA . PHE A 1 409 ? 20.728 -26.633 -20.160 1.00 88.75 409 PHE A CA 1
ATOM 3287 C C . PHE A 1 409 ? 22.209 -26.673 -19.776 1.00 88.75 409 PHE A C 1
ATOM 3289 O O . PHE A 1 409 ? 22.945 -25.674 -19.827 1.00 88.75 409 PHE A O 1
ATOM 3296 N N . LYS A 1 410 ? 22.639 -27.846 -19.321 1.00 88.50 410 LYS A N 1
ATOM 3297 C CA . LYS A 1 410 ? 24.043 -28.157 -19.061 1.00 88.50 410 LYS A CA 1
ATOM 3298 C C . LYS A 1 410 ? 24.341 -29.594 -19.436 1.00 88.50 410 LYS A C 1
ATOM 3300 O O . LYS A 1 410 ? 23.477 -30.457 -19.303 1.00 88.50 410 LYS A O 1
ATOM 3305 N N . ASN A 1 411 ? 25.596 -29.837 -19.780 1.00 87.50 411 ASN A N 1
ATOM 3306 C CA . ASN A 1 411 ? 26.069 -31.162 -20.143 1.00 87.50 411 ASN A CA 1
ATOM 3307 C C . ASN A 1 411 ? 26.974 -31.706 -19.035 1.00 87.50 411 ASN A C 1
ATOM 3309 O O . ASN A 1 411 ? 27.692 -30.938 -18.385 1.00 87.50 411 ASN A O 1
ATOM 3313 N N . ASP A 1 412 ? 26.930 -33.014 -18.797 1.00 85.19 412 ASP A N 1
ATOM 3314 C CA . ASP A 1 412 ? 27.919 -33.690 -17.958 1.00 85.19 412 ASP A CA 1
ATOM 3315 C C . ASP A 1 412 ? 29.181 -34.070 -18.756 1.00 85.19 412 ASP A C 1
ATOM 3317 O O . ASP A 1 412 ? 29.276 -33.868 -19.967 1.00 85.19 412 ASP A O 1
ATOM 3321 N N . SER A 1 413 ? 30.174 -34.641 -18.070 1.00 80.31 413 SER A N 1
ATOM 3322 C CA . SER A 1 413 ? 31.429 -35.092 -18.688 1.00 80.31 413 SER A CA 1
ATOM 3323 C C . SER A 1 413 ? 31.259 -36.223 -19.709 1.00 80.31 413 SER A C 1
ATOM 3325 O O . SER A 1 413 ? 32.205 -36.518 -20.434 1.00 80.31 413 SER A O 1
ATOM 3327 N N . ASN A 1 414 ? 30.092 -36.870 -19.744 1.00 80.44 414 ASN A N 1
ATOM 3328 C CA . ASN A 1 414 ? 29.772 -37.980 -20.636 1.00 80.44 414 ASN A CA 1
ATOM 3329 C C . ASN A 1 414 ? 28.905 -37.532 -21.827 1.00 80.44 414 ASN A C 1
ATOM 3331 O O . ASN A 1 414 ? 28.521 -38.376 -22.631 1.00 80.44 414 ASN A O 1
ATOM 3335 N N . GLY A 1 415 ? 28.601 -36.233 -21.943 1.00 80.44 415 GLY A N 1
ATOM 3336 C CA . GLY A 1 415 ? 27.777 -35.675 -23.016 1.00 80.44 415 GLY A CA 1
ATOM 3337 C C . GLY A 1 415 ? 26.268 -35.749 -22.769 1.00 80.44 415 GLY A C 1
ATOM 3338 O O . GLY A 1 415 ? 25.502 -35.383 -23.656 1.00 80.44 415 GLY A O 1
ATOM 3339 N N . ASN A 1 416 ? 25.815 -36.175 -21.584 1.00 88.62 416 ASN A N 1
ATOM 3340 C CA . ASN A 1 416 ? 24.390 -36.180 -21.251 1.00 88.62 416 ASN A CA 1
ATOM 3341 C C . ASN A 1 416 ? 23.903 -34.763 -20.940 1.00 88.62 416 ASN A C 1
ATOM 3343 O O . ASN A 1 416 ? 24.555 -34.032 -20.190 1.00 88.62 416 ASN A O 1
ATOM 3347 N N . VAL A 1 417 ? 22.720 -34.412 -21.441 1.00 91.56 417 VAL A N 1
ATOM 3348 C CA . VAL A 1 417 ? 22.111 -33.086 -21.269 1.00 91.56 417 VAL A CA 1
ATOM 3349 C C . VAL A 1 417 ? 21.111 -33.088 -20.133 1.00 91.56 417 VAL A C 1
ATOM 3351 O O . VAL A 1 417 ? 20.231 -33.945 -20.075 1.00 91.56 417 VAL A O 1
ATOM 3354 N N . PHE A 1 418 ? 21.185 -32.078 -19.274 1.00 91.94 418 PHE A N 1
ATOM 3355 C CA . PHE A 1 418 ? 20.248 -31.869 -18.181 1.00 91.94 418 PHE A CA 1
ATOM 3356 C C . PHE A 1 418 ? 19.639 -30.474 -18.232 1.00 91.94 418 PHE A C 1
ATOM 3358 O O . PHE A 1 418 ? 20.331 -29.487 -18.498 1.00 91.94 418 PHE A O 1
ATOM 3365 N N . VAL A 1 419 ? 18.361 -30.381 -17.867 1.00 91.56 419 VAL A N 1
ATOM 3366 C CA . VAL A 1 419 ? 17.709 -29.104 -17.560 1.00 91.56 419 VAL A CA 1
ATOM 3367 C C . VAL A 1 419 ? 18.374 -28.504 -16.321 1.00 91.56 419 VAL A C 1
ATOM 3369 O O . VAL A 1 419 ? 18.323 -29.074 -15.228 1.00 91.56 419 VAL A O 1
ATOM 3372 N N . ASP A 1 420 ? 19.013 -27.350 -16.468 1.00 89.56 420 ASP A N 1
ATOM 3373 C CA . ASP A 1 420 ? 19.730 -26.682 -15.381 1.00 89.56 420 ASP A CA 1
ATOM 3374 C C . ASP A 1 420 ? 18.849 -25.675 -14.634 1.00 89.56 420 ASP A C 1
ATOM 3376 O O . ASP A 1 420 ? 18.872 -25.604 -13.397 1.00 89.56 420 ASP A O 1
ATOM 3380 N N . ARG A 1 421 ? 18.042 -24.924 -15.385 1.00 87.56 421 ARG A N 1
ATOM 3381 C CA . ARG A 1 421 ? 17.102 -23.924 -14.874 1.00 87.56 421 ARG A CA 1
ATOM 3382 C C . ARG A 1 421 ? 15.947 -23.764 -15.856 1.00 87.56 421 ARG A C 1
ATOM 3384 O O . ARG A 1 421 ? 16.178 -23.734 -17.058 1.00 87.56 421 ARG A O 1
ATOM 3391 N N . VAL A 1 422 ? 14.739 -23.616 -15.333 1.00 87.81 422 VAL A N 1
ATOM 3392 C CA . VAL A 1 422 ? 13.547 -23.224 -16.093 1.00 87.81 422 VAL A CA 1
ATOM 3393 C C . VAL A 1 422 ? 13.134 -21.849 -15.581 1.00 87.81 422 VAL A C 1
ATOM 3395 O O . VAL A 1 422 ? 13.269 -21.588 -14.382 1.00 87.81 422 VAL A O 1
ATOM 3398 N N . LEU A 1 423 ? 12.779 -20.950 -16.493 1.00 83.50 423 LEU A N 1
ATOM 3399 C CA . LEU A 1 423 ? 12.292 -19.619 -16.151 1.00 83.50 423 LEU A CA 1
ATOM 3400 C C . LEU A 1 423 ? 10.871 -19.724 -15.602 1.00 83.50 423 LEU A C 1
ATOM 3402 O O . LEU A 1 423 ? 10.071 -20.506 -16.110 1.00 83.50 423 LEU A O 1
ATOM 3406 N N . SER A 1 424 ? 10.589 -18.927 -14.576 1.00 81.25 424 SER A N 1
ATOM 3407 C CA . SER A 1 424 ? 9.266 -18.844 -13.952 1.00 81.25 424 SER A CA 1
ATOM 3408 C C . SER A 1 424 ? 8.301 -18.066 -14.845 1.00 81.25 424 SER A C 1
ATOM 3410 O O . SER A 1 424 ? 8.640 -16.968 -15.294 1.00 81.25 424 SER A O 1
ATOM 3412 N N . ASP A 1 425 ? 7.096 -18.593 -15.066 1.00 81.75 425 ASP A N 1
ATOM 3413 C CA . ASP A 1 425 ? 6.039 -17.908 -15.838 1.00 81.75 425 ASP A CA 1
ATOM 3414 C C . ASP A 1 425 ? 5.638 -16.580 -15.169 1.00 81.75 425 ASP A C 1
ATOM 3416 O O . ASP A 1 425 ? 5.371 -15.575 -15.815 1.00 81.75 425 ASP A O 1
ATOM 3420 N N . LEU A 1 426 ? 5.684 -16.538 -13.834 1.00 68.75 426 LEU A N 1
ATOM 3421 C CA . LEU A 1 426 ? 5.212 -15.397 -13.045 1.00 68.75 426 LEU A CA 1
ATOM 3422 C C . LEU A 1 426 ? 6.205 -14.240 -12.967 1.00 68.75 426 LEU A C 1
ATOM 3424 O O . LEU A 1 426 ? 5.801 -13.104 -12.729 1.00 68.75 426 LEU A O 1
ATOM 3428 N N . THR A 1 427 ? 7.502 -14.536 -13.053 1.00 70.38 427 THR A N 1
ATOM 3429 C CA . THR A 1 427 ? 8.552 -13.555 -12.737 1.00 70.38 427 THR A CA 1
ATOM 3430 C C . THR A 1 427 ? 9.563 -13.351 -13.853 1.00 70.38 427 THR A C 1
ATOM 3432 O O . THR A 1 427 ? 10.323 -12.391 -13.792 1.00 70.38 427 THR A O 1
ATOM 3435 N N . GLU A 1 428 ? 9.633 -14.265 -14.821 1.00 72.31 428 GLU A N 1
ATOM 3436 C CA . GLU A 1 428 ? 10.670 -14.280 -15.860 1.00 72.31 428 GLU A CA 1
ATOM 3437 C C . GLU A 1 428 ? 10.103 -14.623 -17.250 1.00 72.31 428 GLU A C 1
ATOM 3439 O O . GLU A 1 428 ? 10.857 -15.066 -18.117 1.00 72.31 428 GLU A O 1
ATOM 3444 N N . ASP A 1 429 ? 8.787 -14.462 -17.444 1.00 75.31 429 ASP A N 1
ATOM 3445 C CA . ASP A 1 429 ? 8.056 -14.762 -18.687 1.00 75.31 429 ASP A CA 1
ATOM 3446 C C . ASP A 1 429 ? 8.326 -16.185 -19.230 1.00 75.31 429 ASP A C 1
ATOM 3448 O O . ASP A 1 429 ? 8.411 -16.440 -20.438 1.00 75.31 429 ASP A O 1
ATOM 3452 N N . GLY A 1 430 ? 8.514 -17.139 -18.315 1.00 83.25 430 GLY A N 1
ATOM 3453 C CA . GLY A 1 430 ? 8.867 -18.518 -18.622 1.00 83.25 430 GLY A CA 1
ATOM 3454 C C . GLY A 1 430 ? 7.728 -19.326 -19.243 1.00 83.25 430 GLY A C 1
ATOM 3455 O O . GLY A 1 430 ? 6.811 -19.762 -18.564 1.00 83.25 430 GLY A O 1
ATOM 3456 N N . ILE A 1 431 ? 7.843 -19.662 -20.529 1.00 88.81 431 ILE A N 1
ATOM 3457 C CA . ILE A 1 431 ? 6.794 -20.385 -21.280 1.00 88.81 431 ILE A CA 1
ATOM 3458 C C . ILE A 1 431 ? 6.698 -21.902 -21.008 1.00 88.81 431 ILE A C 1
ATOM 3460 O O . ILE A 1 431 ? 5.878 -22.594 -21.621 1.00 88.81 431 ILE A O 1
ATOM 3464 N N . ASN A 1 432 ? 7.571 -22.441 -20.153 1.00 91.62 432 ASN A N 1
ATOM 3465 C CA . ASN A 1 432 ? 7.703 -23.878 -19.883 1.00 91.62 432 ASN A CA 1
ATOM 3466 C C . ASN A 1 432 ? 7.853 -24.224 -18.396 1.00 91.62 432 ASN A C 1
ATOM 3468 O O . ASN A 1 432 ? 8.270 -25.344 -18.097 1.00 91.62 432 ASN A O 1
ATOM 3472 N N . ASP A 1 433 ? 7.508 -23.310 -17.487 1.00 84.50 433 ASP A N 1
ATOM 3473 C CA . ASP A 1 433 ? 7.621 -23.507 -16.030 1.00 84.50 433 ASP A CA 1
ATOM 3474 C C . ASP A 1 433 ? 6.890 -24.779 -15.552 1.00 84.50 433 ASP A C 1
ATOM 3476 O O . ASP A 1 433 ? 7.430 -25.581 -14.794 1.00 84.50 433 ASP A O 1
ATOM 3480 N N . ASP A 1 434 ? 5.712 -25.052 -16.122 1.00 86.12 434 ASP A N 1
ATOM 3481 C CA . ASP A 1 434 ? 4.926 -26.263 -15.836 1.00 86.12 434 ASP A CA 1
ATOM 3482 C C . ASP A 1 434 ? 5.296 -27.480 -16.709 1.00 86.12 434 ASP A C 1
ATOM 3484 O O . ASP A 1 434 ? 4.850 -28.608 -16.462 1.00 86.12 434 ASP A O 1
ATOM 3488 N N . ASN A 1 435 ? 6.107 -27.277 -17.749 1.00 89.31 435 ASN A N 1
ATOM 3489 C CA . ASN A 1 435 ? 6.379 -28.283 -18.777 1.00 89.31 435 ASN A CA 1
ATOM 3490 C C . ASN A 1 435 ? 7.723 -28.982 -18.582 1.00 89.31 435 ASN A C 1
ATOM 3492 O O . ASN A 1 435 ? 7.818 -30.188 -18.823 1.00 89.31 435 ASN A O 1
ATOM 3496 N N . LEU A 1 436 ? 8.755 -28.250 -18.156 1.00 90.62 436 LEU A N 1
ATOM 3497 C CA . LEU A 1 436 ? 10.117 -28.739 -17.940 1.00 90.62 436 LEU A CA 1
ATOM 3498 C C . LEU A 1 436 ? 10.507 -28.608 -16.470 1.00 90.62 436 LEU A C 1
ATOM 3500 O O . LEU A 1 436 ? 10.136 -27.656 -15.800 1.00 90.62 436 LEU A O 1
ATOM 3504 N N . PHE A 1 437 ? 11.314 -29.546 -15.970 1.00 89.75 437 PHE A N 1
ATOM 3505 C CA . PHE A 1 437 ? 11.715 -29.555 -14.566 1.00 89.75 437 PHE A CA 1
ATOM 3506 C C . PHE A 1 437 ? 13.230 -29.623 -14.436 1.00 89.75 437 PHE A C 1
ATOM 3508 O O . PHE A 1 437 ? 13.914 -30.374 -15.133 1.00 89.75 437 PHE A O 1
ATOM 3515 N N . LYS A 1 438 ? 13.770 -28.843 -13.498 1.00 91.06 438 LYS A N 1
ATOM 3516 C CA . LYS A 1 438 ? 15.203 -28.834 -13.203 1.00 91.06 438 LYS A CA 1
ATOM 3517 C C . LYS A 1 438 ? 15.705 -30.235 -12.839 1.00 91.06 438 LYS A C 1
ATOM 3519 O O . LYS A 1 438 ? 15.240 -30.851 -11.880 1.00 91.06 438 LYS A O 1
ATOM 3524 N N . GLY A 1 439 ? 16.748 -30.675 -13.536 1.00 89.25 439 GLY A N 1
ATOM 3525 C CA . GLY A 1 439 ? 17.394 -31.970 -13.351 1.00 89.25 439 GLY A CA 1
ATOM 3526 C C . GLY A 1 439 ? 16.877 -33.083 -14.259 1.00 89.25 439 GLY A C 1
ATOM 3527 O O . GLY A 1 439 ? 17.431 -34.176 -14.187 1.00 89.25 439 GLY A O 1
ATOM 3528 N N . ASP A 1 440 ? 15.872 -32.830 -15.100 1.00 91.56 440 ASP A N 1
ATOM 3529 C CA . ASP A 1 440 ? 15.459 -33.781 -16.134 1.00 91.56 440 ASP A CA 1
ATOM 3530 C C . ASP A 1 440 ? 16.598 -33.995 -17.143 1.00 91.56 440 ASP A C 1
ATOM 3532 O O . ASP A 1 440 ? 17.176 -33.025 -17.642 1.00 91.56 440 ASP A O 1
ATOM 3536 N N . GLN A 1 441 ? 16.928 -35.258 -17.433 1.00 93.69 441 GLN A N 1
ATOM 3537 C CA . GLN A 1 441 ? 17.914 -35.619 -18.454 1.00 93.69 441 GLN A CA 1
ATOM 3538 C C . GLN A 1 441 ? 17.230 -35.746 -19.811 1.00 93.69 441 GLN A C 1
ATOM 3540 O O . GLN A 1 441 ? 16.298 -36.534 -19.946 1.00 93.69 441 GLN A O 1
ATOM 3545 N N . ILE A 1 442 ? 17.696 -35.026 -20.826 1.00 93.81 442 ILE A N 1
ATOM 3546 C CA . ILE A 1 442 ? 17.105 -35.044 -22.168 1.00 93.81 442 ILE A CA 1
ATOM 3547 C C . ILE A 1 442 ? 17.814 -36.102 -23.005 1.00 93.81 442 ILE A C 1
ATOM 3549 O O . ILE A 1 442 ? 19.036 -36.084 -23.126 1.00 93.81 442 ILE A O 1
ATOM 3553 N N . THR A 1 443 ? 17.037 -37.025 -23.572 1.00 92.38 443 THR A N 1
ATOM 3554 C CA . THR A 1 443 ? 17.564 -38.135 -24.386 1.00 92.38 443 THR A CA 1
ATOM 3555 C C . THR A 1 443 ? 17.181 -38.014 -25.853 1.00 92.38 443 THR A C 1
ATOM 3557 O O . THR A 1 443 ? 17.987 -38.346 -26.711 1.00 92.38 443 THR A O 1
ATOM 3560 N N . HIS A 1 444 ? 15.971 -37.525 -26.149 1.00 93.75 444 HIS A N 1
ATOM 3561 C CA . HIS A 1 444 ? 15.504 -37.311 -27.518 1.00 93.75 444 HIS A CA 1
ATOM 3562 C C . HIS A 1 444 ? 14.734 -35.996 -27.636 1.00 93.75 444 HIS A C 1
ATOM 3564 O O . HIS A 1 444 ? 14.041 -35.588 -26.699 1.00 93.75 444 HIS A O 1
ATOM 3570 N N . VAL A 1 445 ? 14.794 -35.380 -28.814 1.00 92.81 445 VAL A N 1
ATOM 3571 C CA . VAL A 1 445 ? 13.997 -34.212 -29.201 1.00 92.81 445 VAL A CA 1
ATOM 3572 C C . VAL A 1 445 ? 13.269 -34.532 -30.501 1.00 92.81 445 VAL A C 1
ATOM 3574 O O . VAL A 1 445 ? 13.891 -34.908 -31.488 1.00 92.81 445 VAL A O 1
ATOM 3577 N N . ASN A 1 446 ? 11.937 -34.441 -30.501 1.00 91.50 446 ASN A N 1
ATOM 3578 C CA . ASN A 1 446 ? 11.074 -34.854 -31.616 1.00 91.50 446 ASN A CA 1
ATOM 3579 C C . ASN A 1 446 ? 11.376 -36.279 -32.132 1.00 91.50 446 ASN A C 1
ATOM 3581 O O . ASN A 1 446 ? 11.233 -36.570 -33.317 1.00 91.50 446 ASN A O 1
ATOM 3585 N N . GLY A 1 447 ? 11.793 -37.176 -31.231 1.00 87.62 447 GLY A N 1
ATOM 3586 C CA . GLY A 1 447 ? 12.160 -38.558 -31.555 1.00 87.62 447 GLY A CA 1
ATOM 3587 C C . GLY A 1 447 ? 13.571 -38.744 -32.127 1.00 87.62 447 GLY A C 1
ATOM 3588 O O . GLY A 1 447 ? 13.951 -39.882 -32.385 1.00 87.62 447 GLY A O 1
ATOM 3589 N N . VAL A 1 448 ? 14.350 -37.672 -32.293 1.00 91.62 448 VAL A N 1
ATOM 3590 C CA . VAL A 1 448 ? 15.772 -37.719 -32.670 1.00 91.62 448 VAL A CA 1
ATOM 3591 C C . VAL A 1 448 ? 16.618 -37.800 -31.402 1.00 91.62 448 VAL A C 1
ATOM 3593 O O . VAL A 1 448 ? 16.417 -37.001 -30.489 1.00 91.62 448 VAL A O 1
ATOM 3596 N N . GLU A 1 449 ? 17.531 -38.769 -31.324 1.00 91.06 449 GLU A N 1
ATOM 3597 C CA . GLU A 1 449 ? 18.447 -38.925 -30.186 1.00 91.06 449 GLU A CA 1
ATOM 3598 C C . GLU A 1 449 ? 19.383 -37.714 -30.071 1.00 91.06 449 GLU A C 1
ATOM 3600 O O . GLU A 1 449 ? 19.843 -37.171 -31.076 1.00 91.06 449 GLU A O 1
ATOM 3605 N N . VAL A 1 450 ? 19.623 -37.258 -28.841 1.00 89.81 450 VAL A N 1
ATOM 3606 C CA . VAL A 1 450 ? 20.495 -36.112 -28.571 1.00 89.81 450 VAL A CA 1
ATOM 3607 C C . VAL A 1 450 ? 21.953 -36.514 -28.770 1.00 89.81 450 VAL A C 1
ATOM 3609 O O . VAL A 1 450 ? 22.521 -37.233 -27.952 1.00 89.81 450 VAL A O 1
ATOM 3612 N N . GLU A 1 451 ? 22.573 -35.998 -29.829 1.00 83.00 451 GLU A N 1
ATOM 3613 C CA . GLU A 1 451 ? 23.991 -36.205 -30.121 1.00 83.00 451 GLU A CA 1
ATOM 3614 C C . GLU A 1 451 ? 24.794 -34.931 -29.839 1.00 83.00 451 GLU A C 1
ATOM 3616 O O . GLU A 1 451 ? 24.739 -33.958 -30.591 1.00 83.00 451 GLU A O 1
ATOM 3621 N N . ILE A 1 452 ? 25.572 -34.948 -28.754 1.00 82.06 452 ILE A N 1
ATOM 3622 C CA . ILE A 1 452 ? 26.526 -33.882 -28.424 1.00 82.06 452 ILE A CA 1
ATOM 3623 C C . ILE A 1 452 ? 27.937 -34.379 -28.673 1.00 82.06 452 ILE A C 1
ATOM 3625 O O . ILE A 1 452 ? 28.339 -35.443 -28.201 1.00 82.06 452 ILE A O 1
ATOM 3629 N N . THR A 1 453 ? 28.713 -33.575 -29.390 1.00 77.94 453 THR A N 1
ATOM 3630 C CA . THR A 1 453 ? 30.123 -33.851 -29.673 1.00 77.94 453 THR A CA 1
ATOM 3631 C C . THR A 1 453 ? 30.988 -32.695 -29.179 1.00 77.94 453 THR A C 1
ATOM 3633 O O . THR A 1 453 ? 30.482 -31.673 -28.724 1.00 77.94 453 THR A O 1
ATOM 3636 N N . ALA A 1 454 ? 32.313 -32.824 -29.284 1.00 69.62 454 ALA A N 1
ATOM 3637 C CA . ALA A 1 454 ? 33.216 -31.705 -29.004 1.00 69.62 454 ALA A CA 1
ATOM 3638 C C . ALA A 1 454 ? 32.990 -30.495 -29.938 1.00 69.62 454 ALA A C 1
ATOM 3640 O O . ALA A 1 454 ? 33.456 -29.403 -29.628 1.00 69.62 454 ALA A O 1
ATOM 3641 N N . GLU A 1 455 ? 32.296 -30.689 -31.066 1.00 69.75 455 GLU A N 1
ATOM 3642 C CA . GLU A 1 455 ? 32.064 -29.669 -32.095 1.00 69.75 455 GLU A CA 1
ATOM 3643 C C . GLU A 1 455 ? 30.602 -29.193 -32.166 1.00 69.75 455 GLU A C 1
ATOM 3645 O O . GLU A 1 455 ? 30.340 -28.143 -32.747 1.00 69.75 455 GLU A O 1
ATOM 3650 N N . ILE A 1 456 ? 29.651 -29.932 -31.581 1.00 77.62 456 ILE A N 1
ATOM 3651 C CA . ILE A 1 456 ? 28.211 -29.633 -31.637 1.00 77.62 456 ILE A CA 1
ATOM 3652 C C . ILE A 1 456 ? 27.678 -29.541 -30.209 1.00 77.62 456 ILE A C 1
ATOM 3654 O O . ILE A 1 456 ? 27.619 -30.551 -29.505 1.00 77.62 456 ILE A O 1
ATOM 3658 N N . SER A 1 457 ? 27.291 -28.334 -29.789 1.00 82.88 457 SER A N 1
ATOM 3659 C CA . SER A 1 457 ? 26.635 -28.101 -28.499 1.00 82.88 457 SER A CA 1
ATOM 3660 C C . SER A 1 457 ? 25.161 -28.528 -28.535 1.00 82.88 457 SER A C 1
ATOM 3662 O O . SER A 1 457 ? 24.597 -28.788 -29.599 1.00 82.88 457 SER A O 1
ATOM 3664 N N . PHE A 1 458 ? 24.508 -28.582 -27.370 1.00 86.38 458 PHE A N 1
ATOM 3665 C CA . PHE A 1 458 ? 23.078 -28.908 -27.317 1.00 86.38 458 PHE A CA 1
ATOM 3666 C C . PHE A 1 458 ? 22.225 -27.855 -28.034 1.00 86.38 458 PHE A C 1
ATOM 3668 O O . PHE A 1 458 ? 21.230 -28.173 -28.680 1.00 86.38 458 PHE A O 1
ATOM 3675 N N . GLU A 1 459 ? 22.630 -26.595 -27.924 1.00 82.75 459 GLU A N 1
ATOM 3676 C CA . GLU A 1 459 ? 22.007 -25.456 -28.579 1.00 82.75 459 GLU A CA 1
ATOM 3677 C C . GLU A 1 459 ? 22.107 -25.594 -30.103 1.00 82.75 459 GLU A C 1
ATOM 3679 O O . GLU A 1 459 ? 21.094 -25.466 -30.786 1.00 82.75 459 GLU A O 1
ATOM 3684 N N . GLU A 1 460 ? 23.285 -25.939 -30.636 1.00 82.44 460 GLU A N 1
ATOM 3685 C CA . GLU A 1 460 ? 23.471 -26.204 -32.073 1.00 82.44 460 GLU A CA 1
ATOM 3686 C C . GLU A 1 460 ? 22.636 -27.397 -32.553 1.00 82.44 460 GLU A C 1
ATOM 3688 O O . GLU A 1 460 ? 21.997 -27.330 -33.605 1.00 82.44 460 GLU A O 1
ATOM 3693 N N . PHE A 1 461 ? 22.583 -28.471 -31.760 1.00 88.31 461 PHE A N 1
ATOM 3694 C CA . PHE A 1 461 ? 21.727 -29.623 -32.036 1.00 88.31 461 PHE A CA 1
ATOM 3695 C C . PHE A 1 461 ? 20.248 -29.213 -32.117 1.00 88.31 461 PHE A C 1
ATOM 3697 O O . PHE A 1 461 ? 19.581 -29.513 -33.108 1.00 88.31 461 PHE A O 1
ATOM 3704 N N . LEU A 1 462 ? 19.739 -28.468 -31.130 1.00 87.62 462 LEU A N 1
ATOM 3705 C CA . LEU A 1 462 ? 18.355 -27.988 -31.125 1.00 87.62 462 LEU A CA 1
ATOM 3706 C C . LEU A 1 462 ? 18.054 -27.074 -32.317 1.00 87.62 462 LEU A C 1
ATOM 3708 O O . LEU A 1 462 ? 17.029 -27.256 -32.972 1.00 87.62 462 LEU A O 1
ATOM 3712 N N . ILE A 1 463 ? 18.953 -26.144 -32.639 1.00 84.62 463 ILE A N 1
ATOM 3713 C CA . ILE A 1 463 ? 18.814 -25.244 -33.794 1.00 84.62 463 ILE A CA 1
ATOM 3714 C C . ILE A 1 463 ? 18.790 -26.025 -35.114 1.00 84.62 463 ILE A C 1
ATOM 3716 O O . ILE A 1 463 ? 18.095 -25.629 -36.043 1.00 84.62 463 ILE A O 1
ATOM 3720 N N . SER A 1 464 ? 19.505 -27.148 -35.206 1.00 85.69 464 SER A N 1
ATOM 3721 C CA . SER A 1 464 ? 19.505 -27.982 -36.415 1.00 85.69 464 SER A CA 1
ATOM 3722 C C . SER A 1 464 ? 18.199 -28.759 -36.642 1.00 85.69 464 SER A C 1
ATOM 3724 O O . SER A 1 464 ? 17.902 -29.136 -37.776 1.00 85.69 464 SER A O 1
ATOM 3726 N N . ILE A 1 465 ? 17.419 -29.002 -35.582 1.00 86.56 465 ILE A N 1
ATOM 3727 C CA . ILE A 1 465 ? 16.196 -29.826 -35.617 1.00 86.56 465 ILE A CA 1
ATOM 3728 C C . ILE A 1 465 ? 14.937 -28.966 -35.630 1.00 86.56 465 ILE A C 1
ATOM 3730 O O . ILE A 1 465 ? 13.920 -29.360 -36.206 1.00 86.56 465 ILE A O 1
ATOM 3734 N N . VAL A 1 466 ? 14.984 -27.808 -34.976 1.00 84.75 466 VAL A N 1
ATOM 3735 C CA . VAL A 1 466 ? 13.874 -26.864 -34.930 1.00 84.75 466 VAL A CA 1
ATOM 3736 C C . VAL A 1 466 ? 13.929 -25.997 -36.192 1.00 84.75 466 VAL A C 1
ATOM 3738 O O . VAL A 1 466 ? 14.868 -25.215 -36.343 1.00 84.75 466 VAL A O 1
ATOM 3741 N N . PRO A 1 467 ? 12.958 -26.122 -37.119 1.00 80.94 467 PRO A N 1
ATOM 3742 C CA . PRO A 1 467 ? 12.890 -25.232 -38.271 1.00 80.94 467 PRO A CA 1
ATOM 3743 C C . PRO A 1 467 ? 12.592 -23.798 -37.819 1.00 80.94 467 PRO A C 1
ATOM 3745 O O . PRO A 1 467 ? 12.202 -23.558 -36.679 1.00 80.94 467 PRO A O 1
ATOM 3748 N N . GLU A 1 468 ? 12.738 -22.838 -38.727 1.00 82.06 468 GLU A N 1
ATOM 3749 C CA . GLU A 1 468 ? 12.289 -21.471 -38.474 1.00 82.06 468 GLU A CA 1
ATOM 3750 C C . GLU A 1 468 ? 10.778 -21.467 -38.180 1.00 82.06 468 GLU A C 1
ATOM 3752 O O . GLU A 1 468 ? 9.990 -22.078 -38.908 1.00 82.06 468 GLU A O 1
ATOM 3757 N N . ILE A 1 469 ? 10.391 -20.838 -37.070 1.00 86.12 469 ILE A N 1
ATOM 3758 C CA . ILE A 1 469 ? 9.009 -20.790 -36.583 1.00 86.12 469 ILE A CA 1
ATOM 3759 C C . ILE A 1 469 ? 8.489 -19.355 -36.649 1.00 86.12 469 ILE A C 1
ATOM 3761 O O . ILE A 1 469 ? 9.209 -18.424 -36.309 1.00 86.12 469 ILE A O 1
ATOM 3765 N N . GLU A 1 470 ? 7.235 -19.180 -37.066 1.00 83.75 470 GLU A N 1
ATOM 3766 C CA . GLU A 1 470 ? 6.572 -17.863 -37.136 1.00 83.75 470 GLU A CA 1
ATOM 3767 C C . GLU A 1 470 ? 5.596 -17.627 -35.972 1.00 83.75 470 GLU A C 1
ATOM 3769 O O . GLU A 1 470 ? 5.259 -16.491 -35.658 1.00 83.75 470 GLU A O 1
ATOM 3774 N N . GLU A 1 471 ? 5.165 -18.696 -35.299 1.00 87.06 471 GLU A N 1
ATOM 3775 C CA . GLU A 1 471 ? 4.236 -18.662 -34.169 1.00 87.06 471 GLU A CA 1
ATOM 3776 C C . GLU A 1 471 ? 4.703 -19.624 -33.067 1.00 87.06 471 GLU A C 1
ATOM 3778 O O . GLU A 1 471 ? 5.615 -20.436 -33.263 1.00 87.06 471 GLU A O 1
ATOM 3783 N N . MET A 1 472 ? 4.079 -19.546 -31.888 1.00 89.75 472 MET A N 1
ATOM 3784 C CA . MET A 1 472 ? 4.346 -20.497 -30.810 1.00 89.75 472 MET A CA 1
ATOM 3785 C C . MET A 1 472 ? 4.010 -21.924 -31.263 1.00 89.75 472 MET A C 1
ATOM 3787 O O . MET A 1 472 ? 2.902 -22.213 -31.712 1.00 89.75 472 MET A O 1
ATOM 3791 N N . THR A 1 473 ? 4.968 -22.831 -31.111 1.00 91.75 473 THR A N 1
ATOM 3792 C CA . THR A 1 473 ? 4.860 -24.237 -31.509 1.00 91.75 473 THR A CA 1
ATOM 3793 C C . THR A 1 473 ? 5.313 -25.154 -30.379 1.00 91.75 473 THR A C 1
ATOM 3795 O O . THR A 1 473 ? 5.968 -24.730 -29.431 1.00 91.75 473 THR A O 1
ATOM 3798 N N . GLN A 1 474 ? 4.925 -26.428 -30.450 1.00 93.00 474 GLN A N 1
ATOM 3799 C CA . GLN A 1 474 ? 5.298 -27.436 -29.460 1.00 93.00 474 GLN A CA 1
ATOM 3800 C C . GLN A 1 474 ? 6.239 -28.469 -30.063 1.00 93.00 474 GLN A C 1
ATOM 3802 O O . GLN A 1 474 ? 5.966 -29.029 -31.125 1.00 93.00 474 GLN A O 1
ATOM 3807 N N . ILE A 1 475 ? 7.312 -28.762 -29.337 1.00 93.25 475 ILE A N 1
ATOM 3808 C CA . ILE A 1 475 ? 8.232 -29.863 -29.614 1.00 93.25 475 ILE A CA 1
ATOM 3809 C C . ILE A 1 475 ? 8.198 -30.861 -28.460 1.00 93.25 475 ILE A C 1
ATOM 3811 O O . ILE A 1 475 ? 7.832 -30.531 -27.335 1.00 93.25 475 ILE A O 1
ATOM 3815 N N . THR A 1 476 ? 8.541 -32.114 -28.732 1.00 94.19 476 THR A N 1
ATOM 3816 C CA . THR A 1 476 ? 8.514 -33.174 -27.718 1.00 94.19 476 THR A CA 1
ATOM 3817 C C . THR A 1 476 ? 9.919 -33.466 -27.226 1.00 94.19 476 THR A C 1
ATOM 3819 O O . THR A 1 476 ? 10.774 -33.860 -28.017 1.00 94.19 476 THR A O 1
ATOM 3822 N N . PHE A 1 477 ? 10.153 -33.332 -25.923 1.00 95.31 477 PHE A N 1
ATOM 3823 C CA . PHE A 1 477 ? 11.376 -33.806 -25.274 1.00 95.31 477 PHE A CA 1
ATOM 3824 C C . PHE A 1 477 ? 11.101 -35.146 -24.598 1.00 95.31 477 PHE A C 1
ATOM 3826 O O . PHE A 1 477 ? 10.227 -35.243 -23.737 1.00 95.31 477 PHE A O 1
ATOM 3833 N N . THR A 1 478 ? 11.861 -36.180 -24.946 1.00 94.62 478 THR A N 1
ATOM 3834 C CA . THR A 1 478 ? 11.881 -37.432 -24.182 1.00 94.62 478 THR A CA 1
ATOM 3835 C C . THR A 1 478 ? 12.932 -37.307 -23.094 1.00 94.62 478 THR A C 1
ATOM 3837 O O . THR A 1 478 ? 14.135 -37.251 -23.379 1.00 94.62 478 THR A O 1
ATOM 3840 N N . VAL A 1 479 ? 12.480 -37.262 -21.842 1.00 93.94 479 VAL A N 1
ATOM 3841 C CA . VAL A 1 479 ? 13.346 -37.037 -20.685 1.00 93.94 479 VAL A CA 1
ATOM 3842 C C . VAL A 1 479 ? 13.326 -38.200 -19.705 1.00 93.94 479 VAL A C 1
ATOM 3844 O O . VAL A 1 479 ? 12.311 -38.875 -19.561 1.00 93.94 479 VAL A O 1
ATOM 3847 N N . ILE A 1 480 ? 14.427 -38.398 -18.987 1.00 92.00 480 ILE A N 1
ATOM 3848 C CA . ILE A 1 480 ? 14.502 -39.249 -17.798 1.00 92.00 480 ILE A CA 1
ATOM 3849 C C . ILE A 1 480 ? 14.445 -38.315 -16.580 1.00 92.00 480 ILE A C 1
ATOM 3851 O O . ILE A 1 480 ? 15.405 -37.575 -16.335 1.00 92.00 480 ILE A O 1
ATOM 3855 N N . PRO A 1 481 ? 13.324 -38.280 -15.834 1.00 89.75 481 PRO A N 1
ATOM 3856 C CA . PRO A 1 481 ? 13.216 -37.425 -14.661 1.00 89.75 481 PRO A CA 1
ATOM 3857 C C . PRO A 1 481 ? 14.205 -37.839 -13.571 1.00 89.75 481 PRO A C 1
ATOM 3859 O O . PRO A 1 481 ? 14.424 -39.026 -13.343 1.00 89.75 481 PRO A O 1
ATOM 3862 N N . LYS A 1 482 ? 14.727 -36.868 -12.814 1.00 79.38 482 LYS A N 1
ATOM 3863 C CA . LYS A 1 482 ? 15.762 -37.092 -11.780 1.00 79.38 482 LYS A CA 1
ATOM 3864 C C . LYS A 1 482 ? 15.450 -38.217 -10.772 1.00 79.38 482 LYS A C 1
ATOM 3866 O O . LYS A 1 482 ? 16.372 -38.824 -10.237 1.00 79.38 482 LYS A O 1
ATOM 3871 N N . ASN A 1 483 ? 14.168 -38.480 -10.504 1.00 77.31 483 ASN A N 1
ATOM 3872 C CA . ASN A 1 483 ? 13.697 -39.479 -9.535 1.00 77.31 483 ASN A CA 1
ATOM 3873 C C . ASN A 1 483 ? 12.868 -40.614 -10.174 1.00 77.31 483 ASN A C 1
ATOM 3875 O O . ASN A 1 483 ? 12.103 -41.269 -9.464 1.00 77.31 483 ASN A O 1
ATOM 3879 N N . ALA A 1 484 ? 12.950 -40.827 -11.490 1.00 76.88 484 ALA A N 1
ATOM 3880 C CA . ALA A 1 484 ? 12.162 -41.845 -12.186 1.00 76.88 484 ALA A CA 1
ATOM 3881 C C . ALA A 1 484 ? 13.035 -42.709 -13.106 1.00 76.88 484 ALA A C 1
ATOM 3883 O O . ALA A 1 484 ? 13.923 -42.209 -13.784 1.00 76.88 484 ALA A O 1
ATOM 3884 N N . GLU A 1 485 ? 12.751 -44.013 -13.143 1.00 73.06 485 GLU A N 1
ATOM 3885 C CA . GLU A 1 485 ? 13.488 -44.969 -13.985 1.00 73.06 485 GLU A CA 1
ATOM 3886 C C . GLU A 1 485 ? 12.992 -44.998 -15.439 1.00 73.06 485 GLU A C 1
ATOM 3888 O O . GLU A 1 485 ? 13.723 -45.420 -16.330 1.00 73.06 485 GLU A O 1
ATOM 3893 N N . ASN A 1 486 ? 11.759 -44.545 -15.694 1.00 85.69 486 ASN A N 1
ATOM 3894 C CA . ASN A 1 486 ? 11.149 -44.608 -17.019 1.00 85.69 486 ASN A CA 1
ATOM 3895 C C . ASN A 1 486 ? 11.198 -43.248 -17.731 1.00 85.69 486 ASN A C 1
ATOM 3897 O O . ASN A 1 486 ? 10.873 -42.233 -17.107 1.00 85.69 486 ASN A O 1
ATOM 3901 N N . PRO A 1 487 ? 11.527 -43.223 -19.036 1.00 89.31 487 PRO A N 1
ATOM 3902 C CA . PRO A 1 487 ? 11.477 -42.007 -19.829 1.00 89.31 487 PRO A CA 1
ATOM 3903 C C . PRO A 1 487 ? 10.034 -41.516 -19.992 1.00 89.31 487 PRO A C 1
ATOM 3905 O O . PRO A 1 487 ? 9.097 -42.304 -20.146 1.00 89.31 487 PRO A O 1
ATOM 3908 N N . VAL A 1 488 ? 9.860 -40.198 -19.978 1.00 92.62 488 VAL A N 1
ATOM 3909 C CA . VAL A 1 488 ? 8.576 -39.512 -20.138 1.00 92.62 488 VAL A CA 1
ATOM 3910 C C . VAL A 1 488 ? 8.700 -38.492 -21.262 1.00 92.62 488 VAL A C 1
ATOM 3912 O O . VAL A 1 488 ? 9.698 -37.781 -21.360 1.00 92.62 488 VAL A O 1
ATOM 3915 N N . ASN A 1 489 ? 7.672 -38.400 -22.102 1.00 93.06 489 ASN A N 1
ATOM 3916 C CA . ASN A 1 489 ? 7.582 -37.356 -23.116 1.00 93.06 489 ASN A CA 1
ATOM 3917 C C . ASN A 1 489 ? 6.963 -36.098 -22.507 1.00 93.06 489 ASN A C 1
ATOM 3919 O O . ASN A 1 489 ? 5.857 -36.146 -21.966 1.00 93.06 489 ASN A O 1
ATOM 3923 N N . ARG A 1 490 ? 7.671 -34.978 -22.618 1.00 92.88 490 ARG A N 1
ATOM 3924 C CA . ARG A 1 490 ? 7.214 -33.649 -22.214 1.00 92.88 490 ARG A CA 1
ATOM 3925 C C . ARG A 1 490 ? 6.974 -32.803 -23.454 1.00 92.88 490 ARG A C 1
ATOM 3927 O O . ARG A 1 490 ? 7.812 -32.780 -24.355 1.00 92.88 490 ARG A O 1
ATOM 3934 N N . LEU A 1 491 ? 5.827 -32.133 -23.497 1.00 93.06 491 LEU A N 1
ATOM 3935 C CA . LEU A 1 491 ? 5.529 -31.138 -24.521 1.00 93.06 491 LEU A CA 1
ATOM 3936 C C . LEU A 1 491 ? 6.181 -29.828 -24.099 1.00 93.06 491 LEU A C 1
ATOM 3938 O O . LEU A 1 491 ? 5.910 -29.330 -23.012 1.00 93.06 491 LEU A O 1
ATOM 3942 N N . VAL A 1 492 ? 7.059 -29.310 -24.942 1.00 93.75 492 VAL A N 1
ATOM 3943 C CA . VAL A 1 492 ? 7.851 -28.114 -24.681 1.00 93.75 492 VAL A CA 1
ATOM 3944 C C . VAL A 1 492 ? 7.438 -27.053 -25.683 1.00 93.75 492 VAL A C 1
ATOM 3946 O O . VAL A 1 492 ? 7.505 -27.270 -26.892 1.00 93.75 492 VAL A O 1
ATOM 3949 N N . ASN A 1 493 ? 6.993 -25.911 -25.176 1.00 92.94 493 ASN A N 1
ATOM 3950 C CA . ASN A 1 493 ? 6.634 -24.759 -25.986 1.00 92.94 493 ASN A CA 1
ATOM 3951 C C . ASN A 1 493 ? 7.906 -24.058 -26.478 1.00 92.94 493 ASN A C 1
ATOM 3953 O O . ASN A 1 493 ? 8.848 -23.853 -25.716 1.00 92.94 493 ASN A O 1
ATOM 3957 N N . ILE A 1 494 ? 7.919 -23.640 -27.732 1.00 91.62 494 ILE A N 1
ATOM 3958 C CA . ILE A 1 494 ? 8.917 -22.732 -28.294 1.00 91.62 494 ILE A CA 1
ATOM 3959 C C . ILE A 1 494 ? 8.185 -21.602 -29.012 1.00 91.62 494 ILE A C 1
ATOM 3961 O O . ILE A 1 494 ? 7.109 -21.818 -29.569 1.00 91.62 494 ILE A O 1
ATOM 3965 N N . LYS A 1 495 ? 8.737 -20.392 -29.004 1.00 89.75 495 LYS A N 1
ATOM 3966 C CA . LYS A 1 495 ? 8.185 -19.251 -29.755 1.00 89.75 495 LYS A CA 1
ATOM 3967 C C . LYS A 1 495 ? 9.287 -18.504 -30.503 1.00 89.75 495 LYS A C 1
ATOM 3969 O O . LYS A 1 495 ? 10.434 -18.565 -30.057 1.00 89.75 495 LYS A O 1
ATOM 3974 N N . PRO A 1 496 ? 8.988 -17.840 -31.631 1.00 85.75 496 PRO A N 1
ATOM 3975 C CA . PRO A 1 496 ? 9.964 -16.974 -32.285 1.00 85.75 496 PRO A CA 1
ATOM 3976 C C . PRO A 1 496 ? 10.444 -15.884 -31.327 1.00 85.75 496 PRO A C 1
ATOM 3978 O O . PRO A 1 496 ? 9.684 -15.412 -30.482 1.00 85.75 496 PRO A O 1
ATOM 3981 N N . ILE A 1 497 ? 11.703 -15.478 -31.472 1.00 76.50 497 ILE A N 1
ATOM 3982 C CA . ILE A 1 497 ? 12.223 -14.314 -30.751 1.00 76.50 497 ILE A CA 1
ATOM 3983 C C . ILE A 1 497 ? 11.714 -13.066 -31.465 1.00 76.50 497 ILE A C 1
ATOM 3985 O O . ILE A 1 497 ? 12.037 -12.837 -32.633 1.00 76.50 497 ILE A O 1
ATOM 3989 N N . GLU A 1 498 ? 10.927 -12.249 -30.769 1.00 69.19 498 GLU A N 1
ATOM 3990 C CA . GLU A 1 498 ? 10.530 -10.949 -31.298 1.00 69.19 498 GLU A CA 1
ATOM 3991 C C . GLU A 1 498 ? 11.772 -10.068 -31.466 1.00 69.19 498 GLU A C 1
ATOM 3993 O O . GLU A 1 498 ? 12.503 -9.774 -30.515 1.00 69.19 498 GLU A O 1
ATOM 3998 N N . LYS A 1 499 ? 12.038 -9.653 -32.707 1.00 64.94 499 LYS A N 1
ATOM 3999 C CA . LYS A 1 499 ? 13.141 -8.742 -33.006 1.00 64.94 499 LYS A CA 1
ATOM 4000 C C . LYS A 1 499 ? 12.759 -7.353 -32.492 1.00 64.94 499 LYS A C 1
ATOM 4002 O O . LYS A 1 499 ? 11.788 -6.786 -32.972 1.00 64.94 499 LYS A O 1
ATOM 4007 N N . SER A 1 500 ? 13.529 -6.884 -31.505 1.00 60.81 500 SER A N 1
ATOM 4008 C CA . SER A 1 500 ? 13.529 -5.587 -30.804 1.00 60.81 500 SER A CA 1
ATOM 4009 C C . SER A 1 500 ? 12.506 -4.521 -31.217 1.00 60.81 500 SER A C 1
ATOM 4011 O O . SER A 1 500 ? 12.340 -4.181 -32.387 1.00 60.81 500 SER A O 1
ATOM 4013 N N . TYR A 1 501 ? 11.945 -3.859 -30.204 1.00 65.06 501 TYR A N 1
ATOM 4014 C CA . TYR A 1 501 ? 11.198 -2.620 -30.374 1.00 65.06 501 TYR A CA 1
ATOM 4015 C C . TYR A 1 501 ? 12.008 -1.537 -31.087 1.00 65.06 501 TYR A C 1
ATOM 4017 O O . TYR A 1 501 ? 13.234 -1.443 -30.990 1.00 65.06 501 TYR A O 1
ATOM 4025 N N . VAL A 1 502 ? 11.275 -0.646 -31.747 1.00 80.56 502 VAL A N 1
ATOM 4026 C CA . VAL A 1 502 ? 11.816 0.610 -32.245 1.00 80.56 502 VAL A CA 1
ATOM 4027 C C . VAL A 1 502 ? 12.581 1.334 -31.131 1.00 80.56 502 VAL A C 1
ATOM 4029 O O . VAL A 1 502 ? 12.020 1.704 -30.099 1.00 80.56 502 VAL A O 1
ATOM 4032 N N . PHE A 1 503 ? 13.865 1.588 -31.367 1.00 85.94 503 PHE A N 1
ATOM 4033 C CA . PHE A 1 503 ? 14.725 2.308 -30.444 1.00 85.94 503 PHE A CA 1
ATOM 4034 C C . PHE A 1 503 ? 14.780 3.785 -30.788 1.00 85.94 503 PHE A C 1
ATOM 4036 O O . PHE A 1 503 ? 15.110 4.174 -31.906 1.00 85.94 503 PHE A O 1
ATOM 4043 N N . ILE A 1 504 ? 14.511 4.622 -29.795 1.00 89.69 504 ILE A N 1
ATOM 4044 C CA . ILE A 1 504 ? 14.595 6.079 -29.940 1.00 89.69 504 ILE A CA 1
ATOM 4045 C C . ILE A 1 504 ? 15.674 6.702 -29.053 1.00 89.69 504 ILE A C 1
ATOM 4047 O O . ILE A 1 504 ? 15.986 7.878 -29.229 1.00 89.69 504 ILE A O 1
ATOM 4051 N N . GLY A 1 505 ? 16.252 5.936 -28.120 1.00 88.75 505 GLY A N 1
ATOM 4052 C CA . GLY A 1 505 ? 17.287 6.418 -27.202 1.00 88.75 505 GLY A CA 1
ATOM 4053 C C . GLY A 1 505 ? 16.804 7.519 -26.260 1.00 88.75 505 GLY A C 1
ATOM 4054 O O . GLY A 1 505 ? 17.502 8.510 -26.073 1.00 88.75 505 GLY A O 1
ATOM 4055 N N . VAL A 1 506 ? 15.603 7.379 -25.695 1.00 91.44 506 VAL A N 1
ATOM 4056 C CA . VAL A 1 506 ? 15.005 8.378 -24.801 1.00 91.44 506 VAL A CA 1
ATOM 4057 C C . VAL A 1 506 ? 14.506 7.712 -23.524 1.00 91.44 506 VAL A C 1
ATOM 4059 O O . VAL A 1 506 ? 13.814 6.699 -23.574 1.00 91.44 506 VAL A O 1
ATOM 4062 N N . GLN A 1 507 ? 14.828 8.314 -22.382 1.00 91.12 507 GLN A N 1
ATOM 4063 C CA . GLN A 1 507 ? 14.274 7.968 -21.076 1.00 91.12 507 GLN A CA 1
ATOM 4064 C C . GLN A 1 507 ? 13.236 9.016 -20.684 1.00 91.12 507 GLN A C 1
ATOM 4066 O O . GLN A 1 507 ? 13.465 10.220 -20.840 1.00 91.12 507 GLN A O 1
ATOM 4071 N N . SER A 1 508 ? 12.092 8.573 -20.167 1.00 91.81 508 SER A N 1
ATOM 4072 C CA . SER A 1 508 ? 11.000 9.470 -19.798 1.00 91.81 508 SER A CA 1
ATOM 4073 C C . SER A 1 508 ? 10.298 9.031 -18.522 1.00 91.81 508 SER A C 1
ATOM 4075 O O . SER A 1 508 ? 10.287 7.850 -18.190 1.00 91.81 508 SER A O 1
ATOM 4077 N N . ASN A 1 509 ? 9.698 9.999 -17.833 1.00 91.00 509 ASN A N 1
ATOM 4078 C CA . ASN A 1 509 ? 8.873 9.785 -16.650 1.00 91.00 509 ASN A CA 1
ATOM 4079 C C . ASN A 1 509 ? 7.481 10.377 -16.858 1.00 91.00 509 ASN A C 1
ATOM 4081 O O . ASN A 1 509 ? 7.315 11.359 -17.584 1.00 91.00 509 ASN A O 1
ATOM 4085 N N . SER A 1 510 ? 6.483 9.829 -16.164 1.00 91.69 510 SER A N 1
ATOM 4086 C CA . SER A 1 510 ? 5.134 10.400 -16.155 1.00 91.69 510 SER A CA 1
ATOM 4087 C C . SER A 1 510 ? 5.140 11.840 -15.628 1.00 91.69 510 SER A C 1
ATOM 4089 O O . SER A 1 510 ? 5.839 12.151 -14.660 1.00 91.69 510 SER A O 1
ATOM 4091 N N . TYR A 1 511 ? 4.320 12.702 -16.214 1.00 93.00 511 TYR A N 1
ATOM 4092 C CA . TYR A 1 511 ? 4.264 14.124 -15.919 1.00 93.00 511 TYR A CA 1
ATOM 4093 C C . TYR A 1 511 ? 2.826 14.642 -16.001 1.00 93.00 511 TYR A C 1
ATOM 4095 O O . TYR A 1 511 ? 2.175 14.556 -17.038 1.00 93.00 511 TYR A O 1
ATOM 4103 N N . TRP A 1 512 ? 2.330 15.217 -14.909 1.00 94.38 512 TRP A N 1
ATOM 4104 C CA . TRP A 1 512 ? 1.036 15.898 -14.882 1.00 94.38 512 TRP A CA 1
ATOM 4105 C C . TRP A 1 512 ? 1.199 17.366 -15.274 1.00 94.38 512 TRP A C 1
ATOM 4107 O O . TRP A 1 512 ? 1.916 18.100 -14.594 1.00 94.38 512 TRP A O 1
ATOM 4117 N N . ILE A 1 513 ? 0.521 17.806 -16.338 1.00 92.94 513 ILE A N 1
ATOM 4118 C CA . ILE A 1 513 ? 0.630 19.181 -16.852 1.00 92.94 513 ILE A CA 1
ATOM 4119 C C . ILE A 1 513 ? -0.128 20.152 -15.932 1.00 92.94 513 ILE A C 1
ATOM 4121 O O . ILE A 1 513 ? -1.347 20.022 -15.810 1.00 92.94 513 ILE A O 1
ATOM 4125 N N . PRO A 1 514 ? 0.514 21.145 -15.296 1.00 93.38 514 PRO A N 1
ATOM 4126 C CA . PRO A 1 514 ? -0.201 22.161 -14.521 1.00 93.38 514 PRO A CA 1
ATOM 4127 C C . PRO A 1 514 ? -1.061 23.067 -15.420 1.00 93.38 514 PRO A C 1
ATOM 4129 O O . PRO A 1 514 ? -0.601 23.503 -16.473 1.00 93.38 514 PRO A O 1
ATOM 4132 N N . LYS A 1 515 ? -2.302 23.389 -15.023 1.00 93.06 515 LYS A N 1
ATOM 4133 C CA . LYS A 1 515 ? -3.205 24.260 -15.816 1.00 93.06 515 LYS A CA 1
ATOM 4134 C C . LYS A 1 515 ? -3.171 25.735 -15.435 1.00 93.06 515 LYS A C 1
ATOM 4136 O O . LYS A 1 515 ? -3.601 26.585 -16.209 1.00 93.06 515 LYS A O 1
ATOM 4141 N N . ASN A 1 516 ? -2.781 26.042 -14.206 1.00 90.44 516 ASN A N 1
ATOM 4142 C CA . ASN A 1 516 ? -2.859 27.384 -13.641 1.00 90.44 516 ASN A CA 1
ATOM 4143 C C . ASN A 1 516 ? -1.706 27.660 -12.670 1.00 90.44 516 ASN A C 1
ATOM 4145 O O . ASN A 1 516 ? -1.021 26.743 -12.223 1.00 90.44 516 ASN A O 1
ATOM 4149 N N . TRP A 1 517 ? -1.549 28.931 -12.289 1.00 91.62 517 TRP A N 1
ATOM 4150 C CA . TRP A 1 517 ? -0.475 29.387 -11.400 1.00 91.62 517 TRP A CA 1
ATOM 4151 C C . TRP A 1 517 ? -0.386 28.590 -10.087 1.00 91.62 517 TRP A C 1
ATOM 4153 O O . TRP A 1 517 ? 0.710 28.359 -9.584 1.00 91.62 517 TRP A O 1
ATOM 4163 N N . PHE A 1 518 ? -1.525 28.152 -9.537 1.00 92.69 518 PHE A N 1
ATOM 4164 C CA . PHE A 1 518 ? -1.571 27.413 -8.278 1.00 92.69 518 PHE A CA 1
ATOM 4165 C C . PHE A 1 518 ? -1.077 25.976 -8.462 1.00 92.69 518 PHE A C 1
ATOM 4167 O O . PHE A 1 518 ? -0.237 25.512 -7.698 1.00 92.69 518 PHE A O 1
ATOM 4174 N N . SER A 1 519 ? -1.523 25.285 -9.513 1.00 92.06 519 SER A N 1
ATOM 4175 C CA . SER A 1 519 ? -0.976 23.971 -9.873 1.00 92.06 519 SER A CA 1
ATOM 4176 C C . SER A 1 519 ? 0.503 24.041 -10.266 1.00 92.06 519 SER A C 1
ATOM 4178 O O . SER A 1 519 ? 1.255 23.133 -9.929 1.00 92.06 519 SER A O 1
ATOM 4180 N N . SER A 1 520 ? 0.953 25.124 -10.911 1.00 89.56 520 SER A N 1
ATOM 4181 C CA . SER A 1 520 ? 2.369 25.314 -11.249 1.00 89.56 520 SER A CA 1
ATOM 4182 C C . SER A 1 520 ? 3.224 25.506 -9.996 1.00 89.56 520 SER A C 1
ATOM 4184 O O . SER A 1 520 ? 4.325 24.970 -9.930 1.00 89.56 520 SER A O 1
ATOM 4186 N N . LEU A 1 521 ? 2.702 26.203 -8.976 1.00 92.38 521 LEU A N 1
ATOM 4187 C CA . LEU A 1 521 ? 3.356 26.348 -7.670 1.00 92.38 521 LEU A CA 1
ATOM 4188 C C . LEU A 1 521 ? 3.512 25.002 -6.944 1.00 92.38 521 LEU A C 1
ATOM 4190 O O . LEU A 1 521 ? 4.528 24.775 -6.293 1.00 92.38 521 LEU A O 1
ATOM 4194 N N . LEU A 1 522 ? 2.508 24.128 -7.037 1.00 91.94 522 LEU A N 1
ATOM 4195 C CA . LEU A 1 522 ? 2.548 22.787 -6.442 1.00 91.94 522 LEU A CA 1
ATOM 4196 C C . LEU A 1 522 ? 3.458 21.823 -7.224 1.00 91.94 522 LEU A C 1
ATOM 4198 O O . LEU A 1 522 ? 4.016 20.895 -6.640 1.00 91.94 522 LEU A O 1
ATOM 4202 N N . GLY A 1 523 ? 3.630 22.062 -8.526 1.00 89.81 523 GLY A N 1
ATOM 4203 C CA . GLY A 1 523 ? 4.450 21.256 -9.425 1.00 89.81 523 GLY A CA 1
ATOM 4204 C C . GLY A 1 523 ? 3.784 19.944 -9.852 1.00 89.81 523 GLY A C 1
ATOM 4205 O O . GLY A 1 523 ? 2.861 19.438 -9.219 1.00 89.81 523 GLY A O 1
ATOM 4206 N N . SER A 1 524 ? 4.283 19.339 -10.932 1.00 85.38 524 SER A N 1
ATOM 4207 C CA . SER A 1 524 ? 3.717 18.102 -11.498 1.00 85.38 524 SER A CA 1
ATOM 4208 C C . SER A 1 524 ? 3.772 16.897 -10.548 1.00 85.38 524 SER A C 1
ATOM 4210 O O . SER A 1 524 ? 2.921 16.008 -10.619 1.00 85.38 524 SER A O 1
ATOM 4212 N N . GLY A 1 525 ? 4.740 16.876 -9.626 1.00 88.31 525 GLY A N 1
ATOM 4213 C CA . GLY A 1 525 ? 4.879 15.822 -8.622 1.00 88.31 525 GLY A CA 1
ATOM 4214 C C . GLY A 1 525 ? 3.750 15.803 -7.590 1.00 88.31 525 GLY A C 1
ATOM 4215 O O . GLY A 1 525 ? 3.451 14.741 -7.050 1.00 88.31 525 GLY A O 1
ATOM 4216 N N . PHE A 1 526 ? 3.075 16.932 -7.342 1.00 92.12 526 PHE A N 1
ATOM 4217 C CA . PHE A 1 526 ? 2.000 16.989 -6.351 1.00 92.12 526 PHE A CA 1
ATOM 4218 C C . PHE A 1 526 ? 0.805 16.116 -6.742 1.00 92.12 526 PHE A C 1
ATOM 4220 O O . PHE A 1 526 ? 0.261 15.418 -5.892 1.00 92.12 526 PHE A O 1
ATOM 4227 N N . ALA A 1 527 ? 0.418 16.101 -8.021 1.00 93.00 527 ALA A N 1
ATOM 4228 C CA . ALA A 1 527 ? -0.644 15.217 -8.495 1.00 93.00 527 ALA A CA 1
ATOM 4229 C C . ALA A 1 527 ? -0.295 13.743 -8.224 1.00 93.00 527 ALA A C 1
ATOM 4231 O O . ALA A 1 527 ? -1.084 13.024 -7.616 1.00 93.00 527 ALA A O 1
ATOM 4232 N N . ARG A 1 528 ? 0.929 13.321 -8.564 1.00 90.00 528 ARG A N 1
ATOM 4233 C CA . ARG A 1 528 ? 1.407 11.962 -8.270 1.00 90.00 528 ARG A CA 1
ATOM 4234 C C . ARG A 1 528 ? 1.439 11.664 -6.768 1.00 90.00 528 ARG A C 1
ATOM 4236 O O . ARG A 1 528 ? 1.087 10.565 -6.357 1.00 90.00 528 ARG A O 1
ATOM 4243 N N . TRP A 1 529 ? 1.835 12.635 -5.948 1.00 90.25 529 TRP A N 1
ATOM 4244 C CA . TRP A 1 529 ? 1.813 12.499 -4.492 1.00 90.25 529 TRP A CA 1
ATOM 4245 C C . TRP A 1 529 ? 0.389 12.268 -3.966 1.00 90.25 529 TRP A C 1
ATOM 4247 O O . TRP A 1 529 ? 0.175 11.321 -3.217 1.00 90.25 529 TRP A O 1
ATOM 4257 N N . VAL A 1 530 ? -0.601 13.057 -4.405 1.00 92.88 530 VAL A N 1
ATOM 4258 C CA . VAL A 1 530 ? -2.010 12.871 -4.002 1.00 92.88 530 VAL A CA 1
ATOM 4259 C C . VAL A 1 530 ? -2.541 11.506 -4.443 1.00 92.88 530 VAL A C 1
ATOM 4261 O O . VAL A 1 530 ? -3.240 10.849 -3.675 1.00 92.88 530 VAL A O 1
ATOM 4264 N N . GLU A 1 531 ? -2.216 11.074 -5.660 1.00 92.31 531 GLU A N 1
ATOM 4265 C CA . GLU A 1 531 ? -2.594 9.756 -6.177 1.00 92.31 531 GLU A CA 1
ATOM 4266 C C . GLU A 1 531 ? -2.065 8.622 -5.285 1.00 92.31 531 GLU A C 1
ATOM 4268 O O . GLU A 1 531 ? -2.829 7.748 -4.870 1.00 92.31 531 GLU A O 1
ATOM 4273 N N . LEU A 1 532 ? -0.773 8.673 -4.943 1.00 91.00 532 LEU A N 1
ATOM 4274 C CA . LEU A 1 532 ? -0.130 7.711 -4.047 1.00 91.00 532 LEU A CA 1
ATOM 4275 C C . LEU A 1 532 ? -0.735 7.751 -2.640 1.00 91.00 532 LEU A C 1
ATOM 4277 O O . LEU A 1 532 ? -1.025 6.703 -2.069 1.00 91.00 532 LEU A O 1
ATOM 4281 N N . GLU A 1 533 ? -0.977 8.938 -2.086 1.00 91.56 533 GLU A N 1
ATOM 4282 C CA . GLU A 1 533 ? -1.625 9.081 -0.780 1.00 91.56 533 GLU A CA 1
ATOM 4283 C C . GLU A 1 533 ? -3.024 8.458 -0.782 1.00 91.56 533 GLU A C 1
ATOM 4285 O O . GLU A 1 533 ? -3.341 7.677 0.113 1.00 91.56 533 GLU A O 1
ATOM 4290 N N . LEU A 1 534 ? -3.857 8.723 -1.797 1.00 95.12 534 LEU A N 1
ATOM 4291 C CA . LEU A 1 534 ? -5.189 8.111 -1.918 1.00 95.12 534 LEU A CA 1
ATOM 4292 C C . LEU A 1 534 ? -5.117 6.582 -1.952 1.00 95.12 534 LEU A C 1
ATOM 4294 O O . LEU A 1 534 ? -5.921 5.918 -1.287 1.00 95.12 534 LEU A O 1
ATOM 4298 N N . PHE A 1 535 ? -4.141 6.030 -2.674 1.00 94.88 535 PHE A N 1
ATOM 4299 C CA . PHE A 1 535 ? -3.877 4.596 -2.677 1.00 94.88 535 PHE A CA 1
ATOM 4300 C C . PHE A 1 535 ? -3.525 4.083 -1.272 1.00 94.88 535 PHE A C 1
ATOM 4302 O O . PHE A 1 535 ? -4.125 3.113 -0.804 1.00 94.88 535 PHE A O 1
ATOM 4309 N N . TYR A 1 536 ? -2.628 4.755 -0.548 1.00 93.00 536 TYR A N 1
ATOM 4310 C CA . TYR A 1 536 ? -2.256 4.348 0.809 1.00 93.00 536 TYR A CA 1
ATOM 4311 C C . TYR A 1 536 ? -3.388 4.521 1.826 1.00 93.00 536 TYR A C 1
ATOM 4313 O O . TYR A 1 536 ? -3.557 3.667 2.696 1.00 93.00 536 TYR A O 1
ATOM 4321 N N . PHE A 1 537 ? -4.220 5.554 1.703 1.00 94.88 537 PHE A N 1
ATOM 4322 C CA . PHE A 1 537 ? -5.446 5.695 2.492 1.00 94.88 537 PHE A CA 1
ATOM 4323 C C . PHE A 1 537 ? -6.404 4.524 2.286 1.00 94.88 537 PHE A C 1
ATOM 4325 O O . PHE A 1 537 ? -6.981 4.031 3.260 1.00 94.88 537 PHE A O 1
ATOM 4332 N N . TYR A 1 538 ? -6.564 4.078 1.039 1.00 96.31 538 TYR A N 1
ATOM 4333 C CA . TYR A 1 538 ? -7.331 2.880 0.723 1.00 96.31 538 TYR A CA 1
ATOM 4334 C C . TYR A 1 538 ? -6.696 1.638 1.358 1.00 96.31 538 TYR A C 1
ATOM 4336 O O . TYR A 1 538 ? -7.361 0.953 2.137 1.00 96.31 538 TYR A O 1
ATOM 4344 N N . MET A 1 539 ? -5.413 1.383 1.090 1.00 93.56 539 MET A N 1
ATOM 4345 C CA . MET A 1 539 ? -4.716 0.181 1.552 1.00 93.56 539 MET A CA 1
ATOM 4346 C C . MET A 1 539 ? -4.692 0.080 3.076 1.00 93.56 539 MET A C 1
ATOM 4348 O O . MET A 1 539 ? -5.060 -0.955 3.635 1.00 93.56 539 MET A O 1
ATOM 4352 N N . VAL A 1 540 ? -4.315 1.157 3.768 1.00 91.94 540 VAL A N 1
ATOM 4353 C CA . VAL A 1 540 ? -4.268 1.204 5.234 1.00 91.94 540 VAL A CA 1
ATOM 4354 C C . VAL A 1 540 ? -5.673 1.116 5.823 1.00 91.94 540 VAL A C 1
ATOM 4356 O O . VAL A 1 540 ? -5.898 0.320 6.734 1.00 91.94 540 VAL A O 1
ATOM 4359 N N . GLY A 1 541 ? -6.633 1.884 5.299 1.00 95.06 541 GLY A N 1
ATOM 4360 C CA . GLY A 1 541 ? -8.011 1.875 5.789 1.00 95.06 541 GLY A CA 1
ATOM 4361 C C . GLY A 1 541 ? -8.663 0.500 5.657 1.00 95.06 541 GLY A C 1
ATOM 4362 O O . GLY A 1 541 ? -9.246 -0.001 6.622 1.00 95.06 541 GLY A O 1
ATOM 4363 N N . PHE A 1 542 ? -8.507 -0.145 4.498 1.00 95.81 542 PHE A N 1
ATOM 4364 C CA . PHE A 1 542 ? -9.043 -1.478 4.242 1.00 95.81 542 PHE A CA 1
ATOM 4365 C C . PHE A 1 542 ? -8.358 -2.528 5.115 1.00 95.81 542 PHE A C 1
ATOM 4367 O O . PHE A 1 542 ? -9.040 -3.319 5.763 1.00 95.81 542 PHE A O 1
ATOM 4374 N N . SER A 1 543 ? -7.025 -2.496 5.202 1.00 93.06 543 SER A N 1
ATOM 4375 C CA . SER A 1 543 ? -6.253 -3.447 6.008 1.00 93.06 543 SER A CA 1
ATOM 4376 C C . SER A 1 543 ? -6.588 -3.339 7.494 1.00 93.06 543 SER A C 1
ATOM 4378 O O . SER A 1 543 ? -6.830 -4.355 8.143 1.00 93.06 543 SER A O 1
ATOM 4380 N N . LEU A 1 544 ? -6.679 -2.118 8.036 1.00 92.44 544 LEU A N 1
ATOM 4381 C CA . LEU A 1 544 ? -7.087 -1.896 9.424 1.00 92.44 544 LEU A CA 1
ATOM 4382 C C . LEU A 1 544 ? -8.529 -2.339 9.664 1.00 92.44 544 LEU A C 1
ATOM 4384 O O . LEU A 1 544 ? -8.804 -2.929 10.705 1.00 92.44 544 LEU A O 1
ATOM 4388 N N . ALA A 1 545 ? -9.447 -2.079 8.729 1.00 95.75 545 ALA A N 1
ATOM 4389 C CA . ALA A 1 545 ? -10.829 -2.534 8.844 1.00 95.75 545 ALA A CA 1
ATOM 4390 C C . ALA A 1 545 ? -10.930 -4.069 8.827 1.00 95.75 545 ALA A C 1
ATOM 4392 O O . ALA A 1 545 ? -11.611 -4.666 9.660 1.00 95.75 545 ALA A O 1
ATOM 4393 N N . LEU A 1 546 ? -10.221 -4.723 7.911 1.00 94.88 546 LEU A N 1
ATOM 4394 C CA . LEU A 1 546 ? -10.215 -6.174 7.803 1.00 94.88 546 LEU A CA 1
ATOM 4395 C C . LEU A 1 546 ? -9.608 -6.813 9.055 1.00 94.88 546 LEU A C 1
ATOM 4397 O O . LEU A 1 546 ? -10.255 -7.636 9.701 1.00 94.88 546 LEU A O 1
ATOM 4401 N N . PHE A 1 547 ? -8.399 -6.390 9.431 1.00 92.56 547 PHE A N 1
ATOM 4402 C CA . PHE A 1 547 ? -7.664 -6.947 10.563 1.00 92.56 547 PHE A CA 1
ATOM 4403 C C . PHE A 1 547 ? -8.391 -6.713 11.894 1.00 92.56 547 PHE A C 1
ATOM 4405 O O . PHE A 1 547 ? -8.518 -7.651 12.679 1.00 92.56 547 PHE A O 1
ATOM 4412 N N . ASN A 1 548 ? -8.957 -5.517 12.124 1.00 93.75 548 ASN A N 1
ATOM 4413 C CA . ASN A 1 548 ? -9.731 -5.237 13.341 1.00 93.75 548 ASN A CA 1
ATOM 4414 C C . ASN A 1 548 ? -10.997 -6.082 13.477 1.00 93.75 548 ASN A C 1
ATOM 4416 O O . ASN A 1 548 ? -11.438 -6.299 14.604 1.00 93.75 548 ASN A O 1
ATOM 4420 N N . MET A 1 549 ? -11.589 -6.558 12.377 1.00 96.00 549 MET A N 1
ATOM 4421 C CA . MET A 1 549 ? -12.810 -7.374 12.422 1.00 96.00 549 MET A CA 1
ATOM 4422 C C . MET A 1 549 ? -12.571 -8.865 12.588 1.00 96.00 549 MET A C 1
ATOM 4424 O O . MET A 1 549 ? -13.513 -9.598 12.907 1.00 96.00 549 MET A O 1
ATOM 4428 N N . VAL A 1 550 ? -11.335 -9.330 12.439 1.00 94.75 550 VAL A N 1
ATOM 4429 C CA . VAL A 1 550 ? -11.006 -10.719 12.737 1.00 94.75 550 VAL A CA 1
ATOM 4430 C C . VAL A 1 550 ? -11.176 -10.953 14.250 1.00 94.75 550 VAL A C 1
ATOM 4432 O O . VAL A 1 550 ? -10.672 -10.162 15.051 1.00 94.75 550 VAL A O 1
ATOM 4435 N N . PRO A 1 551 ? -11.895 -12.007 14.695 1.00 95.19 551 PRO A N 1
ATOM 4436 C CA . PRO A 1 551 ? -12.226 -12.207 16.107 1.00 95.19 551 PRO A CA 1
ATOM 4437 C C . PRO A 1 551 ? -11.038 -12.771 16.901 1.00 95.19 551 PRO A C 1
ATOM 4439 O O . PRO A 1 551 ? -11.095 -13.870 17.443 1.00 95.19 551 PRO A O 1
ATOM 4442 N N . MET A 1 552 ? -9.952 -12.006 16.967 1.00 92.06 552 MET A N 1
ATOM 4443 C CA . MET A 1 552 ? -8.695 -12.348 17.623 1.00 92.06 552 MET A CA 1
ATOM 4444 C C . MET A 1 552 ? -8.727 -11.996 19.117 1.00 92.06 552 MET A C 1
ATOM 4446 O O . MET A 1 552 ? -9.152 -10.907 19.495 1.00 92.06 552 MET A O 1
ATOM 4450 N N . ILE A 1 553 ? -8.255 -12.893 19.990 1.00 88.25 553 ILE A N 1
ATOM 4451 C CA . ILE A 1 553 ? -8.286 -12.654 21.446 1.00 88.25 553 ILE A CA 1
ATOM 4452 C C . ILE A 1 553 ? -7.099 -11.822 21.967 1.00 88.25 553 ILE A C 1
ATOM 4454 O O . ILE A 1 553 ? -7.213 -11.186 23.016 1.00 88.25 553 ILE A O 1
ATOM 4458 N N . LEU A 1 554 ? -5.959 -11.840 21.271 1.00 77.75 554 LEU A N 1
ATOM 4459 C CA . LEU A 1 554 ? -4.697 -11.239 21.716 1.00 77.75 554 LEU A CA 1
ATOM 4460 C C . LEU A 1 554 ? -4.001 -10.483 20.569 1.00 77.75 554 LEU A C 1
ATOM 4462 O O . LEU A 1 554 ? -3.458 -11.146 19.687 1.00 77.75 554 LEU A O 1
ATOM 4466 N N . PRO A 1 555 ? -3.950 -9.134 20.607 1.00 76.56 555 PRO A N 1
ATOM 4467 C CA . PRO A 1 555 ? -4.789 -8.241 21.423 1.00 76.56 555 PRO A CA 1
ATOM 4468 C C . PRO A 1 555 ? -6.287 -8.356 21.065 1.00 76.56 555 PRO A C 1
ATOM 4470 O O . PRO A 1 555 ? -6.611 -8.703 19.930 1.00 76.56 555 PRO A O 1
ATOM 4473 N N . PRO A 1 556 ? -7.214 -8.078 22.004 1.00 76.44 556 PRO A N 1
ATOM 4474 C CA . PRO A 1 556 ? -8.642 -8.089 21.707 1.00 76.44 556 PRO A CA 1
ATOM 4475 C C . PRO A 1 556 ? -9.000 -6.882 20.835 1.00 76.44 556 PRO A C 1
ATOM 4477 O O . PRO A 1 556 ? -9.012 -5.750 21.314 1.00 76.44 556 PRO A O 1
ATOM 4480 N N . LEU A 1 557 ? -9.285 -7.142 19.560 1.00 89.69 557 LEU A N 1
ATOM 4481 C CA . LEU A 1 557 ? -9.746 -6.140 18.597 1.00 89.69 557 LEU A CA 1
ATOM 4482 C C . LEU A 1 557 ? -11.279 -6.007 18.631 1.00 89.69 557 LEU A C 1
ATOM 4484 O O . LEU A 1 557 ? -11.983 -6.815 19.248 1.00 89.69 557 LEU A O 1
ATOM 4488 N N . ASP A 1 558 ? -11.805 -5.013 17.920 1.00 94.25 558 ASP A N 1
ATOM 4489 C CA . ASP A 1 558 ? -13.244 -4.762 17.767 1.00 94.25 558 ASP A CA 1
ATOM 4490 C C . ASP A 1 558 ? -14.029 -6.018 17.329 1.00 94.25 558 ASP A C 1
ATOM 4492 O O . ASP A 1 558 ? -15.099 -6.325 17.865 1.00 94.25 558 ASP A O 1
ATOM 4496 N N . GLY A 1 559 ? -13.466 -6.812 16.415 1.00 95.62 559 GLY A N 1
ATOM 4497 C CA . GLY A 1 559 ? -14.042 -8.058 15.913 1.00 95.62 559 GLY A CA 1
ATOM 4498 C C . GLY A 1 559 ? -14.259 -9.110 16.999 1.00 95.62 559 GLY A C 1
ATOM 4499 O O . GLY A 1 559 ? -15.266 -9.820 16.995 1.00 95.62 559 GLY A O 1
ATOM 4500 N N . TYR A 1 560 ? -13.373 -9.185 17.994 1.00 96.31 560 TYR A N 1
ATOM 4501 C CA . TYR A 1 560 ? -13.554 -10.089 19.130 1.00 96.31 560 TYR A CA 1
ATOM 4502 C C . TYR A 1 560 ? -14.730 -9.661 20.012 1.00 96.31 560 TYR A C 1
ATOM 4504 O O . TYR A 1 560 ? -15.501 -10.509 20.473 1.00 96.31 560 TYR A O 1
ATOM 4512 N N . LEU A 1 561 ? -14.914 -8.353 20.217 1.00 95.12 561 LEU A N 1
ATOM 4513 C CA . LEU A 1 561 ? -16.044 -7.804 20.971 1.00 95.12 561 LEU A CA 1
ATOM 4514 C C . LEU A 1 561 ? -17.369 -7.997 20.222 1.00 95.12 561 LEU A C 1
ATOM 4516 O O . LEU A 1 561 ? -18.354 -8.421 20.834 1.00 95.12 561 LEU A O 1
ATOM 4520 N N . LEU A 1 562 ? -17.376 -7.780 18.903 1.00 96.19 562 LEU A N 1
ATOM 4521 C CA . LEU A 1 562 ? -18.505 -8.102 18.027 1.00 96.19 562 LEU A CA 1
ATOM 4522 C C . LEU A 1 562 ? -18.869 -9.590 18.138 1.00 96.19 562 LEU A C 1
ATOM 4524 O O . LEU A 1 562 ? -20.015 -9.924 18.444 1.00 96.19 562 LEU A O 1
ATOM 4528 N N . PHE A 1 563 ? -17.901 -10.494 17.966 1.00 97.19 563 PHE A N 1
ATOM 4529 C CA . PHE A 1 563 ? -18.141 -11.937 18.039 1.00 97.19 563 PHE A CA 1
ATOM 4530 C C . PHE A 1 563 ? -18.647 -12.372 19.419 1.00 97.19 563 PHE A C 1
ATOM 4532 O O . PHE A 1 563 ? -19.607 -13.140 19.526 1.00 97.19 563 PHE A O 1
ATOM 4539 N N . LYS A 1 564 ? -18.056 -11.841 20.495 1.00 95.75 564 LYS A N 1
ATOM 4540 C CA . LYS A 1 564 ? -18.514 -12.064 21.873 1.00 95.75 564 LYS A CA 1
ATOM 4541 C C . LYS A 1 564 ? -19.981 -11.671 22.047 1.00 95.75 564 LYS A C 1
ATOM 4543 O O . LYS A 1 564 ? -20.739 -12.409 22.682 1.00 95.75 564 LYS A O 1
ATOM 4548 N N . GLU A 1 565 ? -20.387 -10.532 21.495 1.00 95.69 565 GLU A N 1
ATOM 4549 C CA . GLU A 1 565 ? -21.766 -10.064 21.600 1.00 95.69 565 GLU A CA 1
ATOM 4550 C C . GLU A 1 565 ? -22.728 -10.924 20.769 1.00 95.69 565 GLU A C 1
ATOM 4552 O O . GLU A 1 565 ? -23.801 -11.271 21.261 1.00 95.69 565 GLU A O 1
ATOM 4557 N N . LEU A 1 566 ? -22.327 -11.369 19.574 1.00 95.81 566 LEU A N 1
ATOM 4558 C CA . LEU A 1 566 ? -23.106 -12.307 18.753 1.00 95.81 566 LEU A CA 1
ATOM 4559 C C . LEU A 1 566 ? -23.319 -13.654 19.458 1.00 95.81 566 LEU A C 1
ATOM 4561 O O . LEU A 1 566 ? -24.438 -14.169 19.494 1.00 95.81 566 LEU A O 1
ATOM 4565 N N . VAL A 1 567 ? -22.279 -14.198 20.097 1.00 96.56 567 VAL A N 1
ATOM 4566 C CA . VAL A 1 567 ? -22.383 -15.413 20.924 1.00 96.56 567 VAL A CA 1
ATOM 4567 C C . VAL A 1 567 ? -23.340 -15.188 22.098 1.00 96.56 567 VAL A C 1
ATOM 4569 O O . VAL A 1 567 ? -24.167 -16.050 22.406 1.00 96.56 567 VAL A O 1
ATOM 4572 N N . SER A 1 568 ? -23.267 -14.023 22.748 1.00 93.12 568 SER A N 1
ATOM 4573 C CA . SER A 1 568 ? -24.188 -13.660 23.830 1.00 93.12 568 SER A CA 1
ATOM 4574 C C . SER A 1 568 ? -25.639 -13.568 23.341 1.00 93.12 568 SER A C 1
ATOM 4576 O O . SER A 1 568 ? -26.530 -14.084 24.021 1.00 93.12 568 SER A O 1
ATOM 4578 N N . ALA A 1 569 ? -25.867 -12.992 22.154 1.00 93.31 569 ALA A N 1
ATOM 4579 C CA . ALA A 1 569 ? -27.176 -12.900 21.504 1.00 93.31 569 ALA A CA 1
ATOM 4580 C C . ALA A 1 569 ? -27.763 -14.285 21.207 1.00 93.31 569 ALA A C 1
ATOM 4582 O O . ALA A 1 569 ? -28.907 -14.560 21.565 1.00 93.31 569 ALA A O 1
ATOM 4583 N N . ALA A 1 570 ? -26.965 -15.167 20.598 1.00 94.94 570 ALA A N 1
ATOM 4584 C CA . ALA A 1 570 ? -27.397 -16.497 20.178 1.00 94.94 570 ALA A CA 1
ATOM 4585 C C . ALA A 1 570 ? -27.713 -17.417 21.369 1.00 94.94 570 ALA A C 1
ATOM 4587 O O . ALA A 1 570 ? -28.681 -18.174 21.347 1.00 94.94 570 ALA A O 1
ATOM 4588 N N . ILE A 1 571 ? -26.906 -17.353 22.432 1.00 95.56 571 ILE A N 1
ATOM 4589 C CA . ILE A 1 571 ? -27.054 -18.224 23.608 1.00 95.56 571 ILE A CA 1
ATOM 4590 C C . ILE A 1 571 ? -28.100 -17.679 24.598 1.00 95.56 571 ILE A C 1
ATOM 4592 O O . ILE A 1 571 ? -28.747 -18.458 25.315 1.00 95.56 571 ILE A O 1
ATOM 4596 N N . GLY A 1 572 ? -28.258 -16.353 24.666 1.00 91.69 572 GLY A N 1
ATOM 4597 C CA . GLY A 1 572 ? -29.086 -15.650 25.647 1.00 91.69 572 GLY A CA 1
ATOM 4598 C C . GLY A 1 572 ? -28.531 -15.724 27.077 1.00 91.69 572 GLY A C 1
ATOM 4599 O O . GLY A 1 572 ? -27.558 -16.424 27.357 1.00 91.69 572 GLY A O 1
ATOM 4600 N N . SER A 1 573 ? -29.143 -15.010 28.021 1.00 89.81 573 SER A N 1
ATOM 4601 C CA . SER A 1 573 ? -28.726 -14.991 29.438 1.00 89.81 573 SER A CA 1
ATOM 4602 C C . SER A 1 573 ? -29.760 -15.661 30.341 1.00 89.81 573 SER A C 1
ATOM 4604 O O . SER A 1 573 ? -30.957 -15.614 30.053 1.00 89.81 573 SER A O 1
ATOM 4606 N N . LYS A 1 574 ? -29.320 -16.285 31.441 1.00 91.69 574 LYS A N 1
ATOM 4607 C CA . LYS A 1 574 ? -30.217 -16.915 32.424 1.00 91.69 574 LYS A CA 1
ATOM 4608 C C . LYS A 1 574 ? -29.768 -16.596 33.849 1.00 91.69 574 LYS A C 1
ATOM 4610 O O . LYS A 1 574 ? -28.809 -17.175 34.348 1.00 91.69 574 LYS A O 1
ATOM 4615 N N . TYR A 1 575 ? -30.509 -15.705 34.501 1.00 88.38 575 TYR A N 1
ATOM 4616 C CA . TYR A 1 575 ? -30.225 -15.213 35.848 1.00 88.38 575 TYR A CA 1
ATOM 4617 C C . TYR A 1 575 ? -31.205 -15.814 36.854 1.00 88.38 575 TYR A C 1
ATOM 4619 O O . TYR A 1 575 ? -32.264 -15.243 37.102 1.00 88.38 575 TYR A O 1
ATOM 4627 N N . LYS A 1 576 ? -30.882 -16.995 37.388 1.00 85.19 576 LYS A N 1
ATOM 4628 C CA . LYS A 1 576 ? -31.705 -17.655 38.419 1.00 85.19 576 LYS A CA 1
ATOM 4629 C C . LYS A 1 576 ? -31.044 -17.665 39.792 1.00 85.19 576 LYS A C 1
ATOM 4631 O O . LYS A 1 576 ? -31.724 -17.451 40.787 1.00 85.19 576 LYS A O 1
ATOM 4636 N N . ASN A 1 577 ? -29.733 -17.890 39.841 1.00 89.00 577 ASN A N 1
ATOM 4637 C CA . ASN A 1 577 ? -29.024 -18.082 41.100 1.00 89.00 577 ASN A CA 1
ATOM 4638 C C . ASN A 1 577 ? -28.376 -16.779 41.570 1.00 89.00 577 ASN A C 1
ATOM 4640 O O . ASN A 1 577 ? -27.699 -16.088 40.803 1.00 89.00 577 ASN A O 1
ATOM 4644 N N . LYS A 1 578 ? -28.555 -16.487 42.857 1.00 91.69 578 LYS A N 1
ATOM 4645 C CA . LYS A 1 578 ? -27.800 -15.463 43.574 1.00 91.69 578 LYS A CA 1
ATOM 4646 C C . LYS A 1 578 ? -26.493 -16.070 44.078 1.00 91.69 578 LYS A C 1
ATOM 4648 O O . LYS A 1 578 ? -26.469 -17.211 44.542 1.00 91.69 578 LYS A O 1
ATOM 4653 N N . LYS A 1 579 ? -25.399 -15.324 43.971 1.00 92.19 579 LYS A N 1
ATOM 4654 C CA . LYS A 1 579 ? -24.087 -15.700 44.510 1.00 92.19 579 LYS A CA 1
ATOM 4655 C C . LYS A 1 579 ? -23.492 -14.546 45.291 1.00 92.19 579 LYS A C 1
ATOM 4657 O O . LYS A 1 579 ? -23.816 -13.393 45.037 1.00 92.19 579 LYS A O 1
ATOM 4662 N N . ARG A 1 580 ? -22.575 -14.867 46.204 1.00 92.31 580 ARG A N 1
ATOM 4663 C CA . ARG A 1 580 ? -21.807 -13.875 46.957 1.00 92.31 580 ARG A CA 1
ATOM 4664 C C . ARG A 1 580 ? -20.410 -13.696 46.384 1.00 92.31 580 ARG A C 1
ATOM 4666 O O . ARG A 1 580 ? -19.805 -14.657 45.898 1.00 92.31 580 ARG A O 1
ATOM 4673 N N . LYS A 1 581 ? -19.899 -12.471 46.426 1.00 90.94 581 LYS A N 1
ATOM 4674 C CA . LYS A 1 581 ? -18.531 -12.126 46.029 1.00 90.94 581 LYS A CA 1
ATOM 4675 C C . LYS A 1 581 ? -18.002 -11.047 46.963 1.00 90.94 581 LYS A C 1
ATOM 4677 O O . LYS A 1 581 ? -18.692 -10.080 47.247 1.00 90.94 581 LYS A O 1
ATOM 4682 N N . LYS A 1 582 ? -16.747 -11.198 47.380 1.00 91.56 582 LYS A N 1
ATOM 4683 C CA . LYS A 1 582 ? -16.026 -10.180 48.145 1.00 91.56 582 LYS A CA 1
ATOM 4684 C C . LYS A 1 582 ? -15.286 -9.253 47.186 1.00 91.56 582 LYS A C 1
ATOM 4686 O O . LYS A 1 582 ? -14.545 -9.733 46.325 1.00 91.56 582 LYS A O 1
ATOM 4691 N N . ILE A 1 583 ? -15.491 -7.952 47.325 1.00 88.38 583 ILE A N 1
ATOM 4692 C CA . ILE A 1 583 ? -14.882 -6.904 46.503 1.00 88.38 583 ILE A CA 1
ATOM 4693 C C . ILE A 1 583 ? -14.030 -6.035 47.417 1.00 88.38 583 ILE A C 1
ATOM 4695 O O . ILE A 1 583 ? -14.518 -5.572 48.443 1.00 88.38 583 ILE A O 1
ATOM 4699 N N . LYS A 1 584 ? -12.762 -5.838 47.054 1.00 89.06 584 LYS A N 1
ATOM 4700 C CA . LYS A 1 584 ? -11.836 -4.998 47.815 1.00 89.06 584 LYS A CA 1
ATOM 4701 C C . LYS A 1 584 ? -11.666 -3.640 47.150 1.00 89.06 584 LYS A C 1
ATOM 4703 O O . LYS A 1 584 ? -11.512 -3.592 45.930 1.00 89.06 584 LYS A O 1
ATOM 4708 N N . PHE A 1 585 ? -11.652 -2.574 47.938 1.00 85.19 585 PHE A N 1
ATOM 4709 C CA . PHE A 1 585 ? -11.307 -1.226 47.483 1.00 85.19 585 PHE A CA 1
ATOM 4710 C C . PHE A 1 585 ? -10.671 -0.423 48.624 1.00 85.19 585 PHE A C 1
ATOM 4712 O O . PHE A 1 585 ? -10.867 -0.749 49.791 1.00 85.19 585 PHE A O 1
ATOM 4719 N N . ALA A 1 586 ? -9.889 0.602 48.288 1.00 84.62 586 ALA A N 1
ATOM 4720 C CA . ALA A 1 586 ? -9.263 1.490 49.264 1.00 84.62 586 ALA A CA 1
ATOM 4721 C C . ALA A 1 586 ? -10.059 2.793 49.385 1.00 84.62 586 ALA A C 1
ATOM 4723 O O . ALA A 1 586 ? -10.538 3.316 48.382 1.00 84.62 586 ALA A O 1
ATOM 4724 N N . PHE A 1 587 ? -10.199 3.300 50.606 1.00 81.69 587 PHE A N 1
ATOM 4725 C CA . PHE A 1 587 ? -10.873 4.558 50.891 1.00 81.69 587 PHE A CA 1
ATOM 4726 C C . PHE A 1 587 ? -9.952 5.755 50.649 1.00 81.69 587 PHE A C 1
ATOM 4728 O O . PHE A 1 587 ? -8.849 5.841 51.187 1.00 81.69 587 PHE A O 1
ATOM 4735 N N . GLU A 1 588 ? -10.460 6.715 49.894 1.00 80.31 588 GLU A N 1
ATOM 4736 C CA . GLU A 1 588 ? -9.874 8.013 49.607 1.00 80.31 588 GLU A CA 1
ATOM 4737 C C . GLU A 1 588 ? -10.783 9.106 50.173 1.00 80.31 588 GLU A C 1
ATOM 4739 O O . GLU A 1 588 ? -11.981 9.172 49.882 1.00 80.31 588 GLU A O 1
ATOM 4744 N N . ARG A 1 589 ? -10.212 10.019 50.962 1.00 69.56 589 ARG A N 1
ATOM 4745 C CA . ARG A 1 589 ? -10.986 11.001 51.738 1.00 69.56 589 ARG A CA 1
ATOM 4746 C C . ARG A 1 589 ? -11.818 11.962 50.878 1.00 69.56 589 ARG A C 1
ATOM 4748 O O . ARG A 1 589 ? -12.805 12.509 51.355 1.00 69.56 589 ARG A O 1
ATOM 4755 N N . ASN A 1 590 ? -11.428 12.141 49.617 1.00 73.19 590 ASN A N 1
ATOM 4756 C CA . ASN A 1 590 ? -12.087 13.033 48.662 1.00 73.19 590 ASN A CA 1
ATOM 4757 C C . ASN A 1 590 ? -13.033 12.299 47.694 1.00 73.19 590 ASN A C 1
ATOM 4759 O O . ASN A 1 590 ? -13.630 12.934 46.823 1.00 73.19 590 ASN A O 1
ATOM 4763 N N . THR A 1 591 ? -13.179 10.980 47.833 1.00 78.88 591 THR A N 1
ATOM 4764 C CA . THR A 1 591 ? -13.974 10.149 46.928 1.00 78.88 591 THR A CA 1
ATOM 4765 C C . THR A 1 591 ? -15.206 9.644 47.670 1.00 78.88 591 THR A C 1
ATOM 4767 O O . THR A 1 591 ? -15.128 8.758 48.514 1.00 78.88 591 THR A O 1
ATOM 4770 N N . ALA A 1 592 ? -16.369 10.218 47.351 1.00 79.94 592 ALA A N 1
ATOM 4771 C CA . ALA A 1 592 ? -17.640 9.797 47.943 1.00 79.94 592 ALA A CA 1
ATOM 4772 C C . ALA A 1 592 ? -18.143 8.465 47.368 1.00 79.94 592 ALA A C 1
ATOM 4774 O O . ALA A 1 592 ? -18.825 7.719 48.055 1.00 79.94 592 ALA A O 1
ATOM 4775 N N . ASN A 1 593 ? -17.841 8.172 46.099 1.00 84.88 593 ASN A N 1
ATOM 4776 C CA . ASN A 1 593 ? -18.485 7.108 45.329 1.00 84.88 593 ASN A CA 1
ATOM 4777 C C . ASN A 1 593 ? -17.459 6.091 44.822 1.00 84.88 593 ASN A C 1
ATOM 4779 O O . ASN A 1 593 ? -16.583 6.437 44.031 1.00 84.88 593 ASN A O 1
ATOM 4783 N N . TYR A 1 594 ? -17.620 4.830 45.215 1.00 85.38 594 TYR A N 1
ATOM 4784 C CA . TYR A 1 594 ? -16.751 3.716 44.843 1.00 85.38 594 TYR A CA 1
ATOM 4785 C C . TYR A 1 594 ? -17.514 2.729 43.972 1.00 85.38 594 TYR A C 1
ATOM 4787 O O . TYR A 1 594 ? -18.425 2.044 44.439 1.00 85.38 594 TYR A O 1
ATOM 4795 N N . ARG A 1 595 ? -17.137 2.636 42.696 1.00 85.19 595 ARG A N 1
ATOM 4796 C CA . ARG A 1 595 ? -17.772 1.705 41.759 1.00 85.19 595 ARG A CA 1
ATOM 4797 C C . ARG A 1 595 ? -17.241 0.289 41.974 1.00 85.19 595 ARG A C 1
ATOM 4799 O O . ARG A 1 595 ? -16.037 0.058 41.934 1.00 85.19 595 ARG A O 1
ATOM 4806 N N . LEU A 1 596 ? -18.138 -0.676 42.149 1.00 85.44 596 LEU A N 1
ATOM 4807 C CA . LEU A 1 596 ? -17.809 -2.052 42.539 1.00 85.44 596 LEU A CA 1
ATOM 4808 C C . LEU A 1 596 ? -17.351 -2.949 41.374 1.00 85.44 596 LEU A C 1
ATOM 4810 O O . LEU A 1 596 ? -16.945 -4.093 41.594 1.00 85.44 596 LEU A O 1
ATOM 4814 N N . MET A 1 597 ? -17.429 -2.465 40.127 1.00 83.75 597 MET A N 1
ATOM 4815 C CA . MET A 1 597 ? -16.981 -3.160 38.902 1.00 83.75 597 MET A CA 1
ATOM 4816 C C . MET A 1 597 ? -17.496 -4.611 38.766 1.00 83.75 597 MET A C 1
ATOM 4818 O O . MET A 1 597 ? -16.905 -5.451 38.088 1.00 83.75 597 MET A O 1
ATOM 4822 N N . THR A 1 598 ? -18.619 -4.917 39.416 1.00 84.69 598 THR A N 1
ATOM 4823 C CA . THR A 1 598 ? -19.335 -6.195 39.354 1.00 84.69 598 THR A CA 1
ATOM 4824 C C . THR A 1 598 ? -20.777 -5.897 38.955 1.00 84.69 598 THR A C 1
ATOM 4826 O O . THR A 1 598 ? -21.358 -4.940 39.451 1.00 84.69 598 THR A O 1
ATOM 4829 N N . TYR A 1 599 ? -21.330 -6.674 38.023 1.00 86.12 599 TYR A N 1
ATOM 4830 C CA . TYR A 1 599 ? -22.661 -6.437 37.455 1.00 86.12 599 TYR A CA 1
ATOM 4831 C C . TYR A 1 599 ? -23.757 -7.163 38.239 1.00 86.12 599 TYR A C 1
ATOM 4833 O O . TYR A 1 599 ? -23.525 -8.252 38.768 1.00 86.12 599 TYR A O 1
ATOM 4841 N N . ASN A 1 600 ? -24.974 -6.617 38.197 1.00 89.00 600 ASN A N 1
ATOM 4842 C CA . ASN A 1 600 ? -26.191 -7.218 38.751 1.00 89.00 600 ASN A CA 1
ATOM 4843 C C . ASN A 1 600 ? -26.155 -7.455 40.271 1.00 89.00 600 ASN A C 1
ATOM 4845 O O . ASN A 1 600 ? -26.670 -8.480 40.734 1.00 89.00 600 ASN A O 1
ATOM 4849 N N . ILE A 1 601 ? -25.519 -6.566 41.038 1.00 89.44 601 ILE A N 1
ATOM 4850 C CA . ILE A 1 601 ? -25.524 -6.657 42.501 1.00 89.44 601 ILE A CA 1
ATOM 4851 C C . ILE A 1 601 ? -26.934 -6.328 42.986 1.00 89.44 601 ILE A C 1
ATOM 4853 O O . ILE A 1 601 ? -27.478 -5.267 42.688 1.00 89.44 601 ILE A O 1
ATOM 4857 N N . THR A 1 602 ? -27.540 -7.259 43.710 1.00 90.00 602 THR A N 1
ATOM 4858 C CA . THR A 1 602 ? -28.874 -7.087 44.288 1.00 90.00 602 THR A CA 1
ATOM 4859 C C . THR A 1 602 ? -28.814 -6.480 45.679 1.00 90.00 602 THR A C 1
ATOM 4861 O O . THR A 1 602 ? -29.743 -5.787 46.069 1.00 90.00 602 THR A O 1
ATOM 4864 N N . GLU A 1 603 ? -27.742 -6.751 46.425 1.00 90.00 603 GLU A N 1
ATOM 4865 C CA . GLU A 1 603 ? -27.608 -6.339 47.822 1.00 90.00 603 GLU A CA 1
ATOM 4866 C C . GLU A 1 603 ? -26.129 -6.247 48.227 1.00 90.00 603 GLU A C 1
ATOM 4868 O O . GLU A 1 603 ? -25.301 -7.053 47.786 1.00 90.00 603 GLU A O 1
ATOM 4873 N N . ILE A 1 604 ? -25.799 -5.281 49.087 1.00 88.50 604 ILE A N 1
ATOM 4874 C CA . ILE A 1 604 ? -24.532 -5.253 49.825 1.00 88.50 604 ILE A CA 1
ATOM 4875 C C . ILE A 1 604 ? -24.803 -5.923 51.172 1.00 88.50 604 ILE A C 1
ATOM 4877 O O . ILE A 1 604 ? -25.520 -5.370 51.994 1.00 88.50 604 ILE A O 1
ATOM 4881 N N . VAL A 1 605 ? -24.259 -7.121 51.384 1.00 87.44 605 VAL A N 1
ATOM 4882 C CA . VAL A 1 605 ? -24.540 -7.950 52.569 1.00 87.44 605 VAL A CA 1
ATOM 4883 C C . VAL A 1 605 ? -23.826 -7.412 53.807 1.00 87.44 605 VAL A C 1
ATOM 4885 O O . VAL A 1 605 ? -24.352 -7.479 54.912 1.00 87.44 605 VAL A O 1
ATOM 4888 N N . ASN A 1 606 ? -22.583 -6.959 53.649 1.00 84.94 606 ASN A N 1
ATOM 4889 C CA . ASN A 1 606 ? -21.846 -6.224 54.673 1.00 84.94 606 ASN A CA 1
ATOM 4890 C C . ASN A 1 606 ? -20.645 -5.503 54.057 1.00 84.94 606 ASN A C 1
ATOM 4892 O O . ASN A 1 606 ? -20.108 -5.913 53.024 1.00 84.94 606 ASN A O 1
ATOM 4896 N N . LEU A 1 607 ? -20.195 -4.458 54.745 1.00 83.69 607 LEU A N 1
ATOM 4897 C CA . LEU A 1 607 ? -18.957 -3.749 54.464 1.00 83.69 607 LEU A CA 1
ATOM 4898 C C . LEU A 1 607 ? -18.023 -3.896 55.669 1.00 83.69 607 LEU A C 1
ATOM 4900 O O . LEU A 1 607 ? -18.372 -3.516 56.788 1.00 83.69 607 LEU A O 1
ATOM 4904 N N . LYS A 1 608 ? -16.843 -4.479 55.448 1.00 85.12 608 LYS A N 1
ATOM 4905 C CA . LYS A 1 608 ? -15.841 -4.703 56.497 1.00 85.12 608 LYS A CA 1
ATOM 4906 C C . LYS A 1 608 ? -14.628 -3.819 56.278 1.00 85.12 608 LYS A C 1
ATOM 4908 O O . LYS A 1 608 ? -14.091 -3.792 55.171 1.00 85.12 608 LYS A O 1
ATOM 4913 N N . MET A 1 609 ? -14.180 -3.152 57.331 1.00 80.50 609 MET A N 1
ATOM 4914 C CA . MET A 1 609 ? -12.938 -2.387 57.348 1.00 80.50 609 MET A CA 1
ATOM 4915 C C . MET A 1 609 ? -11.772 -3.328 57.688 1.00 80.50 609 MET A C 1
ATOM 4917 O O . MET A 1 609 ? -11.777 -3.967 58.741 1.00 80.50 609 MET A O 1
ATOM 4921 N N . GLU A 1 610 ? -10.777 -3.452 56.807 1.00 74.50 610 GLU A N 1
ATOM 4922 C CA . GLU A 1 610 ? -9.522 -4.143 57.130 1.00 74.50 610 GLU A CA 1
ATOM 4923 C C . GLU A 1 610 ? -8.676 -3.237 58.038 1.00 74.50 610 GLU A C 1
ATOM 4925 O O . GLU A 1 610 ? -8.259 -2.145 57.650 1.00 74.50 610 GLU A O 1
ATOM 4930 N N . LEU A 1 611 ? -8.426 -3.702 59.263 1.00 66.38 611 LEU A N 1
ATOM 4931 C CA . LEU A 1 611 ? -7.555 -3.038 60.230 1.00 66.38 611 LEU A CA 1
ATOM 4932 C C . LEU A 1 611 ? -6.082 -3.461 60.028 1.00 66.38 611 LEU A C 1
ATOM 4934 O O . LEU A 1 611 ? -5.817 -4.530 59.470 1.00 66.38 611 LEU A O 1
ATOM 4938 N N . PRO A 1 612 ? -5.100 -2.661 60.493 1.00 56.50 612 PRO A N 1
ATOM 4939 C CA . PRO A 1 612 ? -3.686 -3.037 60.464 1.00 56.50 612 PRO A CA 1
ATOM 4940 C C . PRO A 1 612 ? -3.412 -4.381 61.165 1.00 56.50 612 PRO A C 1
ATOM 4942 O O . PRO A 1 612 ? -4.085 -4.734 62.133 1.00 56.50 612 PRO A O 1
ATOM 4945 N N . SER A 1 613 ? -2.405 -5.104 60.659 1.00 47.38 613 SER A N 1
ATOM 4946 C CA . SER A 1 613 ? -2.077 -6.518 60.923 1.00 47.38 613 SER A CA 1
ATOM 4947 C C . SER A 1 613 ? -2.386 -7.040 62.339 1.00 47.38 613 SER A C 1
ATOM 4949 O O . SER A 1 613 ? -1.836 -6.551 63.326 1.00 47.38 613 SER A O 1
ATOM 4951 N N . GLY A 1 614 ? -3.217 -8.089 62.418 1.00 52.19 614 GLY A N 1
ATOM 4952 C CA . GLY A 1 614 ? -3.481 -8.868 63.639 1.00 52.19 614 GLY A CA 1
ATOM 4953 C C . GLY A 1 614 ? -4.842 -8.642 64.311 1.00 52.19 614 GLY A C 1
ATOM 4954 O O . GLY A 1 614 ? -5.113 -9.284 65.322 1.00 52.19 614 GLY A O 1
ATOM 4955 N N . LYS A 1 615 ? -5.702 -7.767 63.772 1.00 55.56 615 LYS A N 1
ATOM 4956 C CA . LYS A 1 615 ? -7.084 -7.568 64.244 1.00 55.56 615 LYS A CA 1
ATOM 4957 C C . LYS A 1 615 ? -8.094 -8.065 63.210 1.00 55.56 615 LYS A C 1
ATOM 4959 O O . LYS A 1 615 ? -7.898 -7.850 62.014 1.00 55.56 615 LYS A O 1
ATOM 4964 N N . ASP A 1 616 ? -9.161 -8.715 63.674 1.00 54.09 616 ASP A N 1
ATOM 4965 C CA . ASP A 1 616 ? -10.256 -9.144 62.803 1.00 54.09 616 ASP A CA 1
ATOM 4966 C C . ASP A 1 616 ? -10.946 -7.927 62.155 1.00 54.09 616 ASP A C 1
ATOM 4968 O O . ASP A 1 616 ? -11.058 -6.880 62.798 1.00 54.09 616 ASP A O 1
ATOM 4972 N N . PRO A 1 617 ? -11.405 -8.035 60.893 1.00 61.44 617 PRO A N 1
ATOM 4973 C CA . PRO A 1 617 ? -12.074 -6.937 60.202 1.00 61.44 617 PRO A CA 1
ATOM 4974 C C . PRO A 1 617 ? -13.329 -6.484 60.954 1.00 61.44 617 PRO A C 1
ATOM 4976 O O . PRO A 1 617 ? -14.205 -7.305 61.246 1.00 61.44 617 PRO A O 1
ATOM 4979 N N . GLU A 1 618 ? -13.438 -5.185 61.220 1.00 68.75 618 GLU A N 1
ATOM 4980 C CA . GLU A 1 618 ? -14.570 -4.603 61.945 1.00 68.75 618 GLU A CA 1
ATOM 4981 C C . GLU A 1 618 ? -15.721 -4.292 60.972 1.00 68.75 618 GLU A C 1
ATOM 4983 O O . GLU A 1 618 ? -15.498 -3.846 59.839 1.00 68.75 618 GLU A O 1
ATOM 4988 N N . LEU A 1 619 ? -16.960 -4.584 61.385 1.00 62.38 619 LEU A N 1
ATOM 4989 C CA . LEU A 1 619 ? -18.159 -4.212 60.630 1.00 62.38 619 LEU A CA 1
ATOM 4990 C C . LEU A 1 619 ? -18.318 -2.692 60.680 1.00 62.38 619 LEU A C 1
ATOM 4992 O O . LEU A 1 619 ? -18.299 -2.095 61.753 1.00 62.38 619 LEU A O 1
ATOM 4996 N N . PHE A 1 620 ? -18.460 -2.073 59.514 1.00 66.81 620 PHE A N 1
ATOM 4997 C CA . PHE A 1 620 ? -18.670 -0.636 59.412 1.00 66.81 620 PHE A CA 1
ATOM 4998 C C . PHE A 1 620 ? -20.184 -0.365 59.401 1.00 66.81 620 PHE A C 1
ATOM 5000 O O . PHE A 1 620 ? -20.861 -0.757 58.452 1.00 66.81 620 PHE A O 1
ATOM 5007 N N . ASP A 1 621 ? -20.717 0.224 60.479 1.00 62.22 621 ASP A N 1
ATOM 5008 C CA . ASP A 1 621 ? -22.167 0.339 60.726 1.00 62.22 621 ASP A CA 1
ATOM 5009 C C . ASP A 1 621 ? -22.921 1.293 59.771 1.00 62.22 621 ASP A C 1
ATOM 5011 O O . ASP A 1 621 ? -22.378 2.238 59.191 1.00 62.22 621 ASP A O 1
ATOM 5015 N N . GLU A 1 622 ? -24.226 1.026 59.654 1.00 51.75 622 GLU A N 1
ATOM 5016 C CA . GLU A 1 622 ? -25.116 1.325 58.522 1.00 51.75 622 GLU A CA 1
ATOM 5017 C C . GLU A 1 622 ? -25.660 2.758 58.294 1.00 51.75 622 GLU A C 1
ATOM 5019 O O . GLU A 1 622 ? -26.400 2.918 57.326 1.00 51.75 622 GLU A O 1
ATOM 5024 N N . PRO A 1 623 ? -25.318 3.843 59.024 1.00 56.00 623 PRO A N 1
ATOM 5025 C CA . PRO A 1 623 ? -25.632 5.180 58.509 1.00 56.00 623 PRO A CA 1
ATOM 5026 C C . PRO A 1 623 ? -24.504 5.794 57.658 1.00 56.00 623 PRO A C 1
ATOM 5028 O O . PRO A 1 623 ? -24.697 6.875 57.113 1.00 56.00 623 PRO A O 1
ATOM 5031 N N . LEU A 1 624 ? -23.331 5.155 57.536 1.00 68.00 624 LEU A N 1
ATOM 5032 C CA . LEU A 1 624 ? -22.137 5.786 56.940 1.00 68.00 624 LEU A CA 1
ATOM 5033 C C . LEU A 1 624 ? -21.931 5.506 55.442 1.00 68.00 624 LEU A C 1
ATOM 5035 O O . LEU A 1 624 ? -21.131 6.188 54.796 1.00 68.00 624 LEU A O 1
ATOM 5039 N N . TYR A 1 625 ? -22.630 4.518 54.878 1.00 80.25 625 TYR A N 1
ATOM 5040 C CA . TYR A 1 625 ? -22.569 4.200 53.452 1.00 80.25 625 TYR A CA 1
ATOM 5041 C C . TYR A 1 625 ? -23.924 3.731 52.921 1.00 80.25 625 TYR A C 1
ATOM 5043 O O . TYR A 1 625 ? -24.756 3.210 53.659 1.00 80.25 625 TYR A O 1
ATOM 5051 N N . ARG A 1 626 ? -24.139 3.885 51.614 1.00 84.88 626 ARG A N 1
ATOM 5052 C CA . ARG A 1 626 ? -25.327 3.387 50.911 1.00 84.88 626 ARG A CA 1
ATOM 5053 C C . ARG A 1 626 ? -24.957 2.754 49.577 1.00 84.88 626 ARG A C 1
ATOM 5055 O O . ARG A 1 626 ? -24.072 3.243 48.873 1.00 84.88 626 ARG A O 1
ATOM 5062 N N . GLY A 1 627 ? -25.667 1.691 49.211 1.00 85.19 627 GLY A N 1
ATOM 5063 C CA . GLY A 1 627 ? -25.658 1.176 47.844 1.00 85.19 627 GLY A CA 1
ATOM 5064 C C . GLY A 1 627 ? -26.414 2.127 46.920 1.00 85.19 627 GLY A C 1
ATOM 5065 O O . GLY A 1 627 ? -27.533 2.532 47.226 1.00 85.19 627 GLY A O 1
ATOM 5066 N N . VAL A 1 628 ? -25.797 2.498 45.805 1.00 88.00 628 VAL A N 1
ATOM 5067 C CA . VAL A 1 628 ? -26.371 3.385 44.792 1.00 88.00 628 VAL A CA 1
ATOM 5068 C C . VAL A 1 628 ? -26.366 2.667 43.449 1.00 88.00 628 VAL A C 1
ATOM 5070 O O . VAL A 1 628 ? -25.347 2.109 43.035 1.00 88.00 628 VAL A O 1
ATOM 5073 N N . ASP A 1 629 ? -27.513 2.709 42.780 1.00 87.81 629 ASP A N 1
ATOM 5074 C CA . ASP A 1 629 ? -27.646 2.427 41.353 1.00 87.81 629 ASP A CA 1
ATOM 5075 C C . ASP A 1 629 ? -27.403 3.738 40.592 1.00 87.81 629 ASP A C 1
ATOM 5077 O O . ASP A 1 629 ? -28.299 4.562 40.407 1.00 87.81 629 ASP A O 1
ATOM 5081 N N . SER A 1 630 ? -26.146 3.981 40.237 1.00 84.19 630 SER A N 1
ATOM 5082 C CA . SER A 1 630 ? -25.699 5.206 39.571 1.00 84.19 630 SER A CA 1
ATOM 5083 C C . SER A 1 630 ? -26.044 5.239 38.079 1.00 84.19 630 SER A C 1
ATOM 5085 O O . SER A 1 630 ? -25.955 6.295 37.446 1.00 84.19 630 SER A O 1
ATOM 5087 N N . ILE A 1 631 ? -26.415 4.093 37.503 1.00 81.94 631 ILE A N 1
ATOM 5088 C CA . ILE A 1 631 ? -26.688 3.916 36.069 1.00 81.94 631 ILE A CA 1
ATOM 5089 C C . ILE A 1 631 ? -28.189 3.811 35.804 1.00 81.94 631 ILE A C 1
ATOM 5091 O O . ILE A 1 631 ? -28.617 3.985 34.659 1.00 81.94 631 ILE A O 1
ATOM 5095 N N . GLU A 1 632 ? -28.985 3.597 36.850 1.00 83.56 632 GLU A N 1
ATOM 5096 C CA . GLU A 1 632 ? -30.427 3.374 36.826 1.00 83.56 632 GLU A CA 1
ATOM 5097 C C . GLU A 1 632 ? -30.765 2.134 35.979 1.00 83.56 632 GLU A C 1
ATOM 5099 O O . GLU A 1 632 ? -31.539 2.222 35.014 1.00 83.56 632 GLU A O 1
ATOM 5104 N N . ASP A 1 633 ? -30.107 1.004 36.263 1.00 81.38 633 ASP A N 1
ATOM 5105 C CA . ASP A 1 633 ? -30.369 -0.301 35.631 1.00 81.38 633 ASP A CA 1
ATOM 5106 C C . ASP A 1 633 ? -31.113 -1.301 36.539 1.00 81.38 633 ASP A C 1
ATOM 5108 O O . ASP A 1 633 ? -31.437 -2.413 36.105 1.00 81.38 633 ASP A O 1
ATOM 5112 N N . GLY A 1 634 ? -31.440 -0.881 37.763 1.00 84.06 634 GLY A N 1
ATOM 5113 C CA . GLY A 1 634 ? -32.126 -1.663 38.785 1.00 84.06 634 GLY A CA 1
ATOM 5114 C C . GLY A 1 634 ? -31.192 -2.467 39.690 1.00 84.06 634 GLY A C 1
ATOM 5115 O O . GLY A 1 634 ? -31.689 -3.253 40.500 1.00 84.06 634 GLY A O 1
ATOM 5116 N N . TYR A 1 635 ? -29.871 -2.307 39.565 1.00 89.00 635 TYR A N 1
ATOM 5117 C CA . TYR A 1 635 ? -28.871 -3.009 40.364 1.00 89.00 635 TYR A CA 1
ATOM 5118 C C . TYR A 1 635 ? -27.881 -2.039 41.005 1.00 89.00 635 TYR A C 1
ATOM 5120 O O . TYR A 1 635 ? -27.552 -0.990 40.464 1.00 89.00 635 TYR A O 1
ATOM 5128 N N . ILE A 1 636 ? -27.371 -2.409 42.177 1.00 88.44 636 ILE A N 1
ATOM 5129 C CA . ILE A 1 636 ? -26.344 -1.620 42.855 1.00 88.44 636 ILE A CA 1
ATOM 5130 C C . ILE A 1 636 ? -25.050 -1.723 42.038 1.00 88.44 636 ILE A C 1
ATOM 5132 O O . ILE A 1 636 ? -24.611 -2.816 41.682 1.00 88.44 636 ILE A O 1
ATOM 5136 N N . ASP A 1 637 ? -24.398 -0.601 41.762 1.00 87.62 637 ASP A N 1
ATOM 5137 C CA . ASP A 1 637 ? -23.076 -0.604 41.125 1.00 87.62 637 ASP A CA 1
ATOM 5138 C C . ASP A 1 637 ? -22.035 0.197 41.907 1.00 87.62 637 ASP A C 1
ATOM 5140 O O . ASP A 1 637 ? -20.831 0.021 41.700 1.00 87.62 637 ASP A O 1
ATOM 5144 N N . THR A 1 638 ? -22.489 1.047 42.829 1.00 89.00 638 THR A N 1
ATOM 5145 C CA . THR A 1 638 ? -21.650 1.992 43.559 1.00 89.00 638 THR A CA 1
ATOM 5146 C C . THR A 1 638 ? -21.941 1.949 45.058 1.00 89.00 638 THR A C 1
ATOM 5148 O O . THR A 1 638 ? -23.093 1.868 45.477 1.00 89.00 638 THR A O 1
ATOM 5151 N N . ILE A 1 639 ? -20.893 2.042 45.877 1.00 88.88 639 ILE A N 1
ATOM 5152 C CA . ILE A 1 639 ? -20.993 2.360 47.307 1.00 88.88 639 ILE A CA 1
ATOM 5153 C C . ILE A 1 639 ? -20.729 3.850 47.476 1.00 88.88 639 ILE A C 1
ATOM 5155 O O . ILE A 1 639 ? -19.681 4.341 47.061 1.00 88.88 639 ILE A O 1
ATOM 5159 N N . SER A 1 640 ? -21.677 4.565 48.071 1.00 86.88 640 SER A N 1
ATOM 5160 C CA . SER A 1 640 ? -21.573 5.993 48.355 1.00 86.88 640 SER A CA 1
ATOM 5161 C C . SER A 1 640 ? -21.405 6.205 49.856 1.00 86.88 640 SER A C 1
ATOM 5163 O O . SER A 1 640 ? -22.254 5.755 50.622 1.00 86.88 640 SER A O 1
ATOM 5165 N N . PHE A 1 641 ? -20.317 6.848 50.269 1.00 84.44 641 PHE A N 1
ATOM 5166 C CA . PHE A 1 641 ? -20.044 7.207 51.660 1.00 84.44 641 PHE A CA 1
ATOM 5167 C C . PHE A 1 641 ? -20.573 8.604 51.974 1.00 84.44 641 PHE A C 1
ATOM 5169 O O . PHE A 1 641 ? -20.497 9.509 51.139 1.00 84.44 641 PHE A O 1
ATOM 5176 N N . ASP A 1 642 ? -21.054 8.786 53.201 1.00 78.81 642 ASP A N 1
ATOM 5177 C CA . ASP A 1 642 ? -21.396 10.106 53.720 1.00 78.81 642 ASP A CA 1
ATOM 5178 C C . ASP A 1 642 ? -20.132 10.844 54.194 1.00 78.81 642 ASP A C 1
ATOM 5180 O O . ASP A 1 642 ? -19.607 10.605 55.289 1.00 78.81 642 ASP A O 1
ATOM 5184 N N . LEU A 1 643 ? -19.634 11.740 53.337 1.00 72.75 643 LEU A N 1
ATOM 5185 C CA . LEU A 1 643 ? -18.449 12.561 53.598 1.00 72.75 643 LEU A CA 1
ATOM 5186 C C . LEU A 1 643 ? -18.670 13.636 54.675 1.00 72.75 643 LEU A C 1
ATOM 5188 O O . LEU A 1 643 ? -17.692 14.197 55.166 1.00 72.75 643 LEU A O 1
ATOM 5192 N N . GLU A 1 644 ? -19.915 13.932 55.054 1.00 67.50 644 GLU A N 1
ATOM 5193 C CA . GLU A 1 644 ? -20.225 14.906 56.110 1.00 67.50 644 GLU A CA 1
ATOM 5194 C C . GLU A 1 644 ? -20.229 14.263 57.507 1.00 67.50 644 GLU A C 1
ATOM 5196 O O . GLU A 1 644 ? -20.314 14.952 58.528 1.00 67.50 644 GLU A O 1
ATOM 5201 N N . SER A 1 645 ? -20.078 12.939 57.576 1.00 66.56 645 SER A N 1
ATOM 5202 C CA . SER A 1 645 ? -20.029 12.215 58.839 1.00 66.56 645 SER A CA 1
ATOM 5203 C C . SER A 1 645 ? -18.755 12.519 59.642 1.00 66.56 645 SER A C 1
ATOM 5205 O O . SER A 1 645 ? -17.633 12.555 59.138 1.00 66.56 645 SER A O 1
ATOM 5207 N N . THR A 1 646 ? -18.898 12.667 60.960 1.00 58.12 646 THR A N 1
ATOM 5208 C CA . THR A 1 646 ? -17.771 12.883 61.890 1.00 58.12 646 THR A CA 1
ATOM 5209 C C . THR A 1 646 ? -16.922 11.627 62.134 1.00 58.12 646 THR A C 1
ATOM 5211 O O . THR A 1 646 ? -15.949 11.679 62.885 1.00 58.12 646 THR A O 1
ATOM 5214 N N . LYS A 1 647 ? -17.268 10.497 61.500 1.00 67.19 647 LYS A N 1
ATOM 5215 C CA . LYS A 1 647 ? -16.648 9.172 61.668 1.00 67.19 647 LYS A CA 1
ATOM 5216 C C . LYS A 1 647 ? -16.063 8.630 60.355 1.00 67.19 647 LYS A C 1
ATOM 5218 O O . LYS A 1 647 ? -16.236 7.456 60.035 1.00 67.19 647 LYS A O 1
ATOM 5223 N N . LEU A 1 648 ? -15.379 9.473 59.582 1.00 69.56 648 LEU A N 1
ATOM 5224 C CA . LEU A 1 648 ? -14.692 9.010 58.376 1.00 69.56 648 LEU A CA 1
ATOM 5225 C C . LEU A 1 648 ? -13.452 8.163 58.718 1.00 69.56 648 LEU A C 1
ATOM 5227 O O . LEU A 1 648 ? -12.695 8.524 59.625 1.00 69.56 648 LEU A O 1
ATOM 5231 N N . PRO A 1 649 ? -13.215 7.060 57.987 1.00 71.81 649 PRO A N 1
ATOM 5232 C CA . PRO A 1 649 ? -12.039 6.224 58.180 1.00 71.81 649 PRO A CA 1
ATOM 5233 C C . PRO A 1 649 ? -10.752 6.949 57.725 1.00 71.81 649 PRO A C 1
ATOM 5235 O O . PRO A 1 649 ? -10.811 7.895 56.931 1.00 71.81 649 PRO A O 1
ATOM 5238 N N . PRO A 1 650 ? -9.568 6.518 58.204 1.00 72.81 650 PRO A N 1
ATOM 5239 C CA . PRO A 1 650 ? -8.283 7.019 57.721 1.00 72.81 650 PRO A CA 1
ATOM 5240 C C . PRO A 1 650 ? -8.113 6.835 56.206 1.00 72.81 650 PRO A C 1
ATOM 5242 O O . PRO A 1 650 ? -8.650 5.899 55.611 1.00 72.81 650 PRO A O 1
ATOM 5245 N N . GLU A 1 651 ? -7.317 7.697 55.580 1.00 78.44 651 GLU A N 1
ATOM 5246 C CA . GLU A 1 651 ? -6.968 7.569 54.162 1.00 78.44 651 GLU A CA 1
ATOM 5247 C C . GLU A 1 651 ? -6.228 6.249 53.885 1.00 78.44 651 GLU A C 1
ATOM 5249 O O . GLU A 1 651 ? -5.453 5.776 54.719 1.00 78.44 651 GLU A O 1
ATOM 5254 N N . ASN A 1 652 ? -6.486 5.640 52.724 1.00 78.62 652 ASN A N 1
ATOM 5255 C CA . ASN A 1 652 ? -5.994 4.319 52.314 1.00 78.62 652 ASN A CA 1
ATOM 5256 C C . ASN A 1 652 ? -6.464 3.139 53.179 1.00 78.62 652 ASN A C 1
ATOM 5258 O O . ASN A 1 652 ? -5.893 2.049 53.106 1.00 78.62 652 ASN A O 1
ATOM 5262 N N . THR A 1 653 ? -7.528 3.312 53.965 1.00 82.44 653 THR A N 1
ATOM 5263 C CA . THR A 1 653 ? -8.184 2.183 54.633 1.00 82.44 653 THR A CA 1
ATOM 5264 C C . THR A 1 653 ? -8.729 1.203 53.593 1.00 82.44 653 THR A C 1
ATOM 5266 O O . THR A 1 653 ? -9.480 1.598 52.703 1.00 82.44 653 THR A O 1
ATOM 5269 N N . SER A 1 654 ? -8.387 -0.080 53.711 1.00 84.06 654 SER A N 1
ATOM 5270 C CA . SER A 1 654 ? -8.916 -1.130 52.837 1.00 84.06 654 SER A CA 1
ATOM 5271 C C . SER A 1 654 ? -10.291 -1.587 53.325 1.00 84.06 654 SER A C 1
ATOM 5273 O O . SER A 1 654 ? -10.489 -1.868 54.506 1.00 84.06 654 SER A O 1
ATOM 5275 N N . PHE A 1 655 ? -11.250 -1.668 52.410 1.00 85.94 655 PHE A N 1
ATOM 5276 C CA . PHE A 1 655 ? -12.596 -2.165 52.653 1.00 85.94 655 PHE A CA 1
ATOM 5277 C C . PHE A 1 655 ? -12.853 -3.437 51.851 1.00 85.94 655 PHE A C 1
ATOM 5279 O O . PHE A 1 655 ? -12.454 -3.554 50.691 1.00 85.94 655 PHE A O 1
ATOM 5286 N N . ILE A 1 656 ? -13.574 -4.379 52.459 1.00 88.31 656 ILE A N 1
ATOM 5287 C CA . ILE A 1 656 ? -14.127 -5.560 51.798 1.00 88.31 656 ILE A CA 1
ATOM 5288 C C . ILE A 1 656 ? -15.652 -5.444 51.805 1.00 88.31 656 ILE A C 1
ATOM 5290 O O . ILE A 1 656 ? -16.281 -5.605 52.850 1.00 88.31 656 ILE A O 1
ATOM 5294 N N . ALA A 1 657 ? -16.247 -5.226 50.637 1.00 88.38 657 ALA A N 1
ATOM 5295 C CA . ALA A 1 657 ? -17.686 -5.345 50.436 1.00 88.38 657 ALA A CA 1
ATOM 5296 C C . ALA A 1 657 ? -18.044 -6.799 50.099 1.00 88.38 657 ALA A C 1
ATOM 5298 O O . ALA A 1 657 ? -17.599 -7.328 49.076 1.00 88.38 657 ALA A O 1
ATOM 5299 N N . ASP A 1 658 ? -18.834 -7.456 50.946 1.00 91.25 658 ASP A N 1
ATOM 5300 C CA . ASP A 1 658 ? -19.485 -8.727 50.615 1.00 91.25 658 ASP A CA 1
ATOM 5301 C C . ASP A 1 658 ? -20.805 -8.414 49.911 1.00 91.25 658 ASP A C 1
ATOM 5303 O O . ASP A 1 658 ? -21.705 -7.818 50.502 1.00 91.25 658 ASP A O 1
ATOM 5307 N N . VAL A 1 659 ? -20.906 -8.761 48.631 1.00 91.94 659 VAL A N 1
ATOM 5308 C CA . VAL A 1 659 ? -22.059 -8.411 47.798 1.00 91.94 659 VAL A CA 1
ATOM 5309 C C . VAL A 1 659 ? -22.753 -9.649 47.264 1.00 91.94 659 VAL A C 1
ATOM 5311 O O . VAL A 1 659 ? -22.104 -10.623 46.869 1.00 91.94 659 VAL A O 1
ATOM 5314 N N . GLU A 1 660 ? -24.079 -9.597 47.206 1.00 93.94 660 GLU A N 1
ATOM 5315 C CA . GLU A 1 660 ? -24.902 -10.596 46.539 1.00 93.94 660 GLU A CA 1
ATOM 5316 C C . GLU A 1 660 ? -25.251 -10.123 45.125 1.00 93.94 660 GLU A C 1
ATOM 5318 O O . GLU A 1 660 ? -25.703 -8.998 44.931 1.00 93.94 660 GLU A O 1
ATOM 5323 N N . TYR A 1 661 ? -25.044 -10.975 44.122 1.00 92.75 661 TYR A N 1
ATOM 5324 C CA . TYR A 1 661 ? -25.298 -10.646 42.721 1.00 92.75 661 TYR A CA 1
ATOM 5325 C C . TYR A 1 661 ? -25.963 -11.798 41.965 1.00 92.75 661 TYR A C 1
ATOM 5327 O O . TYR A 1 661 ? -25.810 -12.974 42.311 1.00 92.75 661 TYR A O 1
ATOM 5335 N N . LEU A 1 662 ? -26.688 -11.459 40.895 1.00 91.31 662 LEU A N 1
ATOM 5336 C CA . LEU A 1 662 ? -27.283 -12.438 39.984 1.00 91.31 662 LEU A CA 1
ATOM 5337 C C . LEU A 1 662 ? -26.256 -12.934 38.962 1.00 91.31 662 LEU A C 1
ATOM 5339 O O . LEU A 1 662 ? -25.828 -12.189 38.070 1.00 91.31 662 LEU A O 1
ATOM 5343 N N . GLU A 1 663 ? -25.916 -14.218 39.046 1.00 91.44 663 GLU A N 1
ATOM 5344 C CA . GLU A 1 663 ? -25.011 -14.869 38.100 1.00 91.44 663 GLU A CA 1
ATOM 5345 C C . GLU A 1 663 ? -25.756 -15.273 36.817 1.00 91.44 663 GLU A C 1
ATOM 5347 O O . GLU A 1 663 ? -26.853 -15.832 36.865 1.00 91.44 663 GLU A O 1
ATOM 5352 N N . ASP A 1 664 ? -25.145 -15.017 35.656 1.00 90.81 664 ASP A N 1
ATOM 5353 C CA . ASP A 1 664 ? -25.580 -15.634 34.400 1.00 90.81 664 ASP A CA 1
ATOM 5354 C C . ASP A 1 664 ? -25.073 -17.082 34.355 1.00 90.81 664 ASP A C 1
ATOM 5356 O O . ASP A 1 664 ? -23.880 -17.319 34.142 1.00 90.81 664 ASP A O 1
ATOM 5360 N N . GLU A 1 665 ? -25.968 -18.062 34.510 1.00 92.19 665 GLU A N 1
ATOM 5361 C CA . GLU A 1 665 ? -25.623 -19.494 34.454 1.00 92.19 665 GLU A CA 1
ATOM 5362 C C . GLU A 1 665 ? -24.926 -19.871 33.134 1.00 92.19 665 GLU A C 1
ATOM 5364 O O . GLU A 1 665 ? -24.109 -20.794 33.087 1.00 92.19 665 GLU A O 1
ATOM 5369 N N . LYS A 1 666 ? -25.221 -19.139 32.052 1.00 93.25 666 LYS A N 1
ATOM 5370 C CA . LYS A 1 666 ? -24.661 -19.375 30.716 1.00 93.25 666 LYS A CA 1
ATOM 5371 C C . LYS A 1 666 ? -23.338 -18.638 30.477 1.00 93.25 666 LYS A C 1
ATOM 5373 O O . LYS A 1 666 ? -22.706 -18.876 29.447 1.00 93.25 666 LYS A O 1
ATOM 5378 N N . ALA A 1 667 ? -22.859 -17.807 31.410 1.00 90.44 667 ALA A N 1
ATOM 5379 C CA . ALA A 1 667 ? -21.626 -17.029 31.235 1.00 90.44 667 ALA A CA 1
ATOM 5380 C C . ALA A 1 667 ? -20.400 -17.908 30.962 1.00 90.44 667 ALA A C 1
ATOM 5382 O O . ALA A 1 667 ? -19.577 -17.570 30.111 1.00 90.44 667 ALA A O 1
ATOM 5383 N N . LYS A 1 668 ? -20.285 -19.059 31.641 1.00 92.62 668 LYS A N 1
ATOM 5384 C CA . LYS A 1 668 ? -19.176 -20.003 31.419 1.00 92.62 668 LYS A CA 1
ATOM 5385 C C . LYS A 1 668 ? -19.194 -20.589 30.007 1.00 92.62 668 LYS A C 1
ATOM 5387 O O . LYS A 1 668 ? -18.140 -20.683 29.387 1.00 92.62 668 LYS A O 1
ATOM 5392 N N . LEU A 1 669 ? -20.375 -20.951 29.498 1.00 94.38 669 LEU A N 1
ATOM 5393 C CA . LEU A 1 669 ? -20.539 -21.490 28.146 1.00 94.38 669 LEU A CA 1
ATOM 5394 C C . LEU A 1 669 ? -20.186 -20.438 27.088 1.00 94.38 669 LEU A C 1
ATOM 5396 O O . LEU A 1 669 ? -19.364 -20.716 26.218 1.00 94.38 669 LEU A O 1
ATOM 5400 N N . LYS A 1 670 ? -20.741 -19.223 27.214 1.00 95.00 670 LYS A N 1
ATOM 5401 C CA . LYS A 1 670 ? -20.427 -18.086 26.333 1.00 95.00 670 LYS A CA 1
ATOM 5402 C C . LYS A 1 670 ? -18.923 -17.826 26.299 1.00 95.00 670 LYS A C 1
ATOM 5404 O O . LYS A 1 670 ? -18.323 -17.833 25.232 1.00 95.00 670 LYS A O 1
ATOM 5409 N N . LYS A 1 671 ? -18.299 -17.694 27.478 1.00 94.19 671 LYS A N 1
ATOM 5410 C CA . LYS A 1 671 ? -16.854 -17.470 27.607 1.00 94.19 671 LYS A CA 1
ATOM 5411 C C . LYS A 1 671 ? -16.051 -18.580 26.932 1.00 94.19 671 LYS A C 1
ATOM 5413 O O . LYS A 1 671 ? -15.106 -18.274 26.219 1.00 94.19 671 LYS A O 1
ATOM 5418 N N . ARG A 1 672 ? -16.424 -19.849 27.129 1.00 95.81 672 ARG A N 1
ATOM 5419 C CA . ARG A 1 672 ? -15.724 -20.987 26.516 1.00 95.81 672 ARG A CA 1
ATOM 5420 C C . ARG A 1 672 ? -15.753 -20.907 24.989 1.00 95.81 672 ARG A C 1
ATOM 5422 O O . ARG A 1 672 ? -14.699 -21.008 24.382 1.00 95.81 672 ARG A O 1
ATOM 5429 N N . ILE A 1 673 ? -16.921 -20.668 24.391 1.00 96.06 673 ILE A N 1
ATOM 5430 C CA . ILE A 1 673 ? -17.069 -20.562 22.930 1.00 96.06 673 ILE A CA 1
ATOM 5431 C C . ILE A 1 673 ? -16.265 -19.377 22.387 1.00 96.06 673 ILE A C 1
ATOM 5433 O O . ILE A 1 673 ? -15.456 -19.555 21.479 1.00 96.06 673 ILE A O 1
ATOM 5437 N N . THR A 1 674 ? -16.434 -18.190 22.977 1.00 95.00 674 THR A N 1
ATOM 5438 C CA . THR A 1 674 ? -15.726 -16.978 22.546 1.00 95.00 674 THR A CA 1
ATOM 5439 C C . THR A 1 674 ? -14.206 -17.144 22.623 1.00 95.00 674 THR A C 1
ATOM 5441 O O . THR A 1 674 ? -13.506 -16.777 21.686 1.00 95.00 674 THR A O 1
ATOM 5444 N N . TYR A 1 675 ? -13.688 -17.746 23.699 1.00 95.19 675 TYR A N 1
ATOM 5445 C CA . TYR A 1 675 ? -12.250 -17.977 23.855 1.00 95.19 675 TYR A CA 1
ATOM 5446 C C . TYR A 1 675 ? -11.727 -19.042 22.890 1.00 95.19 675 TYR A C 1
ATOM 5448 O O . TYR A 1 675 ? -10.671 -18.844 22.301 1.00 95.19 675 TYR A O 1
ATOM 5456 N N . SER A 1 676 ? -12.440 -20.159 22.713 1.00 95.56 676 SER A N 1
ATOM 5457 C CA . SER A 1 676 ? -12.004 -21.231 21.812 1.00 95.56 676 SER A CA 1
ATOM 5458 C C . SER A 1 676 ? -11.884 -20.747 20.369 1.00 95.56 676 SER A C 1
ATOM 5460 O O . SER A 1 676 ? -10.854 -20.977 19.741 1.00 95.56 676 SER A O 1
ATOM 5462 N N . VAL A 1 677 ? -12.893 -20.030 19.868 1.00 95.44 677 VAL A N 1
ATOM 5463 C CA . VAL A 1 677 ? -12.837 -19.446 18.520 1.00 95.44 677 VAL A CA 1
ATOM 5464 C C . VAL A 1 677 ? -11.758 -18.368 18.449 1.00 95.44 677 VAL A C 1
ATOM 5466 O O . VAL A 1 677 ? -10.956 -18.383 17.522 1.00 95.44 677 VAL A O 1
ATOM 5469 N N . GLY A 1 678 ? -11.672 -17.492 19.455 1.00 95.25 678 GLY A N 1
ATOM 5470 C CA . GLY A 1 678 ? -10.665 -16.434 19.478 1.00 95.25 678 GLY A CA 1
ATOM 5471 C C . GLY A 1 678 ? -9.225 -16.950 19.436 1.00 95.25 678 GLY A C 1
ATOM 5472 O O . GLY A 1 678 ? -8.405 -16.403 18.707 1.00 95.25 678 GLY A O 1
ATOM 5473 N N . ILE A 1 679 ? -8.924 -18.036 20.156 1.00 95.88 679 ILE A N 1
ATOM 5474 C CA . ILE A 1 679 ? -7.605 -18.690 20.133 1.00 95.88 679 ILE A CA 1
ATOM 5475 C C . ILE A 1 679 ? -7.324 -19.317 18.765 1.00 95.88 679 ILE A C 1
ATOM 5477 O O . ILE A 1 679 ? -6.227 -19.152 18.240 1.00 95.88 679 ILE A O 1
ATOM 5481 N N . MET A 1 680 ? -8.300 -20.019 18.183 1.00 95.88 680 MET A N 1
ATOM 5482 C CA . MET A 1 680 ? -8.151 -20.648 16.867 1.00 95.88 680 MET A CA 1
ATOM 5483 C C . MET A 1 680 ? -7.832 -19.611 15.785 1.00 95.88 680 MET A C 1
ATOM 5485 O O . MET A 1 680 ? -6.932 -19.811 14.976 1.00 95.88 680 MET A O 1
ATOM 5489 N N . ILE A 1 681 ? -8.532 -18.479 15.806 1.00 95.88 681 ILE A N 1
ATOM 5490 C CA . ILE A 1 681 ? -8.335 -17.393 14.847 1.00 95.88 681 ILE A CA 1
ATOM 5491 C C . ILE A 1 681 ? -7.023 -16.634 15.103 1.00 95.88 681 ILE A C 1
ATOM 5493 O O . ILE A 1 681 ? -6.314 -16.311 14.153 1.00 95.88 681 ILE A O 1
ATOM 5497 N N . SER A 1 682 ? -6.636 -16.415 16.365 1.00 94.50 682 SER A N 1
ATOM 5498 C CA . SER A 1 682 ? -5.292 -15.917 16.697 1.00 94.50 682 SER A CA 1
ATOM 5499 C C . SER A 1 682 ? -4.195 -16.824 16.136 1.00 94.50 682 SER A C 1
ATOM 5501 O O . SER A 1 682 ? -3.240 -16.330 15.543 1.00 94.50 682 SER A O 1
ATOM 5503 N N . ALA A 1 683 ? -4.333 -18.144 16.293 1.00 95.19 683 ALA A N 1
ATOM 5504 C CA . ALA A 1 683 ? -3.373 -19.103 15.757 1.00 95.19 683 ALA A CA 1
ATOM 5505 C C . ALA A 1 683 ? -3.321 -19.048 14.225 1.00 95.19 683 ALA A C 1
ATOM 5507 O O . ALA A 1 683 ? -2.229 -19.045 13.668 1.00 95.19 683 ALA A O 1
ATOM 5508 N N . LEU A 1 684 ? -4.474 -18.938 13.555 1.00 95.25 684 LEU A N 1
ATOM 5509 C CA . LEU A 1 684 ? -4.552 -18.777 12.101 1.00 95.25 684 LEU A CA 1
ATOM 5510 C C . LEU A 1 684 ? -3.727 -17.577 11.611 1.00 95.25 684 LEU A C 1
ATOM 5512 O O . LEU A 1 684 ? -2.907 -17.727 10.708 1.00 95.25 684 LEU A O 1
ATOM 5516 N N . ILE A 1 685 ? -3.897 -16.406 12.227 1.00 92.50 685 ILE A N 1
ATOM 5517 C CA . ILE A 1 685 ? -3.155 -15.192 11.853 1.00 92.50 685 ILE A CA 1
ATOM 5518 C C . ILE A 1 685 ? -1.653 -15.350 12.129 1.00 92.50 685 ILE A C 1
ATOM 5520 O O . ILE A 1 685 ? -0.830 -15.040 11.272 1.00 92.50 685 ILE A O 1
ATOM 5524 N N . ILE A 1 686 ? -1.281 -15.856 13.309 1.00 92.75 686 ILE A N 1
ATOM 5525 C CA . ILE A 1 686 ? 0.131 -16.062 13.671 1.00 92.75 686 ILE A CA 1
ATOM 5526 C C . ILE A 1 686 ? 0.800 -17.039 12.697 1.00 92.75 686 ILE A C 1
ATOM 5528 O O . ILE A 1 686 ? 1.929 -16.800 12.276 1.00 92.75 686 ILE A O 1
ATOM 5532 N N . MET A 1 687 ? 0.102 -18.107 12.301 1.00 94.50 687 MET A N 1
ATOM 5533 C CA . MET A 1 687 ? 0.588 -19.043 11.290 1.00 94.50 687 MET A CA 1
ATOM 5534 C C . MET A 1 687 ? 0.801 -18.356 9.941 1.00 94.50 687 MET A C 1
ATOM 5536 O O . MET A 1 687 ? 1.851 -18.568 9.350 1.00 94.50 687 MET A O 1
ATOM 5540 N N . ASN A 1 688 ? -0.115 -17.493 9.487 1.00 93.50 688 ASN A N 1
ATOM 5541 C CA . ASN A 1 688 ? 0.095 -16.720 8.256 1.00 93.50 688 ASN A CA 1
ATOM 5542 C C . ASN A 1 688 ? 1.401 -15.912 8.318 1.00 93.50 688 ASN A C 1
ATOM 5544 O O . ASN A 1 688 ? 2.206 -16.011 7.399 1.00 93.50 688 ASN A O 1
ATOM 5548 N N . PHE A 1 689 ? 1.661 -15.181 9.409 1.00 90.62 689 PHE A N 1
ATOM 5549 C CA . PHE A 1 689 ? 2.908 -14.415 9.557 1.00 90.62 689 PHE A CA 1
ATOM 5550 C C . PHE A 1 689 ? 4.157 -15.309 9.564 1.00 90.62 689 PHE A C 1
ATOM 5552 O O . PHE A 1 689 ? 5.137 -15.013 8.881 1.00 90.62 689 PHE A O 1
ATOM 5559 N N . ILE A 1 690 ? 4.132 -16.409 10.326 1.00 92.06 690 ILE A N 1
ATOM 5560 C CA . ILE A 1 690 ? 5.273 -17.329 10.438 1.00 92.06 690 ILE A CA 1
ATOM 5561 C C . ILE A 1 690 ? 5.556 -17.998 9.091 1.00 92.06 690 ILE A C 1
ATOM 5563 O O . ILE A 1 690 ? 6.699 -18.002 8.645 1.00 92.06 690 ILE A O 1
ATOM 5567 N N . PHE A 1 691 ? 4.536 -18.551 8.434 1.00 92.44 691 PHE A N 1
ATOM 5568 C CA . PHE A 1 691 ? 4.717 -19.285 7.182 1.00 92.44 691 PHE A CA 1
ATOM 5569 C C . PHE A 1 691 ? 4.993 -18.371 5.990 1.00 92.44 691 PHE A C 1
ATOM 5571 O O . PHE A 1 691 ? 5.763 -18.768 5.122 1.00 92.44 691 PHE A O 1
ATOM 5578 N N . SER A 1 692 ? 4.488 -17.134 5.992 1.00 90.38 692 SER A N 1
ATOM 5579 C CA . SER A 1 692 ? 4.913 -16.115 5.022 1.00 90.38 692 SER A CA 1
ATOM 5580 C C . SER A 1 692 ? 6.426 -15.912 5.082 1.00 90.38 692 SER A C 1
ATOM 5582 O O . SER A 1 692 ? 7.104 -15.985 4.063 1.00 90.38 692 SER A O 1
ATOM 5584 N N . TYR A 1 693 ? 6.980 -15.748 6.288 1.00 86.81 693 TYR A N 1
ATOM 5585 C CA . TYR A 1 693 ? 8.424 -15.606 6.464 1.00 86.81 693 TYR A CA 1
ATOM 5586 C C . TYR A 1 693 ? 9.198 -16.887 6.112 1.00 86.81 693 TYR A C 1
ATOM 5588 O O . TYR A 1 693 ? 10.259 -16.814 5.500 1.00 86.81 693 TYR A O 1
ATOM 5596 N N . VAL A 1 694 ? 8.686 -18.064 6.487 1.00 87.62 694 VAL A N 1
ATOM 5597 C CA . VAL A 1 694 ? 9.369 -19.349 6.248 1.00 87.62 694 VAL A CA 1
ATOM 5598 C C . VAL A 1 694 ? 9.411 -19.719 4.766 1.00 87.62 694 VAL A C 1
ATOM 5600 O O . VAL A 1 694 ? 10.456 -20.163 4.297 1.00 87.62 694 VAL A O 1
ATOM 5603 N N . PHE A 1 695 ? 8.301 -19.575 4.041 1.00 84.31 695 PHE A N 1
ATOM 5604 C CA . PHE A 1 695 ? 8.212 -20.018 2.647 1.00 84.31 695 PHE A CA 1
ATOM 5605 C C . PHE A 1 695 ? 8.657 -18.959 1.648 1.00 84.31 695 PHE A C 1
ATOM 5607 O O . PHE A 1 695 ? 9.212 -19.311 0.611 1.00 84.31 695 PHE A O 1
ATOM 5614 N N . VAL A 1 696 ? 8.440 -17.682 1.959 1.00 81.81 696 VAL A N 1
ATOM 5615 C CA . VAL A 1 696 ? 8.666 -16.584 1.014 1.00 81.81 696 VAL A CA 1
ATOM 5616 C C . VAL A 1 696 ? 9.865 -15.708 1.412 1.00 81.81 696 VAL A C 1
ATOM 5618 O O . VAL A 1 696 ? 10.416 -14.978 0.593 1.00 81.81 696 VAL A O 1
ATOM 5621 N N . GLY A 1 697 ? 10.341 -15.817 2.655 1.00 78.38 697 GLY A N 1
ATOM 5622 C CA . GLY A 1 697 ? 11.472 -15.046 3.164 1.00 78.38 697 GLY A CA 1
ATOM 5623 C C . GLY A 1 697 ? 11.093 -13.638 3.630 1.00 78.38 697 GLY A C 1
ATOM 5624 O O . GLY A 1 697 ? 9.924 -13.300 3.822 1.00 78.38 697 GLY A O 1
ATOM 5625 N N . ASN A 1 698 ? 12.111 -12.801 3.854 1.00 71.75 698 ASN A N 1
ATOM 5626 C CA . ASN A 1 698 ? 11.908 -11.403 4.226 1.00 71.75 698 ASN A CA 1
ATOM 5627 C C . ASN A 1 698 ? 11.657 -10.558 2.974 1.00 71.75 698 ASN A C 1
ATOM 5629 O O . ASN A 1 698 ? 12.589 -9.990 2.403 1.00 71.75 698 ASN A O 1
ATOM 5633 N N . ILE A 1 699 ? 10.400 -10.483 2.546 1.00 64.19 699 ILE A N 1
ATOM 5634 C CA . ILE A 1 699 ? 9.992 -9.496 1.547 1.00 64.19 699 ILE A CA 1
ATOM 5635 C C . ILE A 1 699 ? 9.882 -8.158 2.264 1.00 64.19 699 ILE A C 1
ATOM 5637 O O . ILE A 1 699 ? 8.992 -7.964 3.088 1.00 64.19 699 ILE A O 1
ATOM 5641 N N . THR A 1 700 ? 10.801 -7.244 1.972 1.00 56.31 700 THR A N 1
ATOM 5642 C CA . THR A 1 700 ? 10.568 -5.838 2.302 1.00 56.31 700 THR A CA 1
ATOM 5643 C C . THR A 1 700 ? 9.361 -5.383 1.488 1.00 56.31 700 THR A C 1
ATOM 5645 O O . THR A 1 700 ? 9.254 -5.733 0.318 1.00 56.31 700 THR A O 1
ATOM 5648 N N . PHE A 1 701 ? 8.427 -4.675 2.121 1.00 53.94 701 PHE A N 1
ATOM 5649 C CA . PHE A 1 701 ? 7.226 -4.112 1.508 1.00 53.94 701 PHE A CA 1
ATOM 5650 C C . PHE A 1 701 ? 7.667 -3.097 0.440 1.00 53.94 701 PHE A C 1
ATOM 5652 O O . PHE A 1 701 ? 7.791 -1.902 0.702 1.00 53.94 701 PHE A O 1
ATOM 5659 N N . TRP A 1 702 ? 7.990 -3.600 -0.743 1.00 41.88 702 TRP A N 1
ATOM 5660 C CA . TRP A 1 702 ? 8.151 -2.837 -1.964 1.00 41.88 702 TRP A CA 1
ATOM 5661 C C . TRP A 1 702 ? 6.829 -2.989 -2.698 1.00 41.88 702 TRP A C 1
ATOM 5663 O O . TRP A 1 702 ? 6.422 -4.107 -3.010 1.00 41.88 702 TRP A O 1
ATOM 5673 N N . LEU A 1 703 ? 6.118 -1.874 -2.849 1.00 34.72 703 LEU A N 1
ATOM 5674 C CA . LEU A 1 703 ? 5.006 -1.791 -3.788 1.00 34.72 703 LEU A CA 1
ATOM 5675 C C . LEU A 1 703 ? 5.550 -1.719 -5.206 1.00 34.72 703 LEU A C 1
ATOM 5677 O O . LEU A 1 703 ? 6.450 -0.871 -5.419 1.00 34.72 703 LEU A O 1
#

Radius of gyration: 36.85 Å; chains: 1; bounding box: 79×74×105 Å